Protein 4FT6 (pdb70)

B-factor: mean 71.35, std 15.78, range [37.9, 134.16]

Structure (mmCIF, N/CA/C/O backbone):
data_4FT6
#
_entry.id   4FT6
#
_cell.length_a   96.479
_cell.length_b   96.479
_cell.length_c   148.190
_cell.angle_alpha   90.00
_cell.angle_beta   90.00
_cell.angle_gamma   120.00
#
_symmetry.space_group_name_H-M   'P 32 2 1'
#
loop_
_entity.id
_entity.type
_entity.pdbx_description
1 polymer 'Probable porin'
2 non-polymer (HYDROXYETHYLOXY)TRI(ETHYLOXY)OCTANE
3 non-polymer DECYL-BETA-D-MALTOPYRANOSIDE
4 water water
#
loop_
_atom_site.group_PDB
_atom_site.id
_atom_site.type_symbol
_atom_site.label_atom_id
_atom_site.label_alt_id
_atom_site.label_comp_id
_atom_site.label_asym_id
_atom_site.label_entity_id
_atom_site.label_seq_id
_atom_site.pdbx_PDB_ins_code
_atom_site.Cartn_x
_atom_site.Cartn_y
_atom_site.Cartn_z
_atom_site.occupancy
_atom_site.B_iso_or_equiv
_atom_site.auth_seq_id
_atom_site.auth_comp_id
_atom_site.auth_asym_id
_atom_site.auth_atom_id
_atom_site.pdbx_PDB_model_num
ATOM 1 N N . GLU A 1 7 ? -40.488 -3.961 -5.009 1.00 111.16 1 GLU A N 1
ATOM 2 C CA . GLU A 1 7 ? -39.578 -2.841 -4.815 1.00 113.35 1 GLU A CA 1
ATOM 3 C C . GLU A 1 7 ? -39.416 -2.086 -6.126 1.00 117.91 1 GLU A C 1
ATOM 4 O O . GLU A 1 7 ? -38.323 -2.041 -6.701 1.00 124.04 1 GLU A O 1
ATOM 6 N N . GLY A 1 8 ? -40.509 -1.482 -6.585 1.00 108.37 2 GLY A N 1
ATOM 7 C CA . GLY A 1 8 ? -40.539 -0.851 -7.889 1.00 110.84 2 GLY A CA 1
ATOM 8 C C . GLY A 1 8 ? -41.170 -1.838 -8.843 1.00 116.99 2 GLY A C 1
ATOM 9 O O . GLY A 1 8 ? -41.691 -2.864 -8.390 1.00 120.83 2 GLY A O 1
ATOM 10 N N . PHE A 1 9 ? -41.137 -1.535 -10.143 1.00 112.56 3 PHE A N 1
ATOM 11 C CA . PHE A 1 9 ? -41.705 -2.401 -11.185 1.00 99.17 3 PHE A CA 1
ATOM 12 C C . PHE A 1 9 ? -43.167 -2.767 -10.918 1.00 95.04 3 PHE A C 1
ATOM 13 O O . PHE A 1 9 ? -44.052 -2.544 -11.754 1.00 83.60 3 PHE A O 1
ATOM 21 N N . ILE A 1 10 ? -43.392 -3.357 -9.748 1.00 102.24 4 ILE A N 1
ATOM 22 C CA . ILE A 1 10 ? -44.712 -3.736 -9.282 1.00 107.87 4 ILE A CA 1
ATOM 23 C C . ILE A 1 10 ? -45.344 -2.599 -8.459 1.00 109.07 4 ILE A C 1
ATOM 24 O O . ILE A 1 10 ? -46.518 -2.668 -8.101 1.00 115.31 4 ILE A O 1
ATOM 28 N N . GLU A 1 11 ? -44.572 -1.544 -8.186 1.00 104.99 5 GLU A N 1
ATOM 29 C CA . GLU A 1 11 ? -45.039 -0.441 -7.335 1.00 103.16 5 GLU A CA 1
ATOM 30 C C . GLU A 1 11 ? -45.562 0.766 -8.123 1.00 105.29 5 GLU A C 1
ATOM 31 O O . GLU A 1 11 ? -46.445 1.485 -7.656 1.00 109.86 5 GLU A O 1
ATOM 33 N N . ASP A 1 12 ? -45.011 0.985 -9.313 1.00 103.97 6 ASP A N 1
ATOM 34 C CA . ASP A 1 12 ? -45.452 2.071 -10.185 1.00 94.64 6 ASP A CA 1
ATOM 35 C C . ASP A 1 12 ? -46.308 1.508 -11.317 1.00 87.02 6 ASP A C 1
ATOM 36 O O . ASP A 1 12 ? -46.616 2.195 -12.292 1.00 84.97 6 ASP A O 1
ATOM 41 N N . ALA A 1 13 ? -46.686 0.242 -11.184 1.00 83.74 7 ALA A N 1
ATOM 42 C CA . ALA A 1 13 ? -47.506 -0.405 -12.193 1.00 80.18 7 ALA A CA 1
ATOM 43 C C . ALA A 1 13 ? -48.950 0.083 -12.083 1.00 81.14 7 ALA A C 1
ATOM 44 O O . ALA A 1 13 ? -49.435 0.355 -10.984 1.00 82.83 7 ALA A O 1
ATOM 46 N N . SER A 1 14 ? -49.625 0.198 -13.223 1.00 74.76 8 SER A N 1
ATOM 47 C CA . SER A 1 14 ? -51.049 0.484 -13.227 1.00 73.28 8 SER A CA 1
ATOM 48 C C . SER A 1 14 ? -51.787 -0.324 -14.292 1.00 74.48 8 SER A C 1
ATOM 49 O O . SER A 1 14 ? -51.224 -0.670 -15.335 1.00 74.13 8 SER A O 1
ATOM 52 N N . VAL A 1 15 ? -53.049 -0.631 -14.009 1.00 76.40 9 VAL A N 1
ATOM 53 C CA . VAL A 1 15 ? -53.947 -1.219 -14.993 1.00 75.60 9 VAL A CA 1
ATOM 54 C C . VAL A 1 15 ? -55.260 -0.442 -14.968 1.00 75.96 9 VAL A C 1
ATOM 55 O O . VAL A 1 15 ? -55.866 -0.253 -13.906 1.00 75.85 9 VAL A O 1
ATOM 59 N N . SER A 1 16 ? -55.690 0.023 -16.135 1.00 74.60 10 SER A N 1
ATOM 60 C CA . SER A 1 16 ? -56.980 0.685 -16.247 1.00 68.56 10 SER A CA 1
ATOM 61 C C . SER A 1 16 ? -57.806 0.060 -17.370 1.00 75.44 10 SER A C 1
ATOM 62 O O . SER A 1 16 ? -57.256 -0.469 -18.352 1.00 74.48 10 SER A O 1
ATOM 65 N N . LEU A 1 17 ? -59.125 0.100 -17.194 1.00 76.75 11 LEU A N 1
ATOM 66 C CA . LEU A 1 17 ? -60.065 -0.362 -18.199 1.00 72.37 11 LEU A CA 1
ATOM 67 C C . LEU A 1 17 ? -60.946 0.808 -18.602 1.00 76.99 11 LEU A C 1
ATOM 68 O O . LEU A 1 17 ? -61.806 1.252 -17.829 1.00 82.68 11 LEU A O 1
ATOM 73 N N . GLY A 1 18 ? -60.728 1.317 -19.809 1.00 73.93 12 GLY A N 1
ATOM 74 C CA . GLY A 1 18 ? -61.517 2.434 -20.294 1.00 61.70 12 GLY A CA 1
ATOM 75 C C . GLY A 1 18 ? -62.772 1.953 -20.993 1.00 62.03 12 GLY A C 1
ATOM 76 O O . GLY A 1 18 ? -62.720 1.075 -21.869 1.00 64.96 12 GLY A O 1
ATOM 77 N N . LEU A 1 19 ? -63.902 2.528 -20.603 1.00 56.54 13 LEU A N 1
ATOM 78 C CA . LEU A 1 19 ? -65.189 2.156 -21.168 1.00 59.82 13 LEU A CA 1
ATOM 79 C C . LEU A 1 19 ? -65.747 3.341 -21.942 1.00 63.77 13 LEU A C 1
ATOM 80 O O . LEU A 1 19 ? -65.822 4.460 -21.421 1.00 63.65 13 LEU A O 1
ATOM 85 N N . ARG A 1 20 ? -66.119 3.098 -23.194 1.00 65.13 14 ARG A N 1
ATOM 86 C CA . ARG A 1 20 ? -66.723 4.133 -24.017 1.00 63.95 14 ARG A CA 1
ATOM 87 C C . ARG A 1 20 ? -67.955 3.588 -24.734 1.00 66.07 14 ARG A C 1
ATOM 88 O O . ARG A 1 20 ? -67.838 2.719 -25.604 1.00 62.09 14 ARG A O 1
ATOM 96 N N . ASN A 1 21 ? -69.129 4.095 -24.353 1.00 65.26 15 ASN A N 1
ATOM 97 C CA . ASN A 1 21 ? -70.364 3.798 -25.068 1.00 65.23 15 ASN A CA 1
ATOM 98 C C . ASN A 1 21 ? -70.647 4.941 -26.026 1.00 64.85 15 ASN A C 1
ATOM 99 O O . ASN A 1 21 ? -70.732 6.097 -25.604 1.00 65.08 15 ASN A O 1
ATOM 104 N N . LEU A 1 22 ? -70.786 4.635 -27.313 1.00 64.64 16 LEU A N 1
ATOM 105 C CA . LEU A 1 22 ? -70.843 5.693 -28.318 1.00 64.99 16 LEU A CA 1
ATOM 106 C C . LEU A 1 22 ? -72.011 5.524 -29.274 1.00 65.38 16 LEU A C 1
ATOM 107 O O . LEU A 1 22 ? -72.171 4.463 -29.890 1.00 66.29 16 LEU A O 1
ATOM 112 N N . TYR A 1 23 ? -72.823 6.574 -29.386 1.00 61.11 17 TYR A N 1
ATOM 113 C CA . TYR A 1 23 ? -73.856 6.638 -30.407 1.00 61.67 17 TYR A CA 1
ATOM 114 C C . TYR A 1 23 ? -73.425 7.712 -31.403 1.00 63.67 17 TYR A C 1
ATOM 115 O O . TYR A 1 23 ? -73.169 8.854 -31.018 1.00 63.84 17 TYR A O 1
ATOM 124 N N . PHE A 1 24 ? -73.355 7.351 -32.679 1.00 63.22 18 PHE A N 1
ATOM 125 C CA . PHE A 1 24 ? -72.869 8.258 -33.713 1.00 63.97 18 PHE A CA 1
ATOM 126 C C . PHE A 1 24 ? -73.902 8.339 -34.820 1.00 70.64 18 PHE A C 1
ATOM 127 O O . PHE A 1 24 ? -74.384 7.313 -35.293 1.00 74.18 18 PHE A O 1
ATOM 135 N N . ASN A 1 25 ? -74.224 9.554 -35.248 1.00 68.77 19 ASN A N 1
ATOM 136 C CA . ASN A 1 25 ? -75.247 9.744 -36.265 1.00 68.22 19 ASN A CA 1
ATOM 137 C C . ASN A 1 25 ? -74.882 10.919 -37.164 1.00 69.95 19 ASN A C 1
ATOM 138 O O . ASN A 1 25 ? -75.114 12.081 -36.821 1.00 70.71 19 ASN A O 1
ATOM 143 N N . ARG A 1 26 ? -74.270 10.609 -38.302 1.00 71.01 20 ARG A N 1
ATOM 144 C CA . ARG A 1 26 ? -73.950 11.620 -39.298 1.00 65.38 20 ARG A CA 1
ATOM 145 C C . ARG A 1 26 ? -75.034 11.599 -40.350 1.00 72.38 20 ARG A C 1
ATOM 146 O O . ARG A 1 26 ? -75.212 10.599 -41.053 1.00 74.73 20 ARG A O 1
ATOM 154 N N . ASP A 1 27 ? -75.761 12.704 -40.452 1.00 72.27 21 ASP A N 1
ATOM 155 C CA . ASP A 1 27 ? -76.864 12.800 -41.389 1.00 73.39 21 ASP A CA 1
ATOM 156 C C . ASP A 1 27 ? -76.496 13.642 -42.613 1.00 79.88 21 ASP A C 1
ATOM 157 O O . ASP A 1 27 ? -76.221 14.838 -42.500 1.00 88.82 21 ASP A O 1
ATOM 162 N N . PHE A 1 28 ? -76.491 13.015 -43.785 1.00 80.25 22 PHE A N 1
ATOM 163 C CA . PHE A 1 28 ? -76.244 13.742 -45.026 1.00 82.73 22 PHE A CA 1
ATOM 164 C C . PHE A 1 28 ? -77.532 14.390 -45.525 1.00 88.41 22 PHE A C 1
ATOM 165 O O . PHE A 1 28 ? -78.557 13.718 -45.695 1.00 88.60 22 PHE A O 1
ATOM 173 N N . ARG A 1 29 ? -77.467 15.696 -45.762 1.00 89.72 23 ARG A N 1
ATOM 174 C CA . ARG A 1 29 ? -78.659 16.479 -46.056 1.00 91.77 23 ARG A CA 1
ATOM 175 C C . ARG A 1 29 ? -79.059 16.436 -47.530 1.00 98.81 23 ARG A C 1
ATOM 176 O O . ARG A 1 29 ? -80.238 16.280 -47.849 1.00 104.45 23 ARG A O 1
ATOM 180 N N . GLN A 1 30 ? -78.076 16.571 -48.419 1.00 102.34 24 GLN A N 1
ATOM 181 C CA . GLN A 1 30 ? -78.318 16.572 -49.862 1.00 108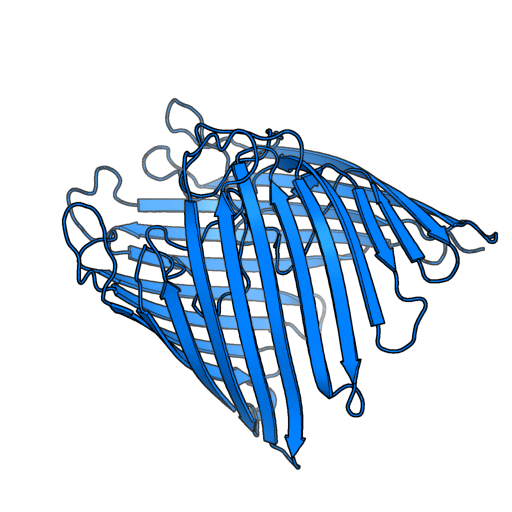.46 24 GLN A CA 1
ATOM 182 C C . GLN A 1 30 ? -78.875 15.225 -50.327 1.00 114.25 24 GLN A C 1
ATOM 183 O O . GLN A 1 30 ? -78.346 14.175 -49.958 1.00 115.19 24 GLN A O 1
ATOM 189 N N . PRO A 1 31 ? -79.979 15.249 -51.096 1.00 118.23 25 PRO A N 1
ATOM 190 C CA . PRO A 1 31 ? -80.401 14.070 -51.859 1.00 121.64 25 PRO A CA 1
ATOM 191 C C . PRO A 1 31 ? -80.110 14.259 -53.350 1.00 127.41 25 PRO A C 1
ATOM 192 O O . PRO A 1 31 ? -80.070 15.396 -53.819 1.00 133.04 25 PRO A O 1
ATOM 196 N N . GLY A 1 32 ? -79.873 13.173 -54.079 1.00 127.90 26 GLY A N 1
ATOM 197 C CA . GLY A 1 32 ? -79.722 11.856 -53.492 1.00 120.97 26 GLY A CA 1
ATOM 198 C C . GLY A 1 32 ? -78.290 11.686 -53.037 1.00 110.80 26 GLY A C 1
ATOM 199 O O . GLY A 1 32 ? -77.349 11.949 -53.785 1.00 102.09 26 GLY A O 1
ATOM 200 N N . ALA A 1 33 ? -78.125 11.260 -51.794 1.00 110.43 27 ALA A N 1
ATOM 201 C CA . ALA A 1 33 ? -76.802 11.107 -51.227 1.00 106.79 27 ALA A CA 1
ATOM 202 C C . ALA A 1 33 ? -76.332 9.670 -51.370 1.00 116.66 27 ALA A C 1
ATOM 203 O O . ALA A 1 33 ? -75.364 9.269 -50.722 1.00 125.71 27 ALA A O 1
ATOM 205 N N . ALA A 1 34 ? -77.008 8.894 -52.217 1.00 117.88 28 ALA A N 1
ATOM 206 C CA . ALA A 1 34 ? -76.803 7.441 -52.268 1.00 116.29 28 ALA A CA 1
ATOM 207 C C . ALA A 1 34 ? -76.975 6.820 -50.873 1.00 105.80 28 ALA A C 1
ATOM 208 O O . ALA A 1 34 ? -77.938 6.088 -50.630 1.00 107.46 28 ALA A O 1
ATOM 210 N N . GLN A 1 35 ? -76.047 7.129 -49.964 1.00 93.17 29 GLN A N 1
ATOM 211 C CA . GLN A 1 35 ? -76.208 6.806 -48.545 1.00 90.75 29 GLN A CA 1
ATOM 212 C C . GLN A 1 35 ? -76.753 8.004 -47.760 1.00 93.03 29 GLN A C 1
ATOM 213 O O . GLN A 1 35 ? -76.142 9.075 -47.729 1.00 99.84 29 GLN A O 1
ATOM 219 N N . SER A 1 36 ? -77.891 7.810 -47.106 1.00 88.26 30 SER A N 1
ATOM 220 C CA . SER A 1 36 ? -78.571 8.898 -46.420 1.00 88.04 30 SER A CA 1
ATOM 221 C C . SER A 1 36 ? -77.972 9.236 -45.059 1.00 84.45 30 SER A C 1
ATOM 222 O O . SER A 1 36 ? -78.126 10.356 -44.567 1.00 81.85 30 SER A O 1
ATOM 225 N N . LYS A 1 37 ? -77.281 8.275 -44.457 1.00 80.42 31 LYS A N 1
ATOM 226 C CA . LYS A 1 37 ? -76.996 8.359 -43.035 1.00 74.86 31 LYS A CA 1
ATOM 227 C C . LYS A 1 37 ? -75.916 7.375 -42.603 1.00 74.47 31 LYS A C 1
ATOM 228 O O . LYS A 1 37 ? -75.838 6.266 -43.126 1.00 78.47 31 LYS A O 1
ATOM 234 N N . GLN A 1 38 ? -75.071 7.797 -41.668 1.00 69.91 32 GLN A N 1
ATOM 235 C CA . GLN A 1 38 ? -74.256 6.865 -40.902 1.00 69.40 32 GLN A CA 1
ATOM 236 C C . GLN A 1 38 ? -74.778 6.911 -39.478 1.00 75.51 32 GLN A C 1
ATOM 237 O O . GLN A 1 38 ? -74.577 7.905 -38.772 1.00 77.92 32 GLN A O 1
ATOM 243 N N . GLU A 1 39 ? -75.460 5.851 -39.050 1.00 75.85 33 GLU A N 1
ATOM 244 C CA . GLU A 1 39 ? -75.975 5.810 -37.684 1.00 76.04 33 GLU A CA 1
ATOM 245 C C . GLU A 1 39 ? -75.658 4.496 -37.013 1.00 70.19 33 GLU A C 1
ATOM 246 O O . GLU A 1 39 ? -76.295 3.484 -37.310 1.00 74.81 33 GLU A O 1
ATOM 252 N N . GLU A 1 40 ? -74.691 4.510 -36.101 1.00 67.26 34 GLU A N 1
ATOM 253 C CA . GLU A 1 40 ? -74.309 3.291 -35.385 1.00 66.77 34 GLU A CA 1
ATOM 254 C C . GLU A 1 40 ? -74.172 3.510 -33.882 1.00 65.20 34 GLU A C 1
ATOM 255 O O . GLU A 1 40 ? -74.066 4.644 -33.407 1.00 67.00 34 GLU A O 1
ATOM 261 N N . TRP A 1 41 ? -74.187 2.410 -33.142 1.00 64.96 35 TRP A N 1
ATOM 262 C CA . TRP A 1 41 ? -74.045 2.453 -31.697 1.00 62.59 35 TRP A CA 1
ATOM 263 C C . TRP A 1 41 ? -73.159 1.293 -31.226 1.00 69.31 35 TRP A C 1
ATOM 264 O O . TRP A 1 41 ? -73.411 0.137 -31.572 1.00 67.20 35 TRP A O 1
ATOM 275 N N . ALA A 1 42 ? -72.135 1.599 -30.432 1.00 69.67 36 ALA A N 1
ATOM 276 C CA . ALA A 1 42 ? -71.107 0.619 -30.097 1.00 61.01 36 ALA A CA 1
ATOM 277 C C . ALA A 1 42 ? -70.545 0.842 -28.706 1.00 68.24 36 ALA A C 1
ATOM 278 O O . ALA A 1 42 ? -70.591 1.953 -28.170 1.00 72.34 36 ALA A O 1
ATOM 280 N N . GLN A 1 43 ? -69.995 -0.225 -28.136 1.00 68.75 37 GLN A N 1
ATOM 281 C CA . GLN A 1 43 ? -69.355 -0.160 -26.834 1.00 61.01 37 GLN A CA 1
ATOM 282 C C . GLN A 1 43 ? -67.898 -0.573 -26.972 1.00 62.97 37 GLN A C 1
ATOM 283 O O . GLN A 1 43 ? -67.598 -1.652 -27.500 1.00 64.81 37 GLN A O 1
ATOM 289 N N . GLY A 1 44 ? -66.994 0.273 -26.488 1.00 60.36 38 GLY A N 1
ATOM 290 C CA . GLY A 1 44 ? -65.572 0.001 -26.589 1.00 59.65 38 GLY A CA 1
ATOM 291 C C . GLY A 1 44 ? -64.929 -0.254 -25.238 1.00 64.77 38 GLY A C 1
ATOM 292 O O . GLY A 1 44 ? -65.364 0.307 -24.221 1.00 67.22 38 GLY A O 1
ATOM 293 N N . PHE A 1 45 ? -63.900 -1.105 -25.233 1.00 64.73 39 PHE A N 1
ATOM 294 C CA . PHE A 1 45 ? -63.127 -1.404 -24.034 1.00 63.47 39 PHE A CA 1
ATOM 295 C C . PHE A 1 45 ? -61.668 -1.124 -24.318 1.00 66.25 39 PHE A C 1
ATOM 296 O O . PHE A 1 45 ? -61.142 -1.583 -25.330 1.00 70.39 39 PHE A O 1
ATOM 304 N N . LEU A 1 46 ? -61.009 -0.390 -23.428 1.00 69.90 40 LEU A N 1
ATOM 305 C CA . LEU A 1 46 ? -59.595 -0.071 -23.617 1.00 67.71 40 LEU A CA 1
ATOM 306 C C . LEU A 1 46 ? -58.744 -0.504 -22.430 1.00 68.21 40 LEU A C 1
ATOM 307 O O . LEU A 1 46 ? -58.759 0.133 -21.368 1.00 66.02 40 LEU A O 1
ATOM 312 N N . LEU A 1 47 ? -57.999 -1.589 -22.620 1.00 68.27 41 LEU A N 1
ATOM 313 C CA . LEU A 1 47 ? -57.164 -2.140 -21.558 1.00 66.91 41 LEU A CA 1
ATOM 314 C C . LEU A 1 47 ? -55.756 -1.585 -21.671 1.00 64.12 41 LEU A C 1
ATOM 315 O O . LEU A 1 47 ? -55.089 -1.735 -22.706 1.00 58.49 41 LEU A O 1
ATOM 320 N N . GLN A 1 48 ? -55.309 -0.929 -20.610 1.00 62.50 42 GLN A N 1
ATOM 321 C CA . GLN A 1 48 ? -53.961 -0.386 -20.579 1.00 60.10 42 GLN A CA 1
ATOM 322 C C . GLN A 1 48 ? -53.267 -0.804 -19.302 1.00 63.31 42 GLN A C 1
ATOM 323 O O . GLN A 1 48 ? -53.672 -0.401 -18.207 1.00 69.34 42 GLN A O 1
ATOM 329 N N . ALA A 1 49 ? -52.226 -1.619 -19.454 1.00 63.41 43 ALA A N 1
ATOM 330 C CA . ALA A 1 49 ? -51.471 -2.133 -18.318 1.00 63.03 43 ALA A CA 1
ATOM 331 C C . ALA A 1 49 ? -50.001 -1.752 -18.463 1.00 70.68 43 ALA A C 1
ATOM 332 O O . ALA A 1 49 ? -49.357 -2.061 -19.468 1.00 68.30 43 ALA A O 1
ATOM 334 N N . LYS A 1 50 ? -49.477 -1.061 -17.462 1.00 77.33 44 LYS A N 1
ATOM 335 C CA . LYS A 1 50 ? -48.088 -0.655 -17.482 1.00 79.06 44 LYS A CA 1
ATOM 336 C C . LYS A 1 50 ? -47.440 -1.221 -16.241 1.00 84.79 44 LYS A C 1
ATOM 337 O O . LYS A 1 50 ? -48.006 -1.145 -15.154 1.00 89.08 44 LYS A O 1
ATOM 343 N N . SER A 1 51 ? -46.261 -1.805 -16.404 1.00 76.05 45 SER A N 1
ATOM 344 C CA . SER A 1 51 ? -45.431 -2.107 -15.261 1.00 65.46 45 SER A CA 1
ATOM 345 C C . SER A 1 51 ? -44.665 -0.830 -14.976 1.00 64.18 45 SER A C 1
ATOM 346 O O . SER A 1 51 ? -44.661 0.095 -15.796 1.00 52.92 45 SER A O 1
ATOM 349 N N . GLY A 1 52 ? -44.018 -0.783 -13.817 1.00 65.59 46 GLY A N 1
ATOM 350 C CA . GLY A 1 52 ? -42.957 0.178 -13.578 1.00 72.49 46 GLY A CA 1
ATOM 351 C C . GLY A 1 52 ? -41.638 -0.326 -14.165 1.00 74.55 46 GLY A C 1
ATOM 352 O O . GLY A 1 52 ? -41.630 -1.214 -15.033 1.00 71.38 46 GLY A O 1
ATOM 353 N N . TYR A 1 53 ? -40.521 0.226 -13.694 1.00 70.32 47 TYR A N 1
ATOM 354 C CA . TYR A 1 53 ? -39.203 -0.100 -14.246 1.00 67.99 47 TYR A CA 1
ATOM 355 C C . TYR A 1 53 ? -38.370 -0.914 -13.264 1.00 80.29 47 TYR A C 1
ATOM 356 O O . TYR A 1 53 ? -38.439 -0.681 -12.059 1.00 86.52 47 TYR A O 1
ATOM 365 N N . THR A 1 54 ? -37.571 -1.856 -13.764 1.00 77.85 48 THR A N 1
ATOM 366 C CA . THR A 1 54 ? -36.693 -2.613 -12.877 1.00 82.71 48 THR A CA 1
ATOM 367 C C . THR A 1 54 ? -35.625 -1.676 -12.328 1.00 65.16 48 THR A C 1
ATOM 368 O O . THR A 1 54 ? -35.212 -0.744 -13.011 1.00 79.94 48 THR A O 1
ATOM 372 N N . GLN A 1 55 ? -35.192 -1.916 -11.096 1.00 67.56 49 GLN A N 1
ATOM 373 C CA . GLN A 1 55 ? -34.092 -1.160 -10.524 1.00 77.28 49 GLN A CA 1
ATOM 374 C C . GLN A 1 55 ? -32.835 -1.308 -11.376 1.00 79.93 49 GLN A C 1
ATOM 375 O O . GLN A 1 55 ? -32.754 -2.186 -12.236 1.00 80.10 49 GLN A O 1
ATOM 381 N N . GLY A 1 56 ? -31.856 -0.444 -11.137 1.00 88.06 50 GLY A N 1
ATOM 382 C CA . GLY A 1 56 ? -30.677 -0.398 -11.977 1.00 89.35 50 GLY A CA 1
ATOM 383 C C . GLY A 1 56 ? -30.640 0.860 -12.828 1.00 90.27 50 GLY A C 1
ATOM 384 O O . GLY A 1 56 ? -31.659 1.540 -13.021 1.00 85.19 50 GLY A O 1
ATOM 385 N N . THR A 1 57 ? -29.449 1.157 -13.341 1.00 95.75 51 THR A N 1
ATOM 386 C CA . THR A 1 57 ? -29.202 2.336 -14.167 1.00 93.75 51 THR A CA 1
ATOM 387 C C . THR A 1 57 ? -29.988 2.276 -15.474 1.00 87.06 51 THR A C 1
ATOM 388 O O . THR A 1 57 ? -30.424 3.299 -15.998 1.00 87.09 51 THR A O 1
ATOM 392 N N . LEU A 1 58 ? -30.170 1.064 -15.987 1.00 85.64 52 LEU A N 1
ATOM 393 C CA . LEU A 1 58 ? -31.001 0.846 -17.161 1.00 80.28 52 LEU A CA 1
ATOM 394 C C . LEU A 1 58 ? -32.236 0.051 -16.755 1.00 87.27 52 LEU A C 1
ATOM 395 O O . LEU A 1 58 ? -32.164 -1.166 -16.552 1.00 101.62 52 LEU A O 1
ATOM 400 N N . GLY A 1 59 ? -33.367 0.739 -16.634 1.00 79.70 53 GLY A N 1
ATOM 401 C CA . GLY A 1 59 ? -34.596 0.100 -16.199 1.00 76.53 53 GLY A CA 1
ATOM 402 C C . GLY A 1 59 ? -35.384 -0.510 -17.345 1.00 78.21 53 GLY A C 1
ATOM 403 O O . GLY A 1 59 ? -35.530 0.112 -18.405 1.00 75.65 53 GLY A O 1
ATOM 404 N N . LEU A 1 60 ? -35.890 -1.728 -17.139 1.00 79.50 54 LEU A N 1
ATOM 405 C CA . LEU A 1 60 ? -36.777 -2.356 -18.116 1.00 69.49 54 LEU A CA 1
ATOM 406 C C . LEU A 1 60 ? -38.229 -2.335 -17.611 1.00 69.46 54 LEU A C 1
ATOM 407 O O . LEU A 1 60 ? -38.491 -2.387 -16.402 1.00 68.03 54 LEU A O 1
ATOM 412 N N . GLY A 1 61 ? -39.166 -2.236 -18.547 1.00 62.13 55 GLY A N 1
ATOM 413 C CA . GLY A 1 61 ? -40.577 -2.305 -18.231 1.00 68.68 55 GLY A CA 1
ATOM 414 C C . GLY A 1 61 ? -41.385 -2.756 -19.437 1.00 69.81 55 GLY A C 1
ATOM 415 O O . GLY A 1 61 ? -40.874 -2.827 -20.563 1.00 59.66 55 GLY A O 1
ATOM 416 N N . VAL A 1 62 ? -42.653 -3.068 -19.217 1.00 69.46 56 VAL A N 1
ATOM 417 C CA . VAL A 1 62 ? -43.471 -3.477 -20.340 1.00 69.29 56 VAL A CA 1
ATOM 418 C C . VAL A 1 62 ? -44.891 -2.983 -20.170 1.00 69.18 56 VAL A C 1
ATOM 419 O O . VAL A 1 62 ? -45.415 -2.933 -19.052 1.00 67.47 56 VAL A O 1
ATOM 423 N N . GLU A 1 63 ? -45.488 -2.593 -21.290 1.00 69.12 57 GLU A N 1
ATOM 424 C CA . GLU A 1 63 ? -46.843 -2.071 -21.316 1.00 67.59 57 GLU A CA 1
ATOM 425 C C . GLU A 1 63 ? -47.710 -2.924 -22.248 1.00 67.08 57 GLU A C 1
ATOM 426 O O . GLU A 1 63 ? -47.198 -3.633 -23.113 1.00 67.15 57 GLU A O 1
ATOM 432 N N . LEU A 1 64 ? -49.021 -2.849 -22.073 1.00 61.65 58 LEU A N 1
ATOM 433 C CA . LEU A 1 64 ? -49.944 -3.629 -22.882 1.00 66.79 58 LEU A CA 1
ATOM 434 C C . LEU A 1 64 ? -51.125 -2.744 -23.249 1.00 64.59 58 LEU A C 1
ATOM 435 O O . LEU A 1 64 ? -51.664 -2.030 -22.392 1.00 63.74 58 LEU A O 1
ATOM 440 N N . ILE A 1 65 ? -51.514 -2.759 -24.520 1.00 59.43 59 ILE A N 1
ATOM 441 C CA . ILE A 1 65 ? -52.727 -2.065 -24.930 1.00 59.71 59 ILE A CA 1
ATOM 442 C C . ILE A 1 65 ? -53.718 -3.064 -25.524 1.00 59.20 59 ILE A C 1
ATOM 443 O O . ILE A 1 65 ? -53.406 -3.773 -26.488 1.00 61.58 59 ILE A O 1
ATOM 448 N N . GLY A 1 66 ? -54.900 -3.146 -24.925 1.00 57.65 60 GLY A N 1
ATOM 449 C CA . GLY A 1 66 ? -55.907 -4.089 -25.372 1.00 55.29 60 GLY A CA 1
ATOM 450 C C . GLY A 1 66 ? -57.145 -3.332 -25.819 1.00 65.50 60 GLY A C 1
ATOM 451 O O . GLY A 1 66 ? -57.593 -2.379 -25.147 1.00 58.51 60 GLY A O 1
ATOM 452 N N . GLN A 1 67 ? -57.707 -3.751 -26.951 1.00 67.65 61 GLN A N 1
ATOM 453 C CA . GLN A 1 67 ? -58.901 -3.105 -27.487 1.00 61.85 61 GLN A CA 1
ATOM 454 C C . GLN A 1 67 ? -60.013 -4.121 -27.761 1.00 59.30 61 GLN A C 1
ATOM 455 O O . GLN A 1 67 ? -59.749 -5.249 -28.177 1.00 58.31 61 GLN A O 1
ATOM 461 N N . LEU A 1 68 ? -61.253 -3.707 -27.534 1.00 59.45 62 LEU A N 1
ATOM 462 C CA . LEU A 1 68 ? -62.431 -4.507 -27.871 1.00 53.43 62 LEU A CA 1
ATOM 463 C C . LEU A 1 68 ? -63.580 -3.558 -28.192 1.00 60.82 62 LEU A C 1
ATOM 464 O O . LEU A 1 68 ? -63.983 -2.747 -27.341 1.00 54.64 62 LEU A O 1
ATOM 469 N N . GLY A 1 69 ? -64.079 -3.628 -29.424 1.00 64.16 63 GLY A N 1
ATOM 470 C CA . GLY A 1 69 ? -65.254 -2.866 -29.811 1.00 58.74 63 GLY A CA 1
ATOM 471 C C . GLY A 1 69 ? -66.401 -3.836 -30.052 1.00 65.08 63 GLY A C 1
ATOM 472 O O . GLY A 1 69 ? -66.197 -4.899 -30.638 1.00 66.62 63 GLY A O 1
ATOM 473 N N . LEU A 1 70 ? -67.601 -3.486 -29.600 1.00 65.40 64 LEU A N 1
ATOM 474 C CA . LEU A 1 70 ? -68.762 -4.348 -29.779 1.00 61.29 64 LEU A CA 1
ATOM 475 C C . LEU A 1 70 ? -69.874 -3.589 -30.489 1.00 65.99 64 LEU A C 1
ATOM 476 O O . LEU A 1 70 ? -70.206 -2.452 -30.105 1.00 67.00 64 LEU A O 1
ATOM 481 N N . LYS A 1 71 ? -70.442 -4.211 -31.524 1.00 62.92 65 LYS A N 1
ATOM 482 C CA . LYS A 1 71 ? -71.626 -3.667 -32.200 1.00 65.78 65 LYS A CA 1
ATOM 483 C C . LYS A 1 71 ? -72.874 -3.767 -31.309 1.00 69.79 65 LYS A C 1
ATOM 484 O O . LYS A 1 71 ? -73.248 -4.853 -30.859 1.00 77.89 65 LYS A O 1
ATOM 489 N N . LEU A 1 72 ? -73.513 -2.634 -31.053 1.00 65.37 66 LEU A N 1
ATOM 490 C CA . LEU A 1 72 ? -74.749 -2.608 -30.278 1.00 67.80 66 LEU A CA 1
ATOM 491 C C . LEU A 1 72 ? -75.955 -2.417 -31.209 1.00 71.61 66 LEU A C 1
ATOM 492 O O . LEU A 1 72 ? -77.015 -3.026 -31.020 1.00 72.97 66 LEU A O 1
ATOM 497 N N . ASP A 1 73 ? -75.784 -1.585 -32.229 1.00 70.40 67 ASP A N 1
ATOM 498 C CA . ASP A 1 73 ? -76.844 -1.369 -33.210 1.00 77.38 67 ASP A CA 1
ATOM 499 C C . ASP A 1 73 ? -76.278 -0.863 -34.535 1.00 78.29 67 ASP A C 1
ATOM 500 O O . ASP A 1 73 ? -75.499 0.097 -34.569 1.00 76.16 67 ASP A O 1
ATOM 505 N N . SER A 1 74 ? -76.664 -1.529 -35.620 1.00 81.04 68 SER A N 1
ATOM 506 C CA . SER A 1 74 ? -76.241 -1.146 -36.963 1.00 82.06 68 SER A CA 1
ATOM 507 C C . SER A 1 74 ? -77.072 -1.862 -38.019 1.00 87.82 68 SER A C 1
ATOM 508 O O . SER A 1 74 ? -77.589 -2.958 -37.786 1.00 93.28 68 SER A O 1
ATOM 511 N N . SER A 1 75 ? -77.186 -1.226 -39.179 1.00 86.94 69 SER A N 1
ATOM 512 C CA . SER A 1 75 ? -77.858 -1.795 -40.337 1.00 89.26 69 SER A CA 1
ATOM 513 C C . SER A 1 75 ? -76.981 -1.425 -41.528 1.00 84.84 69 SER A C 1
ATOM 514 O O . SER A 1 75 ? -76.432 -0.321 -41.556 1.00 84.61 69 SER A O 1
ATOM 517 N N . PRO A 1 76 ? -76.816 -2.349 -42.496 1.00 82.26 70 PRO A N 1
ATOM 518 C CA . PRO A 1 76 ? -75.841 -2.124 -43.578 1.00 73.27 70 PRO A CA 1
ATOM 519 C C . PRO A 1 76 ? -76.068 -0.812 -44.343 1.00 73.69 70 PRO A C 1
ATOM 520 O O . PRO A 1 76 ? -75.096 -0.196 -44.791 1.00 74.51 70 PRO A O 1
ATOM 524 N N . ASP A 1 77 ? -77.322 -0.375 -44.461 1.00 72.11 71 ASP A N 1
ATOM 525 C CA . ASP A 1 77 ? -77.640 0.870 -45.168 1.00 78.57 71 ASP A CA 1
ATOM 526 C C . ASP A 1 77 ? -77.063 2.120 -44.493 1.00 82.41 71 ASP A C 1
ATOM 527 O O . ASP A 1 77 ? -77.090 3.213 -45.061 1.00 87.24 71 ASP A O 1
ATOM 532 N N . ARG A 1 78 ? -76.511 1.962 -43.297 1.00 82.31 72 ARG A N 1
ATOM 533 C CA . ARG A 1 78 ? -76.065 3.118 -42.539 1.00 77.29 72 ARG A CA 1
ATOM 534 C C . ARG A 1 78 ? -74.819 2.867 -41.702 1.00 73.96 72 ARG A C 1
ATOM 535 O O . ARG A 1 78 ? -74.740 3.376 -40.589 1.00 70.48 72 ARG A O 1
ATOM 543 N N . ALA A 1 79 ? -73.840 2.138 -42.247 1.00 82.90 73 ALA A N 1
ATOM 544 C CA . ALA A 1 79 ? -72.780 1.528 -41.424 1.00 88.52 73 ALA A CA 1
ATOM 545 C C . ALA A 1 79 ? -71.337 2.099 -41.457 1.00 88.40 73 ALA A C 1
ATOM 546 O O . ALA A 1 79 ? -70.485 1.662 -40.679 1.00 98.18 73 ALA A O 1
ATOM 548 N N . GLY A 1 80 ? -71.032 3.049 -42.327 1.00 80.21 74 GLY A N 1
ATOM 549 C CA . GLY A 1 80 ? -69.648 3.501 -42.397 1.00 80.31 74 GLY A CA 1
ATOM 550 C C . GLY A 1 80 ? -69.208 4.519 -41.351 1.00 72.42 74 GLY A C 1
ATOM 551 O O . GLY A 1 80 ? -68.347 5.349 -41.623 1.00 72.73 74 GLY A O 1
ATOM 552 N N . SER A 1 81 ? -69.774 4.453 -40.151 1.00 64.73 75 SER A N 1
ATOM 553 C CA . SER A 1 81 ? -69.603 5.541 -39.183 1.00 59.28 75 SER A CA 1
ATOM 554 C C . SER A 1 81 ? -68.195 5.689 -38.625 1.00 57.78 75 SER A C 1
ATOM 555 O O . SER A 1 81 ? -67.845 6.751 -38.101 1.00 67.08 75 SER A O 1
ATOM 558 N N . GLY A 1 82 ? -67.400 4.627 -38.714 1.00 55.62 76 GLY A N 1
ATOM 559 C CA . GLY A 1 82 ? -66.078 4.616 -38.120 1.00 55.14 76 GLY A CA 1
ATOM 560 C C . GLY A 1 82 ? -66.017 4.060 -36.709 1.00 55.49 76 GLY A C 1
ATOM 561 O O . GLY A 1 82 ? -64.953 4.060 -36.101 1.00 68.24 76 GLY A O 1
ATOM 562 N N . LEU A 1 83 ? -67.145 3.589 -36.181 1.00 62.33 77 LEU A N 1
ATOM 563 C CA . LEU A 1 83 ? -67.153 2.928 -34.871 1.00 61.18 77 LEU A CA 1
ATOM 564 C C . LEU A 1 83 ? -66.786 1.466 -35.031 1.00 62.09 77 LEU A C 1
ATOM 565 O O . LEU A 1 83 ? -66.316 0.818 -34.087 1.00 68.24 77 LEU A O 1
ATOM 570 N N . LEU A 1 84 ? -67.032 0.945 -36.229 1.00 64.35 78 LEU A N 1
ATOM 571 C CA . LEU A 1 84 ? -66.901 -0.484 -36.497 1.00 63.99 78 LEU A CA 1
ATOM 572 C C . LEU A 1 84 ? -66.314 -0.718 -37.883 1.00 62.90 78 LEU A C 1
ATOM 573 O O . LEU A 1 84 ? -66.529 0.085 -38.800 1.00 72.03 78 LEU A O 1
ATOM 578 N N . PRO A 1 85 ? -65.559 -1.816 -38.037 1.00 62.27 79 PRO A N 1
ATOM 579 C CA . PRO A 1 85 ? -65.152 -2.253 -39.374 1.00 65.51 79 PRO A CA 1
ATOM 580 C C . PRO A 1 85 ? -66.383 -2.633 -40.186 1.00 74.36 79 PRO A C 1
ATOM 581 O O . PRO A 1 85 ? -67.446 -2.929 -39.627 1.00 74.40 79 PRO A O 1
ATOM 585 N N . ARG A 1 86 ? -66.239 -2.626 -41.503 1.00 80.57 80 ARG A N 1
ATOM 586 C CA . ARG A 1 86 ? -67.382 -2.795 -42.377 1.00 73.45 80 ARG A CA 1
ATOM 587 C C . ARG A 1 86 ? -66.997 -3.717 -43.515 1.00 73.16 80 ARG A C 1
ATOM 588 O O . ARG A 1 86 ? -66.033 -3.458 -44.230 1.00 79.08 80 ARG A O 1
ATOM 596 N N . HIS A 1 87 ? -67.750 -4.799 -43.672 1.00 83.19 81 HIS A N 1
ATOM 597 C CA . HIS A 1 87 ? -67.467 -5.798 -44.704 1.00 89.21 81 HIS A CA 1
ATOM 598 C C . HIS A 1 87 ? -67.793 -5.268 -46.098 1.00 88.01 81 HIS A C 1
ATOM 599 O O . HIS A 1 87 ? -68.335 -4.167 -46.248 1.00 81.32 81 HIS A O 1
ATOM 606 N N . ALA A 1 88 ? -67.475 -6.068 -47.114 1.00 93.48 82 ALA A N 1
ATOM 607 C CA . ALA A 1 88 ? -67.763 -5.697 -48.494 1.00 95.84 82 ALA A CA 1
ATOM 608 C C . ALA A 1 88 ? -69.263 -5.716 -48.781 1.00 94.53 82 ALA A C 1
ATOM 609 O O . ALA A 1 88 ? -69.750 -4.932 -49.601 1.00 98.13 82 ALA A O 1
ATOM 611 N N . ASP A 1 89 ? -69.992 -6.603 -48.105 1.00 92.78 83 ASP A N 1
ATOM 612 C CA . ASP A 1 89 ? -71.451 -6.658 -48.246 1.00 100.25 83 ASP A CA 1
ATOM 613 C C . ASP A 1 89 ? -72.135 -5.389 -47.718 1.00 101.96 83 ASP A C 1
ATOM 614 O O . ASP A 1 89 ? -73.306 -5.139 -48.016 1.00 99.86 83 ASP A O 1
ATOM 619 N N . GLY A 1 90 ? -71.397 -4.597 -46.939 1.00 95.65 84 GLY A N 1
ATOM 620 C CA . GLY A 1 90 ? -71.934 -3.390 -46.340 1.00 92.01 84 GLY A CA 1
ATOM 621 C C . GLY A 1 90 ? -72.314 -3.558 -44.879 1.00 91.96 84 GLY A C 1
ATOM 622 O O . GLY A 1 90 ? -72.716 -2.592 -44.225 1.00 96.35 84 GLY A O 1
ATOM 623 N N . ARG A 1 91 ? -72.193 -4.783 -44.369 1.00 86.12 85 ARG A N 1
ATOM 624 C CA . ARG A 1 91 ? -72.528 -5.068 -42.975 1.00 83.66 85 ARG A CA 1
ATOM 625 C C . ARG A 1 91 ? -71.371 -4.729 -42.053 1.00 79.63 85 ARG A C 1
ATOM 626 O O . ARG A 1 91 ? -70.224 -5.075 -42.337 1.00 79.12 85 ARG A O 1
ATOM 628 N N . ALA A 1 92 ? -71.689 -4.046 -40.954 1.00 71.80 86 ALA A N 1
ATOM 629 C CA . ALA A 1 92 ? -70.752 -3.852 -39.850 1.00 70.33 86 ALA A CA 1
ATOM 630 C C . ALA A 1 92 ? -70.294 -5.194 -39.272 1.00 78.07 86 ALA A C 1
ATOM 631 O O . ALA A 1 92 ? -71.051 -6.173 -39.256 1.00 78.11 86 ALA A O 1
ATOM 633 N N . ALA A 1 93 ? -69.059 -5.240 -38.784 1.00 73.88 87 ALA A N 1
ATOM 634 C CA . ALA A 1 93 ? -68.629 -6.388 -38.002 1.00 63.63 87 ALA A CA 1
ATOM 635 C C . ALA A 1 93 ? -69.404 -6.359 -36.691 1.00 63.66 87 ALA A C 1
ATOM 636 O O . ALA A 1 93 ? -69.863 -5.298 -36.243 1.00 69.64 87 ALA A O 1
ATOM 638 N N . ASP A 1 94 ? -69.573 -7.523 -36.083 1.00 68.45 88 ASP A N 1
ATOM 639 C CA . ASP A 1 94 ? -70.252 -7.591 -34.801 1.00 69.29 88 ASP A CA 1
ATOM 640 C C . ASP A 1 94 ? -69.286 -7.194 -33.697 1.00 62.33 88 ASP A C 1
ATOM 641 O O . ASP A 1 94 ? -69.700 -6.773 -32.614 1.00 64.94 88 ASP A O 1
ATOM 646 N N . ASP A 1 95 ? -67.996 -7.312 -33.993 1.00 58.10 89 ASP A N 1
ATOM 647 C CA . ASP A 1 95 ? -66.961 -6.982 -33.027 1.00 63.90 89 ASP A CA 1
ATOM 648 C C . ASP A 1 95 ? -65.574 -6.958 -33.661 1.00 67.35 89 ASP A C 1
ATOM 649 O O . ASP A 1 95 ? -65.381 -7.395 -34.806 1.00 71.16 89 ASP A O 1
ATOM 654 N N . TYR A 1 96 ? -64.619 -6.409 -32.916 1.00 59.77 90 TYR A N 1
ATOM 655 C CA . TYR A 1 96 ? -63.215 -6.445 -33.300 1.00 53.01 90 TYR A CA 1
ATOM 656 C C . TYR A 1 96 ? -62.349 -6.199 -32.071 1.00 56.16 90 TYR A C 1
ATOM 657 O O . TYR A 1 96 ? -62.751 -5.502 -31.131 1.00 61.34 90 TYR A O 1
ATOM 666 N N . ALA A 1 97 ? -61.166 -6.789 -32.065 1.00 54.73 91 ALA A N 1
ATOM 667 C CA . ALA A 1 97 ? -60.305 -6.683 -30.905 1.00 59.61 91 ALA A CA 1
ATOM 668 C C . ALA A 1 97 ? -58.875 -6.529 -31.360 1.00 64.60 91 ALA A C 1
ATOM 669 O O . ALA A 1 97 ? -58.539 -6.777 -32.528 1.00 56.95 91 ALA A O 1
ATOM 671 N N . ARG A 1 98 ? -58.032 -6.085 -30.441 1.00 61.80 92 ARG A N 1
ATOM 672 C CA . ARG A 1 98 ? -56.628 -5.931 -30.756 1.00 51.66 92 ARG A CA 1
ATOM 673 C C . ARG A 1 98 ? -55.821 -5.947 -29.466 1.00 55.79 92 ARG A C 1
ATOM 674 O O . ARG A 1 98 ? -56.275 -5.469 -28.419 1.00 63.19 92 ARG A O 1
ATOM 682 N N . LEU A 1 99 ? -54.627 -6.513 -29.532 1.00 54.62 93 LEU A N 1
ATOM 683 C CA . LEU A 1 99 ? -53.783 -6.598 -28.364 1.00 58.17 93 LEU A CA 1
ATOM 684 C C . LEU A 1 99 ? -52.345 -6.376 -28.799 1.00 64.92 93 LEU A C 1
ATOM 685 O O . LEU A 1 99 ? -51.820 -7.113 -29.633 1.00 67.91 93 LEU A O 1
ATOM 690 N N . GLY A 1 100 ? -51.719 -5.340 -28.262 1.00 61.97 94 GLY A N 1
ATOM 691 C CA . GLY A 1 100 ? -50.322 -5.097 -28.553 1.00 67.01 94 GLY A CA 1
ATOM 692 C C . GLY A 1 100 ? -49.498 -4.917 -27.292 1.00 66.60 94 GLY A C 1
ATOM 693 O O . GLY A 1 100 ? -49.930 -4.260 -26.331 1.00 63.01 94 GLY A O 1
ATOM 694 N N . VAL A 1 101 ? -48.306 -5.500 -27.291 1.00 59.33 95 VAL A N 1
ATOM 695 C CA . VAL A 1 101 ? -47.397 -5.335 -26.167 1.00 57.97 95 VAL A CA 1
ATOM 696 C C . VAL A 1 101 ? -46.429 -4.191 -26.490 1.00 56.04 95 VAL A C 1
ATOM 697 O O . VAL A 1 101 ? -46.244 -3.847 -27.656 1.00 55.79 95 VAL A O 1
ATOM 701 N N . ALA A 1 102 ? -45.827 -3.590 -25.467 1.00 64.49 96 ALA A N 1
ATOM 702 C CA . ALA A 1 102 ? -44.871 -2.496 -25.679 1.00 66.61 96 ALA A CA 1
ATOM 703 C C . ALA A 1 102 ? -43.760 -2.450 -24.634 1.00 68.38 96 ALA A C 1
ATOM 704 O O . ALA A 1 102 ? -43.919 -1.850 -23.567 1.00 71.75 96 ALA A O 1
ATOM 706 N N . PRO A 1 103 ? -42.622 -3.078 -24.948 1.00 67.20 97 PRO A N 1
ATOM 707 C CA . PRO A 1 103 ? -41.503 -3.029 -24.003 1.00 71.19 97 PRO A CA 1
ATOM 708 C C . PRO A 1 103 ? -40.973 -1.610 -23.915 1.00 70.20 97 PRO A C 1
ATOM 709 O O . PRO A 1 103 ? -41.182 -0.830 -24.848 1.00 69.44 97 PRO A O 1
ATOM 713 N N . LYS A 1 104 ? -40.308 -1.280 -22.813 1.00 72.63 98 LYS A N 1
ATOM 714 C CA . LYS A 1 104 ? -39.773 0.063 -22.623 1.00 69.31 98 LYS A CA 1
ATOM 715 C C . LYS A 1 104 ? -38.470 0.044 -21.815 1.00 74.63 98 LYS A C 1
ATOM 716 O O . LYS A 1 104 ? -38.329 -0.737 -20.869 1.00 73.48 98 LYS A O 1
ATOM 722 N N . LEU A 1 105 ? -37.516 0.886 -22.214 1.00 76.85 99 LEU A N 1
ATOM 723 C CA . LEU A 1 105 ? -36.258 1.053 -21.490 1.00 70.95 99 LEU A CA 1
ATOM 724 C C . LEU A 1 105 ? -36.193 2.482 -20.976 1.00 78.16 99 LEU A C 1
ATOM 725 O O . LEU A 1 105 ? -36.784 3.401 -21.570 1.00 79.11 99 LEU A O 1
ATOM 730 N N . LYS A 1 106 ? -35.496 2.677 -19.863 1.00 81.18 100 LYS A N 1
ATOM 731 C CA . LYS A 1 106 ? -35.275 4.021 -19.337 1.00 74.27 100 LYS A CA 1
ATOM 732 C C . LYS A 1 106 ? -33.859 4.157 -18.820 1.00 73.02 100 LYS A C 1
ATOM 733 O O . LYS A 1 106 ? -33.406 3.376 -17.979 1.00 84.18 100 LYS A O 1
ATOM 737 N N . LEU A 1 107 ? -33.145 5.141 -19.340 1.00 70.93 101 LEU A N 1
ATOM 738 C CA . LEU A 1 107 ? -31.806 5.422 -18.853 1.00 74.64 101 LEU A CA 1
ATOM 739 C C . LEU A 1 107 ? -31.794 6.878 -18.409 1.00 82.49 101 LEU A C 1
ATOM 740 O O . LEU A 1 107 ? -32.051 7.778 -19.218 1.00 86.05 101 LEU A O 1
ATOM 745 N N . SER A 1 108 ? -31.537 7.102 -17.122 1.00 83.50 102 SER A N 1
ATOM 746 C CA . SER A 1 108 ? -31.610 8.446 -16.544 1.00 81.93 102 SER A CA 1
ATOM 747 C C . SER A 1 108 ? -32.968 9.119 -16.805 1.00 79.43 102 SER A C 1
ATOM 748 O O . SER A 1 108 ? -33.984 8.702 -16.243 1.00 77.12 102 SER A O 1
ATOM 751 N N . ASN A 1 109 ? -32.967 10.150 -17.656 1.00 80.03 103 ASN A N 1
ATOM 752 C CA . ASN A 1 109 ? -34.177 10.895 -18.031 1.00 81.92 103 ASN A CA 1
ATOM 753 C C . ASN A 1 109 ? -34.595 10.645 -19.476 1.00 82.84 103 ASN A C 1
ATOM 754 O O . ASN A 1 109 ? -35.394 11.393 -20.050 1.00 87.63 103 ASN A O 1
ATOM 759 N N . THR A 1 110 ? -34.036 9.603 -20.071 1.00 77.49 104 THR A N 1
ATOM 760 C CA . THR A 1 110 ? -34.312 9.289 -21.460 1.00 69.90 104 THR A CA 1
ATOM 761 C C . THR A 1 110 ? -35.065 7.961 -21.519 1.00 73.88 104 THR A C 1
ATOM 762 O O . THR A 1 110 ? -34.714 7.000 -20.832 1.00 79.77 104 THR A O 1
ATOM 766 N N . GLU A 1 111 ? -36.102 7.903 -22.338 1.00 71.52 105 GLU A N 1
ATOM 767 C CA . GLU A 1 111 ? -37.011 6.776 -22.290 1.00 69.68 105 GLU A CA 1
ATOM 768 C C . GLU A 1 111 ? -37.315 6.261 -23.690 1.00 71.89 105 GLU A C 1
ATOM 769 O O . GLU A 1 111 ? -37.554 7.044 -24.614 1.00 67.22 105 GLU A O 1
ATOM 775 N N . LEU A 1 112 ? -37.294 4.940 -23.848 1.00 68.15 106 LEU A N 1
ATOM 776 C CA . LEU A 1 112 ? -37.528 4.333 -25.147 1.00 62.36 106 LEU A CA 1
ATOM 777 C C . LEU A 1 112 ? -38.698 3.370 -25.054 1.00 64.98 106 LEU A C 1
ATOM 778 O O . LEU A 1 112 ? -38.724 2.524 -24.159 1.00 69.34 106 LEU A O 1
ATOM 783 N N . LYS A 1 113 ? -39.675 3.509 -25.950 1.00 60.95 107 LYS A N 1
ATOM 784 C CA . LYS A 1 113 ? -40.779 2.549 -26.025 1.00 63.28 107 LYS A CA 1
ATOM 785 C C . LYS A 1 113 ? -40.864 1.972 -27.422 1.00 62.34 107 LYS A C 1
ATOM 786 O O . LYS A 1 113 ? -40.780 2.704 -28.410 1.00 65.67 107 LYS A O 1
ATOM 792 N N . LEU A 1 114 ? -41.063 0.661 -27.493 1.00 63.12 108 LEU A N 1
ATOM 793 C CA . LEU A 1 114 ? -41.195 -0.027 -28.766 1.00 68.44 108 LEU A CA 1
ATOM 794 C C . LEU A 1 114 ? -42.474 -0.868 -28.778 1.00 68.44 108 LEU A C 1
ATOM 795 O O . LEU A 1 114 ? -42.945 -1.281 -27.724 1.00 75.42 108 LEU A O 1
ATOM 800 N N . GLY A 1 115 ? -43.043 -1.112 -29.957 1.00 59.70 109 GLY A N 1
ATOM 801 C CA . GLY A 1 115 ? -44.184 -1.999 -30.057 1.00 59.62 109 GLY A CA 1
ATOM 802 C C . GLY A 1 115 ? -45.452 -1.253 -30.411 1.00 63.61 109 GLY A C 1
ATOM 803 O O . GLY A 1 115 ? -45.456 -0.436 -31.341 1.00 58.67 109 GLY A O 1
ATOM 804 N N . GLU A 1 116 ? -46.526 -1.545 -29.676 1.00 62.70 110 GLU A N 1
ATOM 805 C CA . GLU A 1 116 ? -47.804 -0.870 -29.881 1.00 64.59 110 GLU A CA 1
ATOM 806 C C . GLU A 1 116 ? -47.776 0.531 -29.229 1.00 66.81 110 GLU A C 1
ATOM 807 O O . GLU A 1 116 ? -47.601 0.667 -28.015 1.00 73.53 110 GLU A O 1
ATOM 813 N N . LEU A 1 117 ? -47.932 1.576 -30.034 1.00 58.87 111 LEU A N 1
ATOM 814 C CA . LEU A 1 117 ? -47.779 2.937 -29.525 1.00 58.51 111 LEU A CA 1
ATOM 815 C C . LEU A 1 117 ? -48.998 3.822 -29.748 1.00 59.33 111 LEU A C 1
ATOM 816 O O . LEU A 1 117 ? -49.749 3.631 -30.717 1.00 58.41 111 LEU A O 1
ATOM 821 N N . LEU A 1 118 ? -49.170 4.790 -28.844 1.00 60.77 112 LEU A N 1
ATOM 822 C CA . LEU A 1 118 ? -50.187 5.843 -28.959 1.00 56.64 112 LEU A CA 1
ATOM 823 C C . LEU A 1 118 ? -49.522 7.224 -29.062 1.00 52.95 112 LEU A C 1
ATOM 824 O O . LEU A 1 118 ? -49.604 8.027 -28.123 1.00 57.04 112 LEU A O 1
ATOM 829 N N . PRO A 1 119 ? -48.862 7.510 -30.202 1.00 52.75 113 PRO A N 1
ATOM 830 C CA . PRO A 1 119 ? -48.122 8.785 -30.297 1.00 59.41 113 PRO A CA 1
ATOM 831 C C . PRO A 1 119 ? -49.026 10.006 -30.351 1.00 63.29 113 PRO A C 1
ATOM 832 O O . PRO A 1 119 ? -50.011 10.019 -31.103 1.00 68.23 113 PRO A O 1
ATOM 836 N N . GLU A 1 120 ? -48.681 11.036 -29.587 1.00 60.17 114 GLU A N 1
ATOM 837 C CA . GLU A 1 120 ? -49.379 12.312 -29.704 1.00 57.45 114 GLU A CA 1
ATOM 838 C C . GLU A 1 120 ? -48.385 13.404 -30.084 1.00 57.77 114 GLU A C 1
ATOM 839 O O . GLU A 1 120 ? -47.935 14.181 -29.249 1.00 65.74 114 GLU A O 1
ATOM 845 N N . LEU A 1 121 ? -48.044 13.442 -31.364 1.00 58.63 115 LEU A N 1
ATOM 846 C CA . LEU A 1 121 ? -46.966 14.289 -31.861 1.00 61.58 115 LEU A CA 1
ATOM 847 C C . LEU A 1 121 ? -47.519 15.283 -32.878 1.00 58.54 115 LEU A C 1
ATOM 848 O O . LEU A 1 121 ? -48.424 14.937 -33.644 1.00 62.05 115 LEU A O 1
ATOM 853 N N . PRO A 1 122 ? -46.960 16.512 -32.914 1.00 60.00 116 PRO A N 1
ATOM 854 C CA . PRO A 1 122 ? -47.486 17.573 -33.787 1.00 58.90 116 PRO A CA 1
ATOM 855 C C . PRO A 1 122 ? -47.397 17.131 -35.236 1.00 58.64 116 PRO A C 1
ATOM 856 O O . PRO A 1 122 ? -48.150 17.575 -36.108 1.00 59.35 116 PRO A O 1
ATOM 860 N N . ILE A 1 123 ? -46.452 16.231 -35.463 1.00 61.23 117 ILE A N 1
ATOM 861 C CA . ILE A 1 123 ? -46.131 15.707 -36.771 1.00 57.91 117 ILE A CA 1
ATOM 862 C C . ILE A 1 123 ? -46.830 14.347 -36.989 1.00 55.12 117 ILE A C 1
ATOM 863 O O . ILE A 1 123 ? -46.836 13.786 -38.091 1.00 45.56 117 ILE A O 1
ATOM 868 N N . LEU A 1 124 ? -47.428 13.821 -35.928 1.00 47.59 118 LEU A N 1
ATOM 869 C CA . LEU A 1 124 ? -48.052 12.500 -35.987 1.00 62.88 118 LEU A CA 1
ATOM 870 C C . LEU A 1 124 ? -48.945 12.360 -34.768 1.00 63.41 118 LEU A C 1
ATOM 871 O O . LEU A 1 124 ? -48.507 11.886 -33.708 1.00 62.57 118 LEU A O 1
ATOM 876 N N . LEU A 1 125 ? -50.189 12.797 -34.924 1.00 58.98 119 LEU A N 1
ATOM 877 C CA . LEU A 1 125 ? -51.142 12.865 -33.826 1.00 57.06 119 LEU A CA 1
ATOM 878 C C . LEU A 1 125 ? -52.120 11.702 -33.954 1.00 54.74 119 LEU A C 1
ATOM 879 O O . LEU A 1 125 ? -52.946 11.706 -34.888 1.00 51.17 119 LEU A O 1
ATOM 884 N N . ARG A 1 126 ? -52.064 10.722 -33.043 1.00 49.63 120 ARG A N 1
ATOM 885 C CA . ARG A 1 126 ? -52.962 9.560 -33.169 1.00 54.93 120 ARG A CA 1
ATOM 886 C C . ARG A 1 126 ? -54.444 9.956 -33.049 1.00 54.42 120 ARG A C 1
ATOM 887 O O . ARG A 1 126 ? -54.821 10.724 -32.166 1.00 49.63 120 ARG A O 1
ATOM 895 N N . ASN A 1 127 ? -55.281 9.439 -33.941 1.00 52.82 121 ASN A N 1
ATOM 896 C CA . ASN A 1 127 ? -56.704 9.747 -33.880 1.00 55.29 121 ASN A CA 1
ATOM 897 C C . ASN A 1 127 ? -57.443 9.060 -32.726 1.00 56.09 121 ASN A C 1
ATOM 898 O O . ASN A 1 127 ? -57.261 7.867 -32.498 1.00 58.90 121 ASN A O 1
ATOM 903 N N . ASP A 1 128 ? -58.292 9.802 -32.016 1.00 51.72 122 ASP A N 1
ATOM 904 C CA . ASP A 1 128 ? -59.194 9.204 -31.027 1.00 50.87 122 ASP A CA 1
ATOM 905 C C . ASP A 1 128 ? -60.639 9.714 -31.188 1.00 51.16 122 ASP A C 1
ATOM 906 O O . ASP A 1 128 ? -61.357 9.933 -30.204 1.00 44.15 122 ASP A O 1
ATOM 911 N N . GLY A 1 129 ? -61.073 9.882 -32.435 1.00 50.37 123 GLY A N 1
ATOM 912 C CA . GLY A 1 129 ? -62.383 10.460 -32.699 1.00 43.29 123 GLY A CA 1
ATOM 913 C C . GLY A 1 129 ? -63.546 9.495 -32.872 1.00 59.96 123 GLY A C 1
ATOM 914 O O . GLY A 1 129 ? -64.591 9.902 -33.369 1.00 67.47 123 GLY A O 1
ATOM 915 N N . ARG A 1 130 ? -63.382 8.228 -32.480 1.00 63.33 124 ARG A N 1
ATOM 916 C CA . ARG A 1 130 ? -64.490 7.273 -32.512 1.00 48.76 124 ARG A CA 1
ATOM 917 C C . ARG A 1 130 ? -64.501 6.361 -31.281 1.00 56.37 124 ARG A C 1
ATOM 918 O O . ARG A 1 130 ? -64.408 6.825 -30.144 1.00 58.71 124 ARG A O 1
ATOM 926 N N . LEU A 1 131 ? -64.613 5.057 -31.519 1.00 58.96 125 LEU A N 1
ATOM 927 C CA . LEU A 1 131 ? -64.758 4.099 -30.434 1.00 64.66 125 LEU A CA 1
ATOM 928 C C . LEU A 1 131 ? -63.425 3.748 -29.760 1.00 68.69 125 LEU A C 1
ATOM 929 O O . LEU A 1 131 ? -63.318 3.714 -28.532 1.00 74.40 125 LEU A O 1
ATOM 934 N N . LEU A 1 132 ? -62.412 3.485 -30.575 1.00 62.58 126 LEU A N 1
ATOM 935 C CA . LEU A 1 132 ? -61.143 2.962 -30.100 1.00 53.28 126 LEU A CA 1
ATOM 936 C C . LEU A 1 132 ? -60.009 3.723 -30.795 1.00 54.81 126 LEU A C 1
ATOM 937 O O . LEU A 1 132 ? -60.153 4.117 -31.961 1.00 56.52 126 LEU A O 1
ATOM 942 N N . PRO A 1 133 ? -58.882 3.938 -30.090 1.00 54.11 127 PRO A N 1
ATOM 943 C CA . PRO A 1 133 ? -57.771 4.757 -30.606 1.00 54.41 127 PRO A CA 1
ATOM 944 C C . PRO A 1 133 ? -57.041 4.127 -31.787 1.00 56.88 127 PRO A C 1
ATOM 945 O O . PRO A 1 133 ? -56.825 2.905 -31.826 1.00 58.09 127 PRO A O 1
ATOM 949 N N . GLN A 1 134 ? -56.646 4.973 -32.732 1.00 53.29 128 GLN A N 1
ATOM 950 C CA . GLN A 1 134 ? -55.628 4.630 -33.723 1.00 52.56 128 GLN A CA 1
ATOM 951 C C . GLN A 1 134 ? -54.333 4.285 -32.969 1.00 53.64 128 GLN A C 1
ATOM 952 O O . GLN A 1 134 ? -54.026 4.884 -31.935 1.00 53.01 128 GLN A O 1
ATOM 958 N N . THR A 1 135 ? -53.568 3.320 -33.462 1.00 50.21 129 THR A N 1
ATOM 959 C CA . THR A 1 135 ? -52.276 3.033 -32.843 1.00 48.15 129 THR A CA 1
ATOM 960 C C . THR A 1 135 ? -51.204 2.936 -33.899 1.00 51.28 129 THR A C 1
ATOM 961 O O . THR A 1 135 ? -51.503 2.705 -35.074 1.00 52.18 129 THR A O 1
ATOM 965 N N . PHE A 1 136 ? -49.951 3.096 -33.486 1.00 47.63 130 PHE A N 1
ATOM 966 C CA . PHE A 1 136 ? -48.871 2.904 -34.432 1.00 46.29 130 PHE A CA 1
ATOM 967 C C . PHE A 1 136 ? -47.912 1.793 -33.997 1.00 51.40 130 PHE A C 1
ATOM 968 O O . PHE A 1 136 ? -47.866 1.412 -32.825 1.00 53.52 130 PHE A O 1
ATOM 976 N N . GLN A 1 137 ? -47.147 1.267 -34.944 1.00 44.33 131 GLN A N 1
ATOM 977 C CA . GLN A 1 137 ? -46.191 0.244 -34.603 1.00 48.61 131 GLN A CA 1
ATOM 978 C C . GLN A 1 137 ? -44.814 0.710 -34.975 1.00 53.13 131 GLN A C 1
ATOM 979 O O . GLN A 1 137 ? -44.526 0.960 -36.159 1.00 55.89 131 GLN A O 1
ATOM 985 N N . GLY A 1 138 ? -43.955 0.790 -33.963 1.00 49.88 132 GLY A N 1
ATOM 986 C CA . GLY A 1 138 ? -42.566 1.146 -34.170 1.00 49.90 132 GLY A CA 1
ATOM 987 C C . GLY A 1 138 ? -41.908 1.417 -32.834 1.00 56.39 132 GLY A C 1
ATOM 988 O O . GLY A 1 138 ? -42.078 0.633 -31.887 1.00 55.90 132 GLY A O 1
ATOM 989 N N . GLY A 1 139 ? -41.167 2.521 -32.750 1.00 48.78 133 GLY A N 1
ATOM 990 C CA . GLY A 1 139 ? -40.369 2.803 -31.578 1.00 52.48 133 GLY A CA 1
ATOM 991 C C . GLY A 1 139 ? -40.243 4.296 -31.363 1.00 61.25 133 GLY A C 1
ATOM 992 O O . GLY A 1 139 ? -40.049 5.062 -32.323 1.00 57.31 133 GLY A O 1
ATOM 993 N N . MET A 1 140 ? -40.351 4.721 -30.107 1.00 58.75 134 MET A N 1
ATOM 994 C CA . MET A 1 140 ? -40.246 6.137 -29.799 1.00 60.90 134 MET A CA 1
ATOM 995 C C . MET A 1 140 ? -39.184 6.402 -28.758 1.00 65.24 134 MET A C 1
ATOM 996 O O . MET A 1 140 ? -39.102 5.720 -27.727 1.00 71.53 134 MET A O 1
ATOM 1001 N N . LEU A 1 141 ? -38.370 7.406 -29.045 1.00 60.31 135 LEU A N 1
ATOM 1002 C CA . LEU A 1 141 ? -37.397 7.889 -28.088 1.00 66.58 135 LEU A CA 1
ATOM 1003 C C . LEU A 1 141 ? -37.849 9.275 -27.621 1.00 66.80 135 LEU A C 1
ATOM 1004 O O . LEU A 1 141 ? -38.287 10.107 -28.423 1.00 59.30 135 LEU A O 1
ATOM 1009 N N . THR A 1 142 ? -37.757 9.504 -26.318 1.00 64.38 136 THR A N 1
ATOM 1010 C CA . THR A 1 142 ? -38.105 10.781 -25.727 1.00 60.19 136 THR A CA 1
ATOM 1011 C C . THR A 1 142 ? -37.033 11.129 -24.702 1.00 67.32 136 THR A C 1
ATOM 1012 O O . THR A 1 142 ? -36.736 10.328 -23.801 1.00 67.29 136 THR A O 1
ATOM 1016 N N . SER A 1 143 ? -36.433 12.306 -24.833 1.00 60.24 137 SER A N 1
ATOM 1017 C CA . SER A 1 143 ? -35.311 12.627 -23.963 1.00 64.60 137 SER A CA 1
ATOM 1018 C C . SER A 1 143 ? -35.355 14.047 -23.442 1.00 69.39 137 SER A C 1
ATOM 1019 O O . SER A 1 143 ? -35.573 15.001 -24.201 1.00 75.02 137 SER A O 1
ATOM 1022 N N . ARG A 1 144 ? -35.160 14.170 -22.134 1.00 71.94 138 ARG A N 1
ATOM 1023 C CA . ARG A 1 144 ? -35.177 15.459 -21.465 1.00 76.64 138 ARG A CA 1
ATOM 1024 C C . ARG A 1 144 ? -34.079 15.503 -20.412 1.00 80.03 138 ARG A C 1
ATOM 1025 O O . ARG A 1 144 ? -34.332 15.593 -19.210 1.00 84.37 138 ARG A O 1
ATOM 1033 N N . GLU A 1 145 ? -32.843 15.417 -20.881 1.00 80.56 139 GLU A N 1
ATOM 1034 C CA . GLU A 1 145 ? -31.702 15.485 -19.987 1.00 81.33 139 GLU A CA 1
ATOM 1035 C C . GLU A 1 145 ? -31.420 16.929 -19.569 1.00 83.39 139 GLU A C 1
ATOM 1036 O O . GLU A 1 145 ? -30.876 17.178 -18.493 1.00 89.57 139 GLU A O 1
ATOM 1042 N N . ILE A 1 146 ? -31.816 17.877 -20.413 1.00 80.60 140 ILE A N 1
ATOM 1043 C CA . ILE A 1 146 ? -31.640 19.298 -20.115 1.00 80.46 140 ILE A CA 1
ATOM 1044 C C . ILE A 1 146 ? -32.938 19.919 -19.606 1.00 81.17 140 ILE A C 1
ATOM 1045 O O . ILE A 1 146 ? -34.027 19.639 -20.128 1.00 79.76 140 ILE A O 1
ATOM 1050 N N . ALA A 1 147 ? -32.822 20.767 -18.591 1.00 82.64 141 ALA A N 1
ATOM 1051 C CA . ALA A 1 147 ? -33.987 21.477 -18.073 1.00 82.53 141 ALA A CA 1
ATOM 1052 C C . ALA A 1 147 ? -34.566 22.412 -19.148 1.00 79.98 141 ALA A C 1
ATOM 1053 O O . ALA A 1 147 ? -33.842 23.225 -19.731 1.00 80.53 141 ALA A O 1
ATOM 1055 N N . GLY A 1 148 ? -35.864 22.286 -19.418 1.00 72.16 142 GLY A N 1
ATOM 1056 C CA . GLY A 1 148 ? -36.520 23.115 -20.420 1.00 73.69 142 GLY A CA 1
ATOM 1057 C C . GLY A 1 148 ? -36.613 22.444 -21.780 1.00 78.81 142 GLY A C 1
ATOM 1058 O O . GLY A 1 148 ? -37.474 22.791 -22.598 1.00 75.18 142 GLY A O 1
ATOM 1059 N N . LEU A 1 149 ? -35.732 21.474 -22.027 1.00 74.11 143 LEU A N 1
ATOM 1060 C CA . LEU A 1 149 ? -35.613 20.906 -23.359 1.00 62.47 143 LEU A CA 1
ATOM 1061 C C . LEU A 1 149 ? -36.147 19.487 -23.417 1.00 70.91 143 LEU A C 1
ATOM 1062 O O . LEU A 1 149 ? -35.964 18.699 -22.484 1.00 84.44 143 LEU A O 1
ATOM 1067 N N . THR A 1 150 ? -36.830 19.170 -24.510 1.00 64.38 144 THR A N 1
ATOM 1068 C CA . THR A 1 150 ? -37.324 17.825 -24.727 1.00 66.13 144 THR A CA 1
ATOM 1069 C C . THR A 1 150 ? -37.007 17.430 -26.157 1.00 69.78 144 THR A C 1
ATOM 1070 O O . THR A 1 150 ? -37.420 18.108 -27.112 1.00 61.17 144 THR A O 1
ATOM 1074 N N . LEU A 1 151 ? -36.254 16.342 -26.302 1.00 74.58 145 LEU A N 1
ATOM 1075 C CA . LEU A 1 151 ? -35.854 15.876 -27.621 1.00 70.91 145 LEU A CA 1
ATOM 1076 C C . LEU A 1 151 ? -36.638 14.621 -27.974 1.00 66.72 145 LEU A C 1
ATOM 1077 O O . LEU A 1 151 ? -36.898 13.777 -27.112 1.00 66.54 145 LEU A O 1
ATOM 1082 N N . HIS A 1 152 ? -37.030 14.524 -29.243 1.00 68.78 146 HIS A N 1
ATOM 1083 C CA . HIS A 1 152 ? -37.838 13.415 -29.734 1.00 65.01 146 HIS A CA 1
ATOM 1084 C C . HIS A 1 152 ? -37.215 12.779 -30.955 1.00 64.15 146 HIS A C 1
ATOM 1085 O O . HIS A 1 152 ? -36.735 13.471 -31.853 1.00 59.53 146 HIS A O 1
ATOM 1092 N N . GLY A 1 153 ? -37.270 11.453 -31.001 1.00 58.36 147 GLY A N 1
ATOM 1093 C CA . GLY A 1 153 ? -36.886 10.714 -32.185 1.00 56.94 147 GLY A CA 1
ATOM 1094 C C . GLY A 1 153 ? -37.672 9.415 -32.237 1.00 64.77 147 GLY A C 1
ATOM 1095 O O . GLY A 1 153 ? -38.044 8.850 -31.193 1.00 64.55 147 GLY A O 1
ATOM 1096 N N . GLY A 1 154 ? -37.942 8.937 -33.447 1.00 60.37 148 GLY A N 1
ATOM 1097 C CA . GLY A 1 154 ? -38.585 7.651 -33.588 1.00 59.76 148 GLY A CA 1
ATOM 1098 C C . GLY A 1 154 ? -38.822 7.258 -35.033 1.00 59.14 148 GLY A C 1
ATOM 1099 O O . GLY A 1 154 ? -38.632 8.064 -35.963 1.00 51.81 148 GLY A O 1
ATOM 1100 N N . GLN A 1 155 ? -39.243 6.006 -35.209 1.00 55.33 149 GLN A N 1
ATOM 1101 C CA . GLN A 1 155 ? -39.589 5.475 -36.516 1.00 57.92 149 GLN A CA 1
ATOM 1102 C C . GLN A 1 155 ? -40.835 4.602 -36.398 1.00 60.27 149 GLN A C 1
ATOM 1103 O O . GLN A 1 155 ? -40.914 3.717 -35.543 1.00 61.71 149 GLN A O 1
ATOM 1109 N N . MET A 1 156 ? -41.812 4.852 -37.258 1.00 54.10 150 MET A N 1
ATOM 1110 C CA . MET A 1 156 ? -43.004 4.027 -37.290 1.00 57.33 150 MET A CA 1
ATOM 1111 C C . MET A 1 156 ? -42.983 3.217 -38.579 1.00 64.34 150 MET A C 1
ATOM 1112 O O . MET A 1 156 ? -42.451 3.686 -39.590 1.00 73.80 150 MET A O 1
ATOM 1117 N N . ARG A 1 157 ? -43.544 2.008 -38.549 1.00 58.54 151 ARG A N 1
ATOM 1118 C CA . ARG A 1 157 ? -43.572 1.145 -39.734 1.00 50.73 151 ARG A CA 1
ATOM 1119 C C . ARG A 1 157 ? -44.963 0.844 -40.241 1.00 56.26 151 ARG A C 1
ATOM 1120 O O . ARG A 1 157 ? -45.156 0.640 -41.440 1.00 64.40 151 ARG A O 1
ATOM 1128 N N . SER A 1 158 ? -45.924 0.816 -39.324 1.00 56.87 152 SER A N 1
ATOM 1129 C CA . SER A 1 158 ? -47.303 0.551 -39.675 1.00 58.37 152 SER A CA 1
ATOM 1130 C C . SER A 1 158 ? -48.252 1.220 -38.686 1.00 59.10 152 SER A C 1
ATOM 1131 O O . SER A 1 158 ? -47.838 1.684 -37.616 1.00 62.07 152 SER A O 1
ATOM 1134 N N . LEU A 1 159 ? -49.529 1.259 -39.050 1.00 52.37 153 LEU A N 1
ATOM 1135 C CA . LEU A 1 159 ? -50.554 1.783 -38.162 1.00 55.24 153 LEU A CA 1
ATOM 1136 C C . LEU A 1 159 ? -51.734 0.822 -38.102 1.00 57.17 153 LEU A C 1
ATOM 1137 O O . LEU A 1 159 ? -51.881 -0.047 -38.963 1.00 57.07 153 LEU A O 1
ATOM 1142 N N . SER A 1 160 ? -52.587 0.998 -37.103 1.00 56.24 154 SER A N 1
ATOM 1143 C CA . SER A 1 160 ? -53.871 0.315 -37.070 1.00 61.92 154 SER A CA 1
ATOM 1144 C C . SER A 1 160 ? -54.948 1.377 -36.899 1.00 61.07 154 SER A C 1
ATOM 1145 O O . SER A 1 160 ? -54.951 2.106 -35.896 1.00 66.07 154 SER A O 1
ATOM 1148 N N . GLN A 1 161 ? -55.846 1.488 -37.876 1.00 55.11 155 GLN A N 1
ATOM 1149 C CA . GLN A 1 161 ? -56.900 2.505 -37.810 1.00 58.04 155 GLN A CA 1
ATOM 1150 C C . GLN A 1 161 ? -57.875 2.256 -36.655 1.00 65.44 155 GLN A C 1
ATOM 1151 O O . GLN A 1 161 ? -57.976 1.137 -36.129 1.00 60.81 155 GLN A O 1
ATOM 1157 N N . ARG A 1 162 ? -58.588 3.309 -36.270 1.00 64.95 156 ARG A N 1
ATOM 1158 C CA . ARG A 1 162 ? -59.483 3.257 -35.119 1.00 64.20 156 ARG A CA 1
ATOM 1159 C C . ARG A 1 162 ? -60.561 2.166 -35.210 1.00 62.57 156 ARG A C 1
ATOM 1160 O O . ARG A 1 162 ? -60.954 1.590 -34.187 1.00 63.38 156 ARG A O 1
ATOM 1168 N N . ASN A 1 163 ? -61.029 1.883 -36.426 1.00 54.14 157 ASN A N 1
ATOM 1169 C CA . ASN A 1 163 ? -62.082 0.885 -36.621 1.00 62.02 157 ASN A CA 1
ATOM 1170 C C . ASN A 1 163 ? -61.531 -0.398 -37.244 1.00 61.84 157 ASN A C 1
ATOM 1171 O O . ASN A 1 163 ? -62.181 -1.012 -38.101 1.00 57.57 157 ASN A O 1
ATOM 1176 N N . SER A 1 164 ? -60.336 -0.810 -36.830 1.00 60.21 158 SER A N 1
ATOM 1177 C CA . SER A 1 164 ? -59.746 -2.018 -37.401 1.00 60.98 158 SER A CA 1
ATOM 1178 C C . SER A 1 164 ? -58.940 -2.825 -36.399 1.00 67.69 158 SER A C 1
ATOM 1179 O O . SER A 1 164 ? -58.187 -2.269 -35.595 1.00 65.85 158 SER A O 1
ATOM 1182 N N . SER A 1 165 ? -59.082 -4.141 -36.473 1.00 71.65 159 SER A N 1
ATOM 1183 C CA . SER A 1 165 ? -58.215 -5.025 -35.717 1.00 70.21 159 SER A CA 1
ATOM 1184 C C . SER A 1 165 ? -56.819 -4.997 -36.328 1.00 66.22 159 SER A C 1
ATOM 1185 O O . SER A 1 165 ? -55.812 -5.179 -35.636 1.00 64.70 159 SER A O 1
ATOM 1188 N N . ASP A 1 166 ? -56.771 -4.761 -37.635 1.00 66.77 160 ASP A N 1
ATOM 1189 C CA . ASP A 1 166 ? -55.562 -5.014 -38.414 1.00 72.48 160 ASP A CA 1
ATOM 1190 C C . ASP A 1 166 ? -54.607 -3.831 -38.446 1.00 72.13 160 ASP A C 1
ATOM 1191 O O . ASP A 1 166 ? -54.981 -2.701 -38.105 1.00 73.20 160 ASP A O 1
ATOM 1196 N N . HIS A 1 167 ? -53.367 -4.098 -38.848 1.00 61.68 161 HIS A N 1
ATOM 1197 C CA . HIS A 1 167 ? -52.431 -3.026 -39.145 1.00 60.18 161 HIS A CA 1
ATOM 1198 C C . HIS A 1 167 ? -52.121 -3.005 -40.645 1.00 58.34 161 HIS A C 1
ATOM 1199 O O . HIS A 1 167 ? -52.335 -3.999 -41.357 1.00 52.26 161 HIS A O 1
ATOM 1206 N N . GLN A 1 168 ? -51.618 -1.864 -41.112 1.00 59.92 162 GLN A N 1
ATOM 1207 C CA . GLN A 1 168 ? -51.276 -1.665 -42.523 1.00 65.63 162 GLN A CA 1
ATOM 1208 C C . GLN A 1 168 ? -50.091 -0.705 -42.655 1.00 60.68 162 GLN A C 1
ATOM 1209 O O . GLN A 1 168 ? -49.865 0.118 -41.762 1.00 59.61 162 GLN A O 1
ATOM 1215 N N . ASP A 1 169 ? -49.344 -0.806 -43.756 1.00 52.06 163 ASP A N 1
ATOM 1216 C CA . ASP A 1 169 ? -48.271 0.151 -44.023 1.00 57.16 163 ASP A CA 1
ATOM 1217 C C . ASP A 1 169 ? -48.821 1.583 -44.062 1.00 59.49 163 ASP A C 1
ATOM 1218 O O . ASP A 1 169 ? -50.007 1.776 -44.303 1.00 50.86 163 ASP A O 1
ATOM 1223 N N . LEU A 1 170 ? -47.960 2.574 -43.814 1.00 63.87 164 LEU A N 1
ATOM 1224 C CA . LEU A 1 170 ? -48.384 3.973 -43.759 1.00 53.97 164 LEU A CA 1
ATOM 1225 C C . LEU A 1 170 ? -48.638 4.561 -45.152 1.00 52.31 164 LEU A C 1
ATOM 1226 O O . LEU A 1 170 ? -48.087 4.079 -46.151 1.00 59.54 164 LEU A O 1
ATOM 1231 N N . SER A 1 171 ? -49.488 5.585 -45.213 1.00 47.27 165 SER A N 1
ATOM 1232 C CA . SER A 1 171 ? -49.840 6.270 -46.466 1.00 53.29 165 SER A CA 1
ATOM 1233 C C . SER A 1 171 ? -50.360 7.654 -46.082 1.00 54.24 165 SER A C 1
ATOM 1234 O O . SER A 1 171 ? -50.462 7.959 -44.885 1.00 48.40 165 SER A O 1
ATOM 1237 N N . VAL A 1 172 ? -50.685 8.507 -47.050 1.00 49.35 166 VAL A N 1
ATOM 1238 C CA . VAL A 1 172 ? -51.083 9.850 -46.642 1.00 56.22 166 VAL A CA 1
ATOM 1239 C C . VAL A 1 172 ? -52.565 10.065 -46.791 1.00 56.88 166 VAL A C 1
ATOM 1240 O O . VAL A 1 172 ? -53.165 9.584 -47.756 1.00 56.85 166 VAL A O 1
ATOM 1244 N N . ASP A 1 173 ? -53.142 10.777 -45.819 1.00 54.30 167 ASP A N 1
ATOM 1245 C CA . ASP A 1 173 ? -54.586 10.949 -45.732 1.00 51.93 167 ASP A CA 1
ATOM 1246 C C . ASP A 1 173 ? -55.161 11.531 -47.005 1.00 53.29 167 ASP A C 1
ATOM 1247 O O . ASP A 1 173 ? -54.617 12.489 -47.552 1.00 59.55 167 ASP A O 1
ATOM 1252 N N . GLY A 1 174 ? -56.238 10.924 -47.495 1.00 56.33 168 GLY A N 1
ATOM 1253 C CA . GLY A 1 174 ? -56.917 11.419 -48.678 1.00 49.33 168 GLY A CA 1
ATOM 1254 C C . GLY A 1 174 ? -56.306 10.992 -49.993 1.00 57.83 168 GLY A C 1
ATOM 1255 O O . GLY A 1 174 ? -56.935 11.157 -51.032 1.00 68.00 168 GLY A O 1
ATOM 1256 N N . ARG A 1 175 ? -55.090 10.449 -49.970 1.00 69.48 169 ARG A N 1
ATOM 1257 C CA . ARG A 1 175 ? -54.430 10.031 -51.218 1.00 73.00 169 ARG A CA 1
ATOM 1258 C C . ARG A 1 175 ? -54.409 8.518 -51.413 1.00 67.25 169 ARG A C 1
ATOM 1259 O O . ARG A 1 175 ? -54.927 7.998 -52.401 1.00 72.98 169 ARG A O 1
ATOM 1267 N N . GLY A 1 176 ? -53.784 7.810 -50.482 1.00 74.96 170 GLY A N 1
ATOM 1268 C CA . GLY A 1 176 ? -53.627 6.375 -50.634 1.00 77.32 170 GLY A CA 1
ATOM 1269 C C . GLY A 1 176 ? -52.848 6.039 -51.896 1.00 78.07 170 GLY A C 1
ATOM 1270 O O . GLY A 1 176 ? -52.221 6.919 -52.500 1.00 84.80 170 GLY A O 1
ATOM 1271 N N . GLY A 1 177 ? -52.887 4.777 -52.309 1.00 67.11 171 GLY A N 1
ATOM 1272 C CA . GLY A 1 177 ? -52.088 4.343 -53.437 1.00 67.18 171 GLY A CA 1
ATOM 1273 C C . GLY A 1 177 ? -50.634 4.093 -53.058 1.00 66.21 171 GLY A C 1
ATOM 1274 O O . GLY A 1 177 ? -50.136 2.963 -53.164 1.00 68.90 171 GLY A O 1
ATOM 1275 N N . ALA A 1 178 ? -49.945 5.149 -52.625 1.00 62.60 172 ALA A N 1
ATOM 1276 C CA . ALA A 1 178 ? -48.527 5.064 -52.289 1.00 57.89 172 ALA A CA 1
ATOM 1277 C C . ALA A 1 178 ? -48.372 4.722 -50.810 1.00 52.41 172 ALA A C 1
ATOM 1278 O O . ALA A 1 178 ? -48.940 5.396 -49.963 1.00 47.69 172 ALA A O 1
ATOM 1280 N N . PHE A 1 179 ? -47.598 3.689 -50.483 1.00 55.24 173 PHE A N 1
ATOM 1281 C CA . PHE A 1 179 ? -47.419 3.327 -49.072 1.00 59.87 173 PHE A CA 1
ATOM 1282 C C . PHE A 1 179 ? -45.962 3.410 -48.621 1.00 62.92 173 PHE A C 1
ATOM 1283 O O . PHE A 1 179 ? -45.049 3.415 -49.456 1.00 58.55 173 PHE A O 1
ATOM 1291 N N . SER A 1 180 ? -45.739 3.453 -47.306 1.00 61.56 174 SER A N 1
ATOM 1292 C CA . SER A 1 180 ? -44.370 3.393 -46.794 1.00 59.41 174 SER A CA 1
ATOM 1293 C C . SER A 1 180 ? -44.191 2.512 -45.570 1.00 62.32 174 SER A C 1
ATOM 1294 O O . SER A 1 180 ? -45.054 2.465 -44.693 1.00 69.13 174 SER A O 1
ATOM 1297 N N . ASP A 1 181 ? -43.045 1.831 -45.541 1.00 68.68 175 ASP A N 1
ATOM 1298 C CA . ASP A 1 181 ? -42.532 1.081 -44.393 1.00 67.74 175 ASP A CA 1
ATOM 1299 C C . ASP A 1 181 ? -41.968 2.008 -43.339 1.00 57.42 175 ASP A C 1
ATOM 1300 O O . ASP A 1 181 ? -41.871 1.651 -42.174 1.00 53.73 175 ASP A O 1
ATOM 1305 N N . ARG A 1 182 ? -41.532 3.187 -43.748 1.00 52.81 176 ARG A N 1
ATOM 1306 C CA . ARG A 1 182 ? -40.666 3.941 -42.863 1.00 54.16 176 ARG A CA 1
ATOM 1307 C C . ARG A 1 182 ? -41.096 5.387 -42.661 1.00 57.70 176 ARG A C 1
ATOM 1308 O O . ARG A 1 182 ? -41.076 6.207 -43.591 1.00 63.38 176 ARG A O 1
ATOM 1316 N N . PHE A 1 183 ? -41.496 5.692 -41.431 1.00 56.79 177 PHE A N 1
ATOM 1317 C CA . PHE A 1 183 ? -41.785 7.066 -41.052 1.00 51.14 177 PHE A CA 1
ATOM 1318 C C . PHE A 1 183 ? -40.817 7.495 -39.946 1.00 56.98 177 PHE A C 1
ATOM 1319 O O . PHE A 1 183 ? -40.956 7.047 -38.798 1.00 56.22 177 PHE A O 1
ATOM 1327 N N . ASP A 1 184 ? -39.845 8.351 -40.292 1.00 55.22 178 ASP A N 1
ATOM 1328 C CA . ASP A 1 184 ? -38.808 8.796 -39.356 1.00 51.34 178 ASP A CA 1
ATOM 1329 C C . ASP A 1 184 ? -39.008 10.257 -38.968 1.00 57.95 178 ASP A C 1
ATOM 1330 O O . ASP A 1 184 ? -39.285 11.112 -39.823 1.00 54.11 178 ASP A O 1
ATOM 1335 N N . TYR A 1 185 ? -38.864 10.547 -37.678 1.00 58.79 179 TYR A N 1
ATOM 1336 C CA . TYR A 1 185 ? -39.004 11.922 -37.204 1.00 56.92 179 TYR A CA 1
ATOM 1337 C C . TYR A 1 185 ? -37.949 12.318 -36.171 1.00 62.05 179 TYR A C 1
ATOM 1338 O O . TYR A 1 185 ? -37.293 11.470 -35.556 1.00 59.37 179 TYR A O 1
ATOM 1347 N N . LEU A 1 186 ? -37.814 13.624 -35.990 1.00 67.58 180 LEU A N 1
ATOM 1348 C CA . LEU A 1 186 ? -36.966 14.205 -34.961 1.00 67.41 180 LEU A CA 1
ATOM 1349 C C . LEU A 1 186 ? -37.668 15.450 -34.456 1.00 69.20 180 LEU A C 1
ATOM 1350 O O . LEU A 1 186 ? -38.257 16.204 -35.247 1.00 65.76 180 LEU A O 1
ATOM 1355 N N . GLY A 1 187 ? -37.623 15.669 -33.148 1.00 66.29 181 GLY A N 1
ATOM 1356 C CA . GLY A 1 187 ? -38.278 16.830 -32.589 1.00 59.69 181 GLY A CA 1
ATOM 1357 C C . GLY A 1 187 ? -37.532 17.426 -31.419 1.00 60.81 181 GLY A C 1
ATOM 1358 O O . GLY A 1 187 ? -36.893 16.711 -30.650 1.00 64.21 181 GLY A O 1
ATOM 1359 N N . ALA A 1 188 ? -37.623 18.746 -31.282 1.00 62.04 182 ALA A N 1
ATOM 1360 C CA . ALA A 1 188 ? -37.010 19.456 -30.164 1.00 59.36 182 ALA A CA 1
ATOM 1361 C C . ALA A 1 188 ? -38.001 20.480 -29.655 1.00 65.52 182 ALA A C 1
ATOM 1362 O O . ALA A 1 188 ? -38.670 21.166 -30.441 1.00 65.31 182 ALA A O 1
ATOM 1364 N N . GLU A 1 189 ? -38.103 20.587 -28.338 1.00 68.09 183 GLU A N 1
ATOM 1365 C CA . GLU A 1 189 ? -39.058 21.508 -27.746 1.00 64.25 183 GLU A CA 1
ATOM 1366 C C . GLU A 1 189 ? -38.449 22.192 -26.560 1.00 65.01 183 GLU A C 1
ATOM 1367 O O . GLU A 1 189 ? -38.055 21.533 -25.601 1.00 68.10 183 GLU A O 1
ATOM 1373 N N . TYR A 1 190 ? -38.389 23.517 -26.618 1.00 66.82 184 TYR A N 1
ATOM 1374 C CA . TYR A 1 190 ? -37.770 24.270 -25.548 1.00 67.33 184 TYR A CA 1
ATOM 1375 C C . TYR A 1 190 ? -38.769 25.171 -24.834 1.00 71.29 184 TYR A C 1
ATOM 1376 O O . TYR A 1 190 ? -39.396 26.040 -25.450 1.00 74.05 184 TYR A O 1
ATOM 1385 N N . ARG A 1 191 ? -38.905 24.960 -23.529 1.00 70.97 185 ARG A N 1
ATOM 1386 C CA . ARG A 1 191 ? -39.838 25.722 -22.713 1.00 68.45 185 ARG A CA 1
ATOM 1387 C C . ARG A 1 191 ? -39.055 26.675 -21.829 1.00 68.48 185 ARG A C 1
ATOM 1388 O O . ARG A 1 191 ? -38.051 26.291 -21.239 1.00 80.84 185 ARG A O 1
ATOM 1393 N N . PHE A 1 192 ? -39.515 27.919 -21.742 1.00 71.38 186 PHE A N 1
ATOM 1394 C CA . PHE A 1 192 ? -38.798 28.971 -21.021 1.00 75.88 186 PHE A CA 1
ATOM 1395 C C . PHE A 1 192 ? -39.743 30.062 -20.495 1.00 84.62 186 PHE A C 1
ATOM 1396 O O . PHE A 1 192 ? -40.956 29.846 -20.430 1.00 85.68 186 PHE A O 1
ATOM 1404 N N . ASN A 1 193 ? -39.188 31.222 -20.132 1.00 92.97 187 ASN A N 1
ATOM 1405 C CA . ASN A 1 193 ? -39.952 32.308 -19.502 1.00 91.38 187 ASN A CA 1
ATOM 1406 C C . ASN A 1 193 ? -40.825 31.824 -18.358 1.00 88.94 187 ASN A C 1
ATOM 1407 O O . ASN A 1 193 ? -42.050 31.887 -18.454 1.00 94.07 187 ASN A O 1
ATOM 1412 N N . ALA A 1 194 ? -40.195 31.343 -17.290 1.00 84.50 188 ALA A N 1
ATOM 1413 C CA . ALA A 1 194 ? -40.902 30.701 -16.181 1.00 86.74 188 ALA A CA 1
ATOM 1414 C C . ALA A 1 194 ? -41.997 29.728 -16.658 1.00 87.95 188 ALA A C 1
ATOM 1415 O O . ALA A 1 194 ? -43.142 29.798 -16.197 1.00 92.46 188 ALA A O 1
ATOM 1417 N N . GLU A 1 195 ? -41.629 28.842 -17.585 1.00 81.76 189 GLU A N 1
ATOM 1418 C CA . GLU A 1 195 ? -42.529 27.818 -18.135 1.00 83.87 189 GLU A CA 1
ATOM 1419 C C . GLU A 1 195 ? -43.707 28.340 -19.001 1.00 81.53 189 GLU A C 1
ATOM 1420 O O . GLU A 1 195 ? -44.617 27.577 -19.336 1.00 82.46 189 GLU A O 1
ATOM 1424 N N . ARG A 1 196 ? -43.682 29.619 -19.375 1.00 77.62 190 ARG A N 1
ATOM 1425 C CA . ARG A 1 196 ? -44.782 30.211 -20.148 1.00 73.71 190 ARG A CA 1
ATOM 1426 C C . ARG A 1 196 ? -44.656 30.052 -21.654 1.00 76.11 190 ARG A C 1
ATOM 1427 O O . ARG A 1 196 ? -45.633 29.765 -22.346 1.00 75.96 190 ARG A O 1
ATOM 1435 N N . SER A 1 197 ? -43.450 30.274 -22.156 1.00 77.05 191 SER A N 1
ATOM 1436 C CA . SER A 1 197 ? -43.208 30.281 -23.587 1.00 74.82 191 SER A CA 1
ATOM 1437 C C . SER A 1 197 ? -42.621 28.942 -24.030 1.00 75.77 191 SER A C 1
ATOM 1438 O O . SER A 1 197 ? -42.033 28.211 -23.230 1.00 75.64 191 SER A O 1
ATOM 1441 N N . GLN A 1 198 ? -42.806 28.615 -25.304 1.00 73.31 192 GLN A N 1
ATOM 1442 C CA . GLN A 1 198 ? -42.265 27.388 -25.849 1.00 73.06 192 GLN A CA 1
ATOM 1443 C C . GLN A 1 198 ? -42.076 27.495 -27.350 1.00 68.97 192 GLN A C 1
ATOM 1444 O O . GLN A 1 198 ? -42.892 28.094 -28.053 1.00 65.37 192 GLN A O 1
ATOM 1450 N N . VAL A 1 199 ? -40.985 26.908 -27.825 1.00 66.16 193 VAL A N 1
ATOM 1451 C CA . VAL A 1 199 ? -40.670 26.898 -29.240 1.00 68.51 193 VAL A CA 1
ATOM 1452 C C . VAL A 1 199 ? -40.365 25.455 -29.647 1.00 71.73 193 VAL A C 1
ATOM 1453 O O . VAL A 1 199 ? -39.638 24.740 -28.947 1.00 73.96 193 VAL A O 1
ATOM 1457 N N . GLY A 1 200 ? -40.963 25.014 -30.750 1.00 65.32 194 GLY A N 1
ATOM 1458 C CA . GLY A 1 200 ? -40.834 23.636 -31.174 1.00 61.31 194 GLY A CA 1
ATOM 1459 C C . GLY A 1 200 ? -40.273 23.495 -32.574 1.00 63.39 194 GLY A C 1
ATOM 1460 O O . GLY A 1 200 ? -40.471 24.367 -33.421 1.00 64.36 194 GLY A O 1
ATOM 1461 N N . LEU A 1 201 ? -39.584 22.384 -32.820 1.00 61.63 195 LEU A N 1
ATOM 1462 C CA . LEU A 1 201 ? -38.988 22.126 -34.119 1.00 62.81 195 LEU A CA 1
ATOM 1463 C C . LEU A 1 201 ? -39.088 20.658 -34.442 1.00 69.06 195 LEU A C 1
ATOM 1464 O O . LEU A 1 201 ? -38.675 19.798 -33.657 1.00 72.05 195 LEU A O 1
ATOM 1469 N N . TRP A 1 202 ? -39.652 20.365 -35.602 1.00 65.50 196 TRP A N 1
ATOM 1470 C CA . TRP A 1 202 ? -39.914 18.992 -35.963 1.00 53.46 196 TRP A CA 1
ATOM 1471 C C . TRP A 1 202 ? -39.633 18.751 -37.424 1.00 62.19 196 TRP A C 1
ATOM 1472 O O . TRP A 1 202 ? -39.815 19.642 -38.269 1.00 61.02 196 TRP A O 1
ATOM 1483 N N . GLN A 1 203 ? -39.202 17.530 -37.715 1.00 61.51 197 GLN A N 1
ATOM 1484 C CA . GLN A 1 203 ? -38.931 17.118 -39.077 1.00 58.85 197 GLN A CA 1
ATOM 1485 C C . GLN A 1 203 ? -39.339 15.662 -39.192 1.00 58.81 197 GLN A C 1
ATOM 1486 O O . GLN A 1 203 ? -38.920 14.824 -38.380 1.00 56.82 197 GLN A O 1
ATOM 1492 N N . ALA A 1 204 ? -40.173 15.361 -40.180 1.00 51.64 198 ALA A N 1
ATOM 1493 C CA . ALA A 1 204 ? -40.598 13.992 -40.380 1.00 54.80 198 ALA A CA 1
ATOM 1494 C C . ALA A 1 204 ? -40.404 13.618 -41.829 1.00 57.99 198 ALA A C 1
ATOM 1495 O O . ALA A 1 204 ? -40.460 14.473 -42.725 1.00 52.67 198 ALA A O 1
ATOM 1497 N N . ARG A 1 205 ? -40.189 12.328 -42.049 1.00 59.98 199 ARG A N 1
ATOM 1498 C CA . ARG A 1 205 ? -39.846 11.810 -43.355 1.00 59.63 199 ARG A CA 1
ATOM 1499 C C . ARG A 1 205 ? -40.642 10.546 -43.629 1.00 62.67 199 ARG A C 1
ATOM 1500 O O . ARG A 1 205 ? -40.295 9.467 -43.121 1.00 67.89 199 ARG A O 1
ATOM 1508 N N . LEU A 1 206 ? -41.707 10.658 -44.421 1.00 53.48 200 LEU A N 1
ATOM 1509 C CA . LEU A 1 206 ? -42.398 9.455 -44.883 1.00 51.92 200 LEU A CA 1
ATOM 1510 C C . LEU A 1 206 ? -41.685 8.930 -46.126 1.00 58.82 200 LEU A C 1
ATOM 1511 O O . LEU A 1 206 ? -41.870 9.454 -47.234 1.00 60.97 200 LEU A O 1
ATOM 1516 N N . GLN A 1 207 ? -40.861 7.903 -45.931 1.00 66.46 201 GLN A N 1
ATOM 1517 C CA . GLN A 1 207 ? -39.913 7.446 -46.952 1.00 62.91 201 GLN A CA 1
ATOM 1518 C C . GLN A 1 207 ? -40.485 7.375 -48.358 1.00 63.71 201 GLN A C 1
ATOM 1519 O O . GLN A 1 207 ? -41.520 6.742 -48.582 1.00 65.30 201 GLN A O 1
ATOM 1525 N N . ASP A 1 208 ? -39.805 8.055 -49.281 1.00 59.94 202 ASP A N 1
ATOM 1526 C CA . ASP A 1 208 ? -40.144 8.075 -50.703 1.00 54.15 202 ASP A CA 1
ATOM 1527 C C . ASP A 1 208 ? -41.487 8.750 -51.043 1.00 56.50 202 ASP A C 1
ATOM 1528 O O . ASP A 1 208 ? -41.941 8.741 -52.189 1.00 62.80 202 ASP A O 1
ATOM 1533 N N . ILE A 1 209 ? -42.102 9.377 -50.054 1.00 51.12 203 ILE A N 1
ATOM 1534 C CA . ILE A 1 209 ? -43.342 10.074 -50.312 1.00 61.07 203 ILE A CA 1
ATOM 1535 C C . ILE A 1 209 ? -43.232 11.564 -49.968 1.00 58.63 203 ILE A C 1
ATOM 1536 O O . ILE A 1 209 ? -43.380 12.425 -50.848 1.00 51.42 203 ILE A O 1
ATOM 1541 N N . TYR A 1 210 ? -42.980 11.864 -48.693 1.00 56.17 204 TYR A N 1
ATOM 1542 C CA . TYR A 1 210 ? -42.780 13.251 -48.279 1.00 58.08 204 TYR A CA 1
ATOM 1543 C C . TYR A 1 210 ? -41.777 13.487 -47.148 1.00 68.37 204 TYR A C 1
ATOM 1544 O O . TYR A 1 210 ? -41.339 12.547 -46.455 1.00 69.12 204 TYR A O 1
ATOM 1553 N N . ARG A 1 211 ? -41.426 14.770 -47.009 1.00 65.62 205 ARG A N 1
ATOM 1554 C CA . ARG A 1 211 ? -40.626 15.314 -45.920 1.00 60.54 205 ARG A CA 1
ATOM 1555 C C . ARG A 1 211 ? -41.434 16.487 -45.377 1.00 61.17 205 ARG A C 1
ATOM 1556 O O . ARG A 1 211 ? -41.946 17.308 -46.150 1.00 58.52 205 ARG A O 1
ATOM 1560 N N . GLN A 1 212 ? -41.576 16.570 -44.060 1.00 59.55 206 GLN A N 1
ATOM 1561 C CA . GLN A 1 212 ? -42.395 17.625 -43.483 1.00 53.68 206 GLN A CA 1
ATOM 1562 C C . GLN A 1 212 ? -41.691 18.293 -42.319 1.00 59.21 206 GLN A C 1
ATOM 1563 O O . GLN A 1 212 ? -41.256 17.618 -41.382 1.00 66.14 206 GLN A O 1
ATOM 1569 N N . ASP A 1 213 ? -41.581 19.618 -42.380 1.00 61.35 207 ASP A N 1
ATOM 1570 C CA . ASP A 1 213 ? -41.033 20.385 -41.272 1.00 60.01 207 ASP A CA 1
ATOM 1571 C C . ASP A 1 213 ? -42.182 20.999 -40.506 1.00 64.91 207 ASP A C 1
ATOM 1572 O O . ASP A 1 213 ? -43.237 21.287 -41.087 1.00 68.51 207 ASP A O 1
ATOM 1577 N N . TYR A 1 214 ? -41.982 21.210 -39.208 1.00 61.85 208 TYR A N 1
ATOM 1578 C CA . TYR A 1 214 ? -42.975 21.900 -38.398 1.00 57.25 208 TYR A CA 1
ATOM 1579 C C . TYR A 1 214 ? -42.315 22.838 -37.393 1.00 62.08 208 TYR A C 1
ATOM 1580 O O . TYR A 1 214 ? -41.427 22.434 -36.637 1.00 68.13 208 TYR A O 1
ATOM 1589 N N . TYR A 1 215 ? -42.758 24.091 -37.394 1.00 62.75 209 TYR A N 1
ATOM 1590 C CA . TYR A 1 215 ? -42.234 25.110 -36.491 1.00 65.76 209 TYR A CA 1
ATOM 1591 C C . TYR A 1 215 ? -43.355 25.539 -35.569 1.00 69.92 209 TYR A C 1
ATOM 1592 O O . TYR A 1 215 ? -44.494 25.731 -36.014 1.00 70.27 209 TYR A O 1
ATOM 1601 N N . SER A 1 216 ? -43.035 25.719 -34.293 1.00 63.31 210 SER A N 1
ATOM 1602 C CA . SER A 1 216 ? -44.072 25.956 -33.303 1.00 57.28 210 SER A CA 1
ATOM 1603 C C . SER A 1 216 ? -43.699 27.058 -32.327 1.00 61.92 210 SER A C 1
ATOM 1604 O O . SER A 1 216 ? -42.550 27.175 -31.895 1.00 65.01 210 SER A O 1
ATOM 1607 N N . LEU A 1 217 ? -44.688 27.860 -31.967 1.00 64.30 211 LEU A N 1
ATOM 1608 C CA . LEU A 1 217 ? -44.469 28.992 -31.084 1.00 69.23 211 LEU A CA 1
ATOM 1609 C C . LEU A 1 217 ? -45.700 29.165 -30.226 1.00 69.94 211 LEU A C 1
ATOM 1610 O O . LEU A 1 217 ? -46.811 29.232 -30.749 1.00 74.52 211 LEU A O 1
ATOM 1615 N N . SER A 1 218 ? -45.515 29.251 -28.914 1.00 65.96 212 SER A N 1
ATOM 1616 C CA . SER A 1 218 ? -46.658 29.296 -28.019 1.00 63.58 212 SER A CA 1
ATOM 1617 C C . SER A 1 218 ? -46.337 30.042 -26.740 1.00 65.66 212 SER A C 1
ATOM 1618 O O . SER A 1 218 ? -45.221 29.966 -26.233 1.00 73.04 212 SER A O 1
ATOM 1621 N N . HIS A 1 219 ? -47.314 30.777 -26.217 1.00 73.22 213 HIS A N 1
ATOM 1622 C CA . HIS A 1 219 ? -47.124 31.500 -24.959 1.00 76.56 213 HIS A CA 1
ATOM 1623 C C . HIS A 1 219 ? -48.399 31.483 -24.141 1.00 81.43 213 HIS A C 1
ATOM 1624 O O . HIS A 1 219 ? -49.489 31.579 -24.696 1.00 84.38 213 HIS A O 1
ATOM 1631 N N . LYS A 1 220 ? -48.258 31.366 -22.825 1.00 81.91 214 LYS A N 1
ATOM 1632 C CA . LYS A 1 220 ? -49.409 31.244 -21.935 1.00 77.42 214 LYS A CA 1
ATOM 1633 C C . LYS A 1 220 ? -49.085 31.917 -20.614 1.00 84.44 214 LYS A C 1
ATOM 1634 O O . LYS A 1 220 ? -48.130 31.541 -19.947 1.00 89.92 214 LYS A O 1
ATOM 1636 N N . GLN A 1 221 ? -49.885 32.906 -20.230 1.00 85.50 215 GLN A N 1
ATOM 1637 C CA . GLN A 1 221 ? -49.559 33.725 -19.070 1.00 88.61 215 GLN A CA 1
ATOM 1638 C C . GLN A 1 221 ? -50.807 34.252 -18.352 1.00 93.36 215 GLN A C 1
ATOM 1639 O O . GLN A 1 221 ? -51.749 34.722 -18.996 1.00 91.48 215 GLN A O 1
ATOM 1645 N N . SER A 1 222 ? -50.805 34.182 -17.020 1.00 94.72 216 SER A N 1
ATOM 1646 C CA . SER A 1 222 ? -51.961 34.612 -16.234 1.00 91.56 216 SER A CA 1
ATOM 1647 C C . SER A 1 222 ? -51.830 36.061 -15.783 1.00 95.87 216 SER A C 1
ATOM 1648 O O . SER A 1 222 ? -50.722 36.552 -15.550 1.00 101.21 216 SER A O 1
ATOM 1651 N N . PHE A 1 223 ? -52.969 36.743 -15.688 1.00 95.45 217 PHE A N 1
ATOM 1652 C CA . PHE A 1 223 ? -53.007 38.150 -15.309 1.00 96.87 217 PHE A CA 1
ATOM 1653 C C . PHE A 1 223 ? -54.136 38.435 -14.330 1.00 101.61 217 PHE A C 1
ATOM 1654 O O . PHE A 1 223 ? -55.133 39.057 -14.691 1.00 105.96 217 PHE A O 1
ATOM 1662 N N . GLY A 1 224 ? -53.971 37.978 -13.092 1.00 104.86 218 GLY A N 1
ATOM 1663 C CA . GLY A 1 224 ? -54.936 38.239 -12.040 1.00 107.63 218 GLY A CA 1
ATOM 1664 C C . GLY A 1 224 ? -56.082 37.248 -12.052 1.00 108.70 218 GLY A C 1
ATOM 1665 O O . GLY A 1 224 ? -56.242 36.446 -11.133 1.00 119.44 218 GLY A O 1
ATOM 1666 N N . GLY A 1 225 ? -56.889 37.318 -13.102 1.00 96.54 219 GLY A N 1
ATOM 1667 C CA . GLY A 1 225 ? -58.021 36.434 -13.265 1.00 83.11 219 GLY A CA 1
ATOM 1668 C C . GLY A 1 225 ? -58.026 36.010 -14.708 1.00 83.29 219 GLY A C 1
ATOM 1669 O O . GLY A 1 225 ? -58.570 34.961 -15.068 1.00 87.41 219 GLY A O 1
ATOM 1670 N N . TRP A 1 226 ? -57.392 36.827 -15.543 1.00 79.48 220 TRP A N 1
ATOM 1671 C CA . TRP A 1 226 ? -57.205 36.468 -16.946 1.00 88.37 220 TRP A CA 1
ATOM 1672 C C . TRP A 1 226 ? -56.117 35.428 -17.135 1.00 89.41 220 TRP A C 1
ATOM 1673 O O . TRP A 1 226 ? -55.020 35.544 -16.582 1.00 93.82 220 TRP A O 1
ATOM 1684 N N . ARG A 1 227 ? -56.419 34.417 -17.932 1.00 83.69 221 ARG A N 1
ATOM 1685 C CA . ARG A 1 227 ? -55.385 33.540 -18.432 1.00 77.55 221 ARG A CA 1
ATOM 1686 C C . ARG A 1 227 ? -55.417 33.607 -19.953 1.00 73.46 221 AR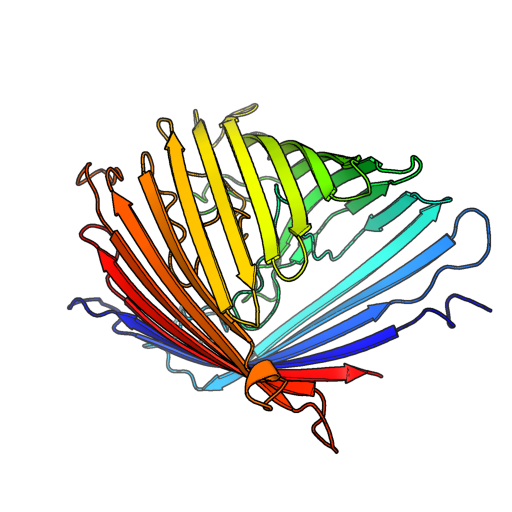G A C 1
ATOM 1687 O O . ARG A 1 227 ? -56.306 33.028 -20.589 1.00 73.70 221 ARG A O 1
ATOM 1690 N N . LEU A 1 228 ? -54.467 34.345 -20.529 1.00 72.54 222 LEU A N 1
ATOM 1691 C CA . LEU A 1 228 ? -54.366 34.475 -21.981 1.00 71.47 222 LEU A CA 1
ATOM 1692 C C . LEU A 1 228 ? -53.467 33.383 -22.554 1.00 74.99 222 LEU A C 1
ATOM 1693 O O . LEU A 1 228 ? -52.568 32.892 -21.872 1.00 74.09 222 LEU A O 1
ATOM 1698 N N . GLY A 1 229 ? -53.722 33.004 -23.804 1.00 80.03 223 GLY A N 1
ATOM 1699 C CA . GLY A 1 229 ? -52.883 32.050 -24.504 1.00 76.70 223 GLY A CA 1
ATOM 1700 C C . GLY A 1 229 ? -52.784 32.355 -25.986 1.00 80.55 223 GLY A C 1
ATOM 1701 O O . GLY A 1 229 ? -53.793 32.649 -26.635 1.00 89.22 223 GLY A O 1
ATOM 1702 N N . ALA A 1 230 ? -51.565 32.288 -26.515 1.00 74.52 224 ALA A N 1
ATOM 1703 C CA . ALA A 1 230 ? -51.301 32.518 -27.934 1.00 64.98 224 ALA A CA 1
ATOM 1704 C C . ALA A 1 230 ? -50.431 31.395 -28.490 1.00 69.76 224 ALA A C 1
ATOM 1705 O O . ALA A 1 230 ? -49.414 31.011 -27.897 1.00 73.16 224 ALA A O 1
ATOM 1707 N N . SER A 1 231 ? -50.833 30.854 -29.630 1.00 70.53 225 SER A N 1
ATOM 1708 C CA . SER A 1 231 ? -50.046 29.819 -30.280 1.00 65.46 225 SER A CA 1
ATOM 1709 C C . SER A 1 231 ? -50.062 30.029 -31.782 1.00 66.00 225 SER A C 1
ATOM 1710 O O . SER A 1 231 ? -51.065 30.482 -32.346 1.00 58.85 225 SER A O 1
ATOM 1713 N N . VAL A 1 232 ? -48.942 29.709 -32.421 1.00 69.00 226 VAL A N 1
ATOM 1714 C CA . VAL A 1 232 ? -48.862 29.716 -33.872 1.00 67.47 226 VAL A CA 1
ATOM 1715 C C . VAL A 1 232 ? -47.967 28.557 -34.323 1.00 67.85 226 VAL A C 1
ATOM 1716 O O . VAL A 1 232 ? -46.927 28.304 -33.719 1.00 67.71 226 VAL A O 1
ATOM 1720 N N . GLY A 1 233 ? -48.394 27.825 -35.349 1.00 67.04 227 GLY A N 1
ATOM 1721 C CA . GLY A 1 233 ? -47.576 26.770 -35.913 1.00 61.74 227 GLY A CA 1
ATOM 1722 C C . GLY A 1 233 ? -47.479 26.869 -37.427 1.00 61.99 227 GLY A C 1
ATOM 1723 O O . GLY A 1 233 ? -48.348 27.464 -38.074 1.00 59.53 227 GLY A O 1
ATOM 1724 N N . LEU A 1 234 ? -46.426 26.283 -37.997 1.00 63.12 228 LEU A N 1
ATOM 1725 C CA . LEU A 1 234 ? -46.265 26.230 -39.447 1.00 62.59 228 LEU A CA 1
ATOM 1726 C C . LEU A 1 234 ? -45.784 24.858 -39.920 1.00 64.03 228 LEU A C 1
ATOM 1727 O O . LEU A 1 234 ? -44.774 24.342 -39.436 1.00 69.81 228 LEU A O 1
ATOM 1732 N N . PHE A 1 235 ? -46.516 24.261 -40.856 1.00 59.59 229 PHE A N 1
ATOM 1733 C CA . PHE A 1 235 ? -46.066 23.031 -41.497 1.00 56.36 229 PHE A CA 1
ATOM 1734 C C . PHE A 1 235 ? -45.524 23.387 -42.868 1.00 60.06 229 PHE A C 1
ATOM 1735 O O . PHE A 1 235 ? -46.144 24.154 -43.609 1.00 66.56 229 PHE A O 1
ATOM 1743 N N . ASP A 1 236 ? -44.378 22.822 -43.216 1.00 55.90 230 ASP A N 1
ATOM 1744 C CA . ASP A 1 236 ? -43.864 22.958 -44.568 1.00 63.53 230 ASP A CA 1
ATOM 1745 C C . ASP A 1 236 ? -43.579 21.563 -45.107 1.00 68.47 230 ASP A C 1
ATOM 1746 O O . ASP A 1 236 ? -42.678 20.862 -44.612 1.00 67.69 230 ASP A O 1
ATOM 1751 N N . THR A 1 237 ? -44.359 21.148 -46.103 1.00 59.04 231 THR A N 1
ATOM 1752 C CA . THR A 1 237 ? -44.257 19.790 -46.613 1.00 55.48 231 THR A CA 1
ATOM 1753 C C . THR A 1 237 ? -43.911 19.739 -48.093 1.00 61.95 231 THR A C 1
ATOM 1754 O O . THR A 1 237 ? -44.564 20.385 -48.919 1.00 64.76 231 THR A O 1
ATOM 1758 N N . ARG A 1 238 ? -42.901 18.937 -48.421 1.00 61.51 232 ARG A N 1
ATOM 1759 C CA . ARG A 1 238 ? -42.434 18.769 -49.790 1.00 63.54 232 ARG A CA 1
ATOM 1760 C C . ARG A 1 238 ? -42.340 17.268 -50.086 1.00 69.81 232 ARG A C 1
ATOM 1761 O O . ARG A 1 238 ? -42.262 16.458 -49.154 1.00 67.97 232 ARG A O 1
ATOM 1769 N N . ASP A 1 239 ? -42.352 16.878 -51.360 1.00 69.77 233 ASP A N 1
ATOM 1770 C CA . ASP A 1 239 ? -42.121 15.469 -51.695 1.00 73.60 233 ASP A CA 1
ATOM 1771 C C . ASP A 1 239 ? -40.661 15.087 -51.379 1.00 73.20 233 ASP A C 1
ATOM 1772 O O . ASP A 1 239 ? -39.815 15.959 -51.161 1.00 76.55 233 ASP A O 1
ATOM 1777 N N . GLU A 1 240 ? -40.377 13.789 -51.344 1.00 66.86 234 GLU A N 1
ATOM 1778 C CA . GLU A 1 240 ? -39.098 13.283 -50.855 1.00 67.77 234 GLU A CA 1
ATOM 1779 C C . GLU A 1 240 ? -38.704 12.004 -51.588 1.00 68.27 234 GLU A C 1
ATOM 1780 O O . GLU A 1 240 ? -39.557 11.150 -51.860 1.00 66.73 234 GLU A O 1
ATOM 1786 N N . GLY A 1 241 ? -37.417 11.862 -51.890 1.00 64.24 235 GLY A N 1
ATOM 1787 C CA . GLY A 1 241 ? -36.909 10.645 -52.497 1.00 53.76 235 GLY A CA 1
ATOM 1788 C C . GLY A 1 241 ? -37.510 10.334 -53.855 1.00 56.64 235 GLY A C 1
ATOM 1789 O O . GLY A 1 241 ? -37.552 11.201 -54.737 1.00 57.77 235 GLY A O 1
ATOM 1790 N N . ALA A 1 242 ? -37.973 9.095 -54.019 1.00 53.14 236 ALA A N 1
ATOM 1791 C CA . ALA A 1 242 ? -38.586 8.646 -55.271 1.00 63.46 236 ALA A CA 1
ATOM 1792 C C . ALA A 1 242 ? -39.886 9.398 -55.555 1.00 63.85 236 ALA A C 1
ATOM 1793 O O . ALA A 1 242 ? -40.348 9.428 -56.700 1.00 66.28 236 ALA A O 1
ATOM 1795 N N . ALA A 1 243 ? -40.473 9.976 -54.508 1.00 56.31 237 ALA A N 1
ATOM 1796 C CA . ALA A 1 243 ? -41.607 10.873 -54.661 1.00 63.71 237 ALA A CA 1
ATOM 1797 C C . ALA A 1 243 ? -42.786 10.153 -55.316 1.00 59.62 237 ALA A C 1
ATOM 1798 O O . ALA A 1 243 ? -43.260 10.541 -56.394 1.00 56.22 237 ALA A O 1
ATOM 1800 N N . LYS A 1 244 ? -43.285 9.128 -54.634 1.00 59.59 238 LYS A N 1
ATOM 1801 C CA . LYS A 1 244 ? -44.303 8.259 -55.210 1.00 57.41 238 LYS A CA 1
ATOM 1802 C C . LYS A 1 244 ? -45.642 8.946 -55.485 1.00 60.91 238 LYS A C 1
ATOM 1803 O O . LYS A 1 244 ? -46.299 8.662 -56.485 1.00 70.05 238 LYS A O 1
ATOM 1809 N N . LEU A 1 245 ? -46.039 9.866 -54.618 1.00 51.82 239 LEU A N 1
ATOM 1810 C CA . LEU A 1 245 ? -47.234 10.641 -54.893 1.00 51.36 239 LEU A CA 1
ATOM 1811 C C . LEU A 1 245 ? -46.966 11.747 -55.911 1.00 57.22 239 LEU A C 1
ATOM 1812 O O . LEU A 1 245 ? -47.862 12.528 -56.210 1.00 66.57 239 LEU A O 1
ATOM 1817 N N . GLY A 1 246 ? -45.750 11.796 -56.459 1.00 52.32 240 GLY A N 1
ATOM 1818 C CA . GLY A 1 246 ? -45.349 12.885 -57.341 1.00 55.25 240 GLY A CA 1
ATOM 1819 C C . GLY A 1 246 ? -44.800 14.079 -56.563 1.00 56.20 240 GLY A C 1
ATOM 1820 O O . GLY A 1 246 ? -44.511 13.975 -55.369 1.00 58.08 240 GLY A O 1
ATOM 1821 N N . GLU A 1 247 ? -44.644 15.216 -57.228 1.00 65.23 241 GLU A N 1
ATOM 1822 C CA . GLU A 1 247 ? -44.231 16.444 -56.540 1.00 68.31 241 GLU A CA 1
ATOM 1823 C C . GLU A 1 247 ? -45.345 16.951 -55.642 1.00 62.33 241 GLU A C 1
ATOM 1824 O O . GLU A 1 247 ? -46.485 17.070 -56.076 1.00 71.63 241 GLU A O 1
ATOM 1830 N N . LEU A 1 248 ? -45.011 17.245 -54.390 1.00 60.95 242 LEU A N 1
ATOM 1831 C CA . LEU A 1 248 ? -45.990 17.711 -53.411 1.00 58.03 242 LEU A CA 1
ATOM 1832 C C . LEU A 1 248 ? -45.525 19.053 -52.871 1.00 68.52 242 LEU A C 1
ATOM 1833 O O . LEU A 1 248 ? -44.319 19.320 -52.773 1.00 67.70 242 LEU A O 1
ATOM 1838 N N . GLU A 1 249 ? -46.482 19.904 -52.526 1.00 71.60 243 GLU A N 1
ATOM 1839 C CA . GLU A 1 249 ? -46.169 21.274 -52.154 1.00 67.70 243 GLU A CA 1
ATOM 1840 C C . GLU A 1 249 ? -47.263 21.838 -51.259 1.00 61.41 243 GLU A C 1
ATOM 1841 O O . GLU A 1 249 ? -48.274 22.349 -51.750 1.00 59.80 243 GLU A O 1
ATOM 1847 N N . ASN A 1 250 ? -47.078 21.734 -49.948 1.00 56.90 244 ASN A N 1
ATOM 1848 C CA . ASN A 1 250 ? -47.958 22.448 -49.027 1.00 59.79 244 ASN A CA 1
ATOM 1849 C C . ASN A 1 250 ? -47.203 23.155 -47.912 1.00 63.29 244 ASN A C 1
ATOM 1850 O O . ASN A 1 250 ? -46.217 22.642 -47.374 1.00 67.77 244 ASN A O 1
ATOM 1855 N N . ARG A 1 251 ? -47.665 24.360 -47.612 1.00 62.57 245 ARG A N 1
ATOM 1856 C CA . ARG A 1 251 ? -47.251 25.111 -46.445 1.00 64.48 245 ARG A CA 1
ATOM 1857 C C . ARG A 1 251 ? -48.599 25.276 -45.753 1.00 65.30 245 ARG A C 1
ATOM 1858 O O . ARG A 1 251 ? -49.609 25.521 -46.421 1.00 69.47 245 ARG A O 1
ATOM 1866 N N . ALA A 1 252 ? -48.652 25.065 -44.443 1.00 57.16 246 ALA A N 1
ATOM 1867 C CA . ALA A 1 252 ? -49.924 25.167 -43.734 1.00 55.16 246 ALA A CA 1
ATOM 1868 C C . ALA A 1 252 ? -49.748 25.944 -42.440 1.00 61.55 246 ALA A C 1
ATOM 1869 O O . ALA A 1 252 ? -49.011 25.513 -41.548 1.00 63.71 246 ALA A O 1
ATOM 1871 N N . LEU A 1 253 ? -50.428 27.085 -42.337 1.00 65.69 247 LEU A N 1
ATOM 1872 C CA . LEU A 1 253 ? -50.314 27.954 -41.166 1.00 66.31 247 LEU A CA 1
ATOM 1873 C C . LEU A 1 253 ? -51.553 27.861 -40.283 1.00 65.19 247 LEU A C 1
ATOM 1874 O O . LEU A 1 253 ? -52.679 27.725 -40.782 1.00 65.88 247 LEU A O 1
ATOM 1879 N N . THR A 1 254 ? -51.337 27.934 -38.973 1.00 63.50 248 THR A N 1
ATOM 1880 C CA . THR A 1 254 ? -52.415 27.903 -37.996 1.00 59.09 248 THR A CA 1
ATOM 1881 C C . THR A 1 254 ? -51.968 28.721 -36.801 1.00 59.41 248 THR A C 1
ATOM 1882 O O . THR A 1 254 ? -50.772 28.848 -36.540 1.00 64.09 248 THR A O 1
ATOM 1886 N N . GLY A 1 255 ? -52.925 29.282 -36.079 1.00 53.33 249 GLY A N 1
ATOM 1887 C CA . GLY A 1 255 ? -52.610 30.055 -34.896 1.00 47.16 249 GLY A CA 1
ATOM 1888 C C . GLY A 1 255 ? -53.898 30.472 -34.221 1.00 53.37 249 GLY A C 1
ATOM 1889 O O . GLY A 1 255 ? -54.950 30.549 -34.858 1.00 59.17 249 GLY A O 1
ATOM 1890 N N . PHE A 1 256 ? -53.840 30.731 -32.925 1.00 59.30 250 PHE A N 1
ATOM 1891 C CA . PHE A 1 256 ? -55.010 31.259 -32.252 1.00 60.67 250 PHE A CA 1
ATOM 1892 C C . PHE A 1 256 ? -54.607 32.133 -31.087 1.00 65.78 250 PHE A C 1
ATOM 1893 O O . PHE A 1 256 ? -53.437 32.181 -30.695 1.00 67.35 250 PHE A O 1
ATOM 1901 N N . PHE A 1 257 ? -55.605 32.788 -30.514 1.00 62.45 251 PHE A N 1
ATOM 1902 C CA . PHE A 1 257 ? -55.431 33.564 -29.314 1.00 62.28 251 PHE A CA 1
ATOM 1903 C C . PHE A 1 257 ? -56.637 33.275 -28.454 1.00 72.34 251 PHE A C 1
ATOM 1904 O O . PHE A 1 257 ? -57.766 33.221 -28.954 1.00 76.94 251 PHE A O 1
ATOM 1912 N N . SER A 1 258 ? -56.411 33.102 -27.160 1.00 75.87 252 SER A N 1
ATOM 1913 C CA . SER A 1 258 ? -57.480 32.687 -26.271 1.00 75.70 252 SER A CA 1
ATOM 1914 C C . SER A 1 258 ? -57.415 33.515 -25.017 1.00 77.32 252 SER A C 1
ATOM 1915 O O . SER A 1 258 ? -56.329 33.803 -24.507 1.00 85.23 252 SER A O 1
ATOM 1918 N N . ALA A 1 259 ? -58.582 33.919 -24.533 1.00 77.16 253 ALA A N 1
ATOM 1919 C CA . ALA A 1 259 ? -58.680 34.693 -23.302 1.00 75.61 253 ALA A CA 1
ATOM 1920 C C . ALA A 1 259 ? -59.749 34.050 -22.431 1.00 74.27 253 ALA A C 1
ATOM 1921 O O . ALA A 1 259 ? -60.833 33.714 -22.914 1.00 76.56 253 ALA A O 1
ATOM 1923 N N . THR A 1 260 ? -59.435 33.857 -21.155 1.00 72.65 254 THR A N 1
ATOM 1924 C CA . THR A 1 260 ? -60.364 33.223 -20.230 1.00 66.14 254 THR A CA 1
ATOM 1925 C C . THR A 1 260 ? -60.425 33.947 -18.894 1.00 75.30 254 THR A C 1
ATOM 1926 O O . THR A 1 260 ? -59.397 34.247 -18.283 1.00 84.78 254 THR A O 1
ATOM 1930 N N . ARG A 1 261 ? -61.639 34.231 -18.441 1.00 77.21 255 ARG A N 1
ATOM 1931 C CA . ARG A 1 261 ? -61.832 34.858 -17.150 1.00 77.92 255 ARG A CA 1
ATOM 1932 C C . ARG A 1 261 ? -63.162 34.382 -16.586 1.00 82.47 255 ARG A C 1
ATOM 1933 O O . ARG A 1 261 ? -64.161 34.316 -17.312 1.00 84.46 255 ARG A O 1
ATOM 1941 N N . GLY A 1 262 ? -63.166 34.038 -15.300 1.00 85.25 256 GLY A N 1
ATOM 1942 C CA . GLY A 1 262 ? -64.379 33.646 -14.605 1.00 85.77 256 GLY A CA 1
ATOM 1943 C C . GLY A 1 262 ? -65.218 32.584 -15.296 1.00 87.22 256 GLY A C 1
ATOM 1944 O O . GLY A 1 262 ? -66.446 32.687 -15.319 1.00 90.56 256 GLY A O 1
ATOM 1945 N N . GLY A 1 263 ? -64.566 31.575 -15.870 1.00 81.27 257 GLY A N 1
ATOM 1946 C CA . GLY A 1 263 ? -65.282 30.480 -16.493 1.00 74.51 257 GLY A CA 1
ATOM 1947 C C . GLY A 1 263 ? -65.610 30.674 -17.962 1.00 75.08 257 GLY A C 1
ATOM 1948 O O . GLY A 1 263 ? -65.834 29.695 -18.680 1.00 75.46 257 GLY A O 1
ATOM 1949 N N . HIS A 1 264 ? -65.663 31.925 -18.416 1.00 75.67 258 HIS A N 1
ATOM 1950 C CA . HIS A 1 264 ? -65.919 32.204 -19.829 1.00 67.26 258 HIS A CA 1
ATOM 1951 C C . HIS A 1 264 ? -64.606 32.178 -20.600 1.00 70.88 258 HIS A C 1
ATOM 1952 O O . HIS A 1 264 ? -63.595 32.707 -20.132 1.00 79.57 258 HIS A O 1
ATOM 1959 N N . SER A 1 265 ? -64.622 31.589 -21.790 1.00 62.03 259 SER A N 1
ATOM 1960 C CA . SER A 1 265 ? -63.478 31.679 -22.691 1.00 60.74 259 SER A CA 1
ATOM 1961 C C . SER A 1 265 ? -63.923 32.144 -24.076 1.00 65.33 259 SER A C 1
ATOM 1962 O O . SER A 1 265 ? -64.928 31.670 -24.620 1.00 69.62 259 SER A O 1
ATOM 1965 N N . LEU A 1 266 ? -63.177 33.077 -24.648 1.00 62.90 260 LEU A N 1
ATOM 1966 C CA . LEU A 1 266 ? -63.382 33.436 -26.038 1.00 58.79 260 LEU A CA 1
ATOM 1967 C C . LEU A 1 266 ? -62.062 33.245 -26.755 1.00 62.06 260 LEU A C 1
ATOM 1968 O O . LEU A 1 266 ? -60.994 33.432 -26.171 1.00 69.29 260 LEU A O 1
ATOM 1973 N N . GLY A 1 267 ? -62.130 32.867 -28.021 1.00 62.06 261 GLY A N 1
ATOM 1974 C CA . GLY A 1 267 ? -60.925 32.580 -28.761 1.00 58.60 261 GLY A CA 1
ATOM 1975 C C . GLY A 1 267 ? -61.131 32.737 -30.244 1.00 61.43 261 GLY A C 1
ATOM 1976 O O . GLY A 1 267 ? -62.168 32.327 -30.790 1.00 64.52 261 GLY A O 1
ATOM 1977 N N . ALA A 1 268 ? -60.139 33.335 -30.897 1.00 56.50 262 ALA A N 1
ATOM 1978 C CA . ALA A 1 268 ? -60.153 33.461 -32.343 1.00 58.44 262 ALA A CA 1
ATOM 1979 C C . ALA A 1 268 ? -58.984 32.668 -32.904 1.00 58.49 262 ALA A C 1
ATOM 1980 O O . ALA A 1 268 ? -57.896 32.643 -32.321 1.00 62.12 262 ALA A O 1
ATOM 1982 N N . GLY A 1 269 ? -59.213 32.020 -34.039 1.00 54.84 263 GLY A N 1
ATOM 1983 C CA . GLY A 1 269 ? -58.187 31.211 -34.660 1.00 63.19 263 GLY A CA 1
ATOM 1984 C C . GLY A 1 269 ? -58.132 31.539 -36.131 1.00 61.13 263 GLY A C 1
ATOM 1985 O O . GLY A 1 269 ? -59.136 31.979 -36.695 1.00 59.06 263 GLY A O 1
ATOM 1986 N N . TYR A 1 270 ? -56.964 31.342 -36.740 1.00 59.77 264 TYR A N 1
ATOM 1987 C CA . TYR A 1 270 ? -56.814 31.511 -38.173 1.00 57.14 264 TYR A CA 1
ATOM 1988 C C . TYR A 1 270 ? -56.004 30.362 -38.721 1.00 62.17 264 TYR A C 1
ATOM 1989 O O . TYR A 1 270 ? -55.144 29.803 -38.031 1.00 67.26 264 TYR A O 1
ATOM 1998 N N . GLN A 1 271 ? -56.278 30.014 -39.973 1.00 63.66 265 GLN A N 1
ATOM 1999 C CA . GLN A 1 271 ? -55.636 28.874 -40.604 1.00 59.55 265 GLN A CA 1
ATOM 2000 C C . GLN A 1 271 ? -55.614 29.078 -42.113 1.00 62.23 265 GLN A C 1
ATOM 2001 O O . GLN A 1 271 ? -56.611 29.513 -42.692 1.00 67.05 265 GLN A O 1
ATOM 2007 N N . ARG A 1 272 ? -54.486 28.773 -42.751 1.00 58.20 266 ARG A N 1
ATOM 2008 C CA . ARG A 1 272 ? -54.384 28.915 -44.200 1.00 58.37 266 ARG A CA 1
ATOM 2009 C C . ARG A 1 272 ? -53.490 27.866 -44.864 1.00 62.61 266 ARG A C 1
ATOM 2010 O O . ARG A 1 272 ? -52.410 27.535 -44.369 1.00 67.77 266 ARG A O 1
ATOM 2018 N N . MET A 1 273 ? -53.971 27.348 -45.988 1.00 64.06 267 MET A N 1
ATOM 2019 C CA . MET A 1 273 ? -53.287 26.342 -46.791 1.00 61.62 267 MET A CA 1
ATOM 2020 C C . MET A 1 273 ? -52.587 27.056 -47.972 1.00 65.55 267 MET A C 1
ATOM 2021 O O . MET A 1 273 ? -53.237 27.768 -48.749 1.00 65.27 267 MET A O 1
ATOM 2026 N N . TYR A 1 274 ? -51.275 26.886 -48.111 1.00 57.63 268 TYR A N 1
ATOM 2027 C CA . TYR A 1 274 ? -50.549 27.486 -49.231 1.00 52.30 268 TYR A CA 1
ATOM 2028 C C . TYR A 1 274 ? -49.956 26.409 -50.126 1.00 56.96 268 TYR A C 1
ATOM 2029 O O . TYR A 1 274 ? -49.543 25.342 -49.635 1.00 56.97 268 TYR A O 1
ATOM 2038 N N . GLY A 1 275 ? -49.863 26.698 -51.424 1.00 59.23 269 GLY A N 1
ATOM 2039 C CA . GLY A 1 275 ? -49.221 25.788 -52.359 1.00 59.76 269 GLY A CA 1
ATOM 2040 C C . GLY A 1 275 ? -50.206 24.986 -53.192 1.00 65.30 269 GLY A C 1
ATOM 2041 O O . GLY A 1 275 ? -51.429 25.098 -53.017 1.00 71.29 269 GLY A O 1
ATOM 2042 N N . ASP A 1 276 ? -49.671 24.168 -54.095 1.00 62.98 270 ASP A N 1
ATOM 2043 C CA . ASP A 1 276 ? -50.488 23.358 -54.991 1.00 67.66 270 ASP A CA 1
ATOM 2044 C C . ASP A 1 276 ? -51.291 22.285 -54.277 1.00 65.84 270 ASP A C 1
ATOM 2045 O O . ASP A 1 276 ? -52.262 21.780 -54.820 1.00 74.04 270 ASP A O 1
ATOM 2050 N N . ASP A 1 277 ? -50.880 21.941 -53.064 1.00 62.20 271 ASP A N 1
ATOM 2051 C CA . ASP A 1 277 ? -51.524 20.876 -52.303 1.00 58.70 271 ASP A CA 1
ATOM 2052 C C . ASP A 1 277 ? -52.003 21.416 -50.969 1.00 58.67 271 ASP A C 1
ATOM 2053 O O . ASP A 1 277 ? -51.427 22.370 -50.432 1.00 57.32 271 ASP A O 1
ATOM 2058 N N . GLY A 1 278 ? -53.064 20.811 -50.444 1.00 55.58 272 GLY A N 1
ATOM 2059 C CA . GLY A 1 278 ? -53.528 21.132 -49.109 1.00 54.49 272 GLY A CA 1
ATOM 2060 C C . GLY A 1 278 ? -52.681 20.391 -48.082 1.00 57.50 272 GLY A C 1
ATOM 2061 O O . GLY A 1 278 ? -51.669 19.766 -48.434 1.00 59.18 272 GLY A O 1
ATOM 2062 N N . MET A 1 279 ? -53.089 20.456 -46.816 1.00 57.44 273 MET A N 1
ATOM 2063 C CA . MET A 1 279 ? -52.351 19.803 -45.735 1.00 53.59 273 MET A CA 1
ATOM 2064 C C . MET A 1 279 ? -52.114 18.310 -46.008 1.00 59.49 273 MET A C 1
ATOM 2065 O O . MET A 1 279 ? -53.020 17.581 -46.412 1.00 61.89 273 MET A O 1
ATOM 2070 N N . LEU A 1 280 ? -50.878 17.878 -45.798 1.00 56.43 274 LEU A N 1
ATOM 2071 C CA . LEU A 1 280 ? -50.457 16.513 -46.031 1.00 47.78 274 LEU A CA 1
ATOM 2072 C C . LEU A 1 280 ? -50.130 15.889 -44.674 1.00 50.60 274 LEU A C 1
ATOM 2073 O O . LEU A 1 280 ? -49.364 16.443 -43.883 1.00 52.98 274 LEU A O 1
ATOM 2078 N N . TYR A 1 281 ? -50.731 14.736 -44.392 1.00 50.67 275 TYR A N 1
ATOM 2079 C CA . TYR A 1 281 ? -50.533 14.070 -43.106 1.00 49.82 275 TYR A CA 1
ATOM 2080 C C . TYR A 1 281 ? -50.774 12.574 -43.225 1.00 53.74 275 TYR A C 1
ATOM 2081 O O . TYR A 1 281 ? -51.160 12.065 -44.294 1.00 55.54 275 TYR A O 1
ATOM 2090 N N . ILE A 1 282 ? -50.559 11.852 -42.137 1.00 47.45 276 ILE A N 1
ATOM 2091 C CA . ILE A 1 282 ? -50.662 10.407 -42.250 1.00 57.56 276 ILE A CA 1
ATOM 2092 C C . ILE A 1 282 ? -52.118 9.933 -42.184 1.00 60.28 276 ILE A C 1
ATOM 2093 O O . ILE A 1 282 ? -52.946 10.498 -41.453 1.00 60.07 276 ILE A O 1
ATOM 2098 N N . ALA A 1 283 ? -52.445 8.948 -43.014 1.00 57.24 277 ALA A N 1
ATOM 2099 C CA . ALA A 1 283 ? -53.830 8.485 -43.163 1.00 62.12 277 ALA A CA 1
ATOM 2100 C C . ALA A 1 283 ? -54.502 8.230 -41.811 1.00 64.02 277 ALA A C 1
ATOM 2101 O O . ALA A 1 283 ? -53.981 7.470 -40.992 1.00 57.63 277 ALA A O 1
ATOM 2103 N N . GLY A 1 284 ? -55.649 8.869 -41.579 1.00 58.89 278 GLY A N 1
ATOM 2104 C CA . GLY A 1 284 ? -56.469 8.570 -40.413 1.00 46.96 278 GLY A CA 1
ATOM 2105 C C . GLY A 1 284 ? -56.044 9.336 -39.178 1.00 51.03 278 GLY A C 1
ATOM 2106 O O . GLY A 1 284 ? -56.680 9.271 -38.122 1.00 57.61 278 GLY A O 1
ATOM 2107 N N . THR A 1 285 ? -54.960 10.080 -39.309 1.00 58.51 279 THR A N 1
ATOM 2108 C CA . THR A 1 285 ? -54.361 10.746 -38.166 1.00 59.81 279 THR A CA 1
ATOM 2109 C C . THR A 1 285 ? -55.055 12.084 -37.921 1.00 63.46 279 THR A C 1
ATOM 2110 O O . THR A 1 285 ? -55.768 12.593 -38.798 1.00 62.29 279 THR A O 1
ATOM 2114 N N . SER A 1 286 ? -54.859 12.657 -36.738 1.00 65.44 280 SER A N 1
ATOM 2115 C CA . SER A 1 286 ? -55.384 13.990 -36.449 1.00 67.79 280 SER A CA 1
ATOM 2116 C C . SER A 1 286 ? -54.274 15.016 -36.696 1.00 63.17 280 SER A C 1
ATOM 2117 O O . SER A 1 286 ? -53.153 14.637 -37.026 1.00 56.36 280 SER A O 1
ATOM 2120 N N . THR A 1 287 ? -54.583 16.306 -36.548 1.00 62.93 281 THR A N 1
ATOM 2121 C CA . THR A 1 287 ? -53.581 17.365 -36.685 1.00 56.32 281 THR A CA 1
ATOM 2122 C C . THR A 1 287 ? -53.754 18.405 -35.600 1.00 60.51 281 THR A C 1
ATOM 2123 O O . THR A 1 287 ? -54.820 18.507 -35.008 1.00 66.17 281 THR A O 1
ATOM 2127 N N . PRO A 1 288 ? -52.700 19.185 -35.330 1.00 60.40 282 PRO A N 1
ATOM 2128 C CA . PRO A 1 288 ? -52.903 20.245 -34.332 1.00 51.58 282 PRO A CA 1
ATOM 2129 C C . PRO A 1 288 ? -53.434 21.537 -34.951 1.00 53.70 282 PRO A C 1
ATOM 2130 O O . PRO A 1 288 ? -53.423 22.558 -34.251 1.00 53.46 282 PRO A O 1
ATOM 2134 N N . LEU A 1 289 ? -53.865 21.518 -36.217 1.00 53.61 283 LEU A N 1
ATOM 2135 C CA . LEU A 1 289 ? -54.426 22.737 -36.838 1.00 56.78 283 LEU A CA 1
ATOM 2136 C C . LEU A 1 289 ? -55.659 23.186 -36.064 1.00 56.72 283 LEU A C 1
ATOM 2137 O O . LEU A 1 289 ? -56.460 22.349 -35.620 1.00 60.71 283 LEU A O 1
ATOM 2142 N N . VAL A 1 290 ? -55.806 24.498 -35.895 1.00 54.18 284 VAL A N 1
ATOM 2143 C CA . VAL A 1 290 ? -56.881 25.053 -35.066 1.00 53.39 284 VAL A CA 1
ATOM 2144 C C . VAL A 1 290 ? -58.289 24.735 -35.570 1.00 54.62 284 VAL A C 1
ATOM 2145 O O . VAL A 1 290 ? -59.204 24.534 -34.767 1.00 57.66 284 VAL A O 1
ATOM 2149 N N . ASN A 1 291 ? -58.455 24.685 -36.890 1.00 52.73 285 ASN A N 1
ATOM 2150 C CA . ASN A 1 291 ? -59.737 24.318 -37.484 1.00 60.27 285 ASN A CA 1
ATOM 2151 C C . ASN A 1 291 ? -59.881 22.835 -37.765 1.00 69.53 285 ASN A C 1
ATOM 2152 O O . ASN A 1 291 ? -60.680 22.450 -38.622 1.00 70.33 285 ASN A O 1
ATOM 2157 N N . ASP A 1 292 ? -59.097 21.999 -37.083 1.00 70.42 286 ASP A N 1
ATOM 2158 C CA . ASP A 1 292 ? -59.310 20.562 -37.198 1.00 63.80 286 ASP A CA 1
ATOM 2159 C C . ASP A 1 292 ? -60.417 20.236 -36.212 1.00 59.07 286 ASP A C 1
ATOM 2160 O O . ASP A 1 292 ? -60.165 19.943 -35.044 1.00 56.14 286 ASP A O 1
ATOM 2165 N N . ILE A 1 293 ? -61.655 20.331 -36.676 1.00 57.25 287 ILE A N 1
ATOM 2166 C CA . ILE A 1 293 ? -62.780 20.258 -35.763 1.00 60.49 287 ILE A CA 1
ATOM 2167 C C . ILE A 1 293 ? -63.655 19.040 -36.058 1.00 59.68 287 ILE A C 1
ATOM 2168 O O . ILE A 1 293 ? -63.183 18.078 -36.656 1.00 78.96 287 ILE A O 1
ATOM 2173 N N . GLN A 1 294 ? -64.919 19.078 -35.645 1.00 55.02 288 GLN A N 1
ATOM 2174 C CA . GLN A 1 294 ? -65.706 17.852 -35.517 1.00 59.33 288 GLN A CA 1
ATOM 2175 C C . GLN A 1 294 ? -65.825 16.998 -36.787 1.00 58.58 288 GLN A C 1
ATOM 2176 O O . GLN A 1 294 ? -65.576 15.802 -36.734 1.00 66.59 288 GLN A O 1
ATOM 2182 N N . VAL A 1 295 ? -66.186 17.600 -37.917 1.00 60.64 289 VAL A N 1
ATOM 2183 C CA . VAL A 1 295 ? -66.421 16.821 -39.137 1.00 65.02 289 VAL A CA 1
ATOM 2184 C C . VAL A 1 295 ? -65.452 17.147 -40.275 1.00 67.97 289 VAL A C 1
ATOM 2185 O O . VAL A 1 295 ? -65.195 16.314 -41.145 1.00 79.25 289 VAL A O 1
ATOM 2189 N N . ARG A 1 296 ? -64.919 18.360 -40.256 1.00 69.05 290 ARG A N 1
ATOM 2190 C CA . ARG A 1 296 ? -64.037 18.840 -41.311 1.00 63.73 290 ARG A CA 1
ATOM 2191 C C . ARG A 1 296 ? -62.836 19.582 -40.691 1.00 62.72 290 ARG A C 1
ATOM 2192 O O . ARG A 1 296 ? -62.931 20.112 -39.567 1.00 52.90 290 ARG A O 1
ATOM 2200 N N . ASN A 1 297 ? -61.708 19.615 -41.403 1.00 55.96 291 ASN A N 1
ATOM 2201 C CA . ASN A 1 297 ? -60.497 20.232 -40.860 1.00 54.05 291 ASN A CA 1
ATOM 2202 C C . ASN A 1 297 ? -59.957 21.412 -41.704 1.00 55.35 291 ASN A C 1
ATOM 2203 O O . ASN A 1 297 ? -58.906 21.997 -41.399 1.00 53.89 291 ASN A O 1
ATOM 2208 N N . PHE A 1 298 ? -60.701 21.750 -42.753 1.00 54.82 292 PHE A N 1
ATOM 2209 C CA . PHE A 1 298 ? -60.429 22.934 -43.564 1.00 57.00 292 PHE A CA 1
ATOM 2210 C C . PHE A 1 298 ? -59.018 22.932 -44.131 1.00 58.30 292 PHE A C 1
ATOM 2211 O O . PHE A 1 298 ? -58.288 23.902 -43.990 1.00 67.62 292 PHE A O 1
ATOM 2219 N N . THR A 1 299 ? -58.652 21.842 -44.793 1.00 61.58 293 THR A N 1
ATOM 2220 C CA . THR A 1 299 ? -57.284 21.659 -45.273 1.00 63.16 293 THR A CA 1
ATOM 2221 C C . THR A 1 299 ? -57.174 21.457 -46.779 1.00 60.37 293 THR A C 1
ATOM 2222 O O . THR A 1 299 ? -56.142 20.971 -47.266 1.00 58.61 293 THR A O 1
ATOM 2226 N N . SER A 1 300 ? -58.233 21.817 -47.504 1.00 52.93 294 SER A N 1
ATOM 2227 C CA . SER A 1 300 ? -58.211 21.770 -48.962 1.00 58.75 294 SER A CA 1
ATOM 2228 C C . SER A 1 300 ? -57.176 22.750 -49.513 1.00 62.81 294 SER A C 1
ATOM 2229 O O . SER A 1 300 ? -56.855 23.752 -48.863 1.00 62.75 294 SER A O 1
ATOM 2232 N N . ALA A 1 301 ? -56.664 22.465 -50.709 1.00 59.03 295 ALA A N 1
ATOM 2233 C CA . ALA A 1 301 ? -55.685 23.341 -51.343 1.00 64.53 295 ALA A CA 1
ATOM 2234 C C . ALA A 1 301 ? -56.160 24.801 -51.379 1.00 67.93 295 ALA A C 1
ATOM 2235 O O . ALA A 1 301 ? -57.253 25.106 -51.866 1.00 72.30 295 ALA A O 1
ATOM 2237 N N . GLY A 1 302 ? -55.336 25.694 -50.838 1.00 69.15 296 GLY A N 1
ATOM 2238 C CA . GLY A 1 302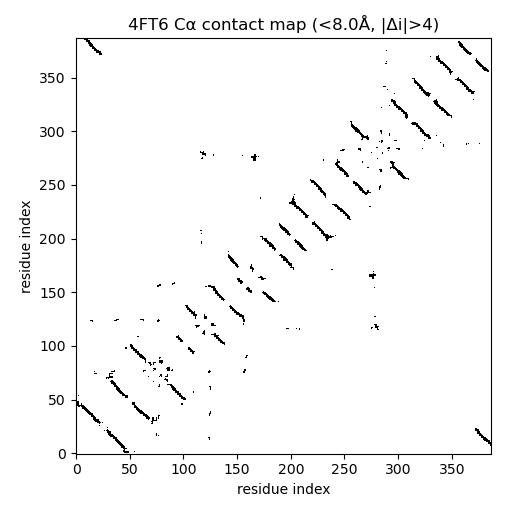 ? -55.616 27.122 -50.860 1.00 57.63 296 GLY A CA 1
ATOM 2239 C C . GLY A 1 302 ? -56.648 27.582 -49.847 1.00 62.67 296 GLY A C 1
ATOM 2240 O O . GLY A 1 302 ? -56.992 28.772 -49.809 1.00 70.60 296 GLY A O 1
ATOM 2241 N N . GLU A 1 303 ? -57.156 26.667 -49.022 1.00 60.85 297 GLU A N 1
ATOM 2242 C CA . GLU A 1 303 ? -58.243 27.052 -48.126 1.00 61.37 297 GLU A CA 1
ATOM 2243 C C . GLU A 1 303 ? -57.775 28.024 -47.055 1.00 65.89 297 GLU A C 1
ATOM 2244 O O . GLU A 1 303 ? -56.873 27.722 -46.271 1.00 66.38 297 GLU A O 1
ATOM 2250 N N . ARG A 1 304 ? -58.386 29.206 -47.054 1.00 69.00 298 ARG A N 1
ATOM 2251 C CA . ARG A 1 304 ? -58.211 30.184 -45.987 1.00 62.36 298 ARG A CA 1
ATOM 2252 C C . ARG A 1 304 ? -59.399 30.060 -45.046 1.00 63.90 298 ARG A C 1
ATOM 2253 O O . ARG A 1 304 ? -60.539 29.937 -45.503 1.00 70.72 298 ARG A O 1
ATOM 2261 N N . SER A 1 305 ? -59.148 30.080 -43.741 1.00 54.13 299 SER A N 1
ATOM 2262 C CA . SER A 1 305 ? -60.233 29.906 -42.788 1.00 57.53 299 SER A CA 1
ATOM 2263 C C . SER A 1 305 ? -59.939 30.559 -41.443 1.00 58.85 299 SER A C 1
ATOM 2264 O O . SER A 1 305 ? -58.776 30.759 -41.081 1.00 62.16 299 SER A O 1
ATOM 2267 N N . TRP A 1 306 ? -61.004 30.896 -40.714 1.00 61.00 300 TRP A N 1
ATOM 2268 C CA . TRP A 1 306 ? -60.884 31.363 -39.334 1.00 64.03 300 TRP A CA 1
ATOM 2269 C C . TRP A 1 306 ? -61.867 30.653 -38.398 1.00 66.23 300 TRP A C 1
ATOM 2270 O O . TRP A 1 306 ? -62.702 29.852 -38.837 1.00 68.14 300 TRP A O 1
ATOM 2281 N N . GLN A 1 307 ? -61.772 30.960 -37.107 1.00 59.50 301 GLN A N 1
ATOM 2282 C CA . GLN A 1 307 ? -62.637 30.333 -36.120 1.00 57.47 301 GLN A CA 1
ATOM 2283 C C . GLN A 1 307 ? -62.887 31.277 -34.957 1.00 64.27 301 GLN A C 1
ATOM 2284 O O . GLN A 1 307 ? -61.983 32.004 -34.530 1.00 69.69 301 GLN A O 1
ATOM 2290 N N . LEU A 1 308 ? -64.116 31.268 -34.451 1.00 60.50 302 LEU A N 1
ATOM 2291 C CA . LEU A 1 308 ? -64.433 31.937 -33.198 1.00 62.58 302 LEU A CA 1
ATOM 2292 C C . LEU A 1 308 ? -64.949 30.849 -32.272 1.00 61.39 302 LEU A C 1
ATOM 2293 O O . LEU A 1 308 ? -65.751 29.996 -32.685 1.00 56.78 302 LEU A O 1
ATOM 2298 N N . ARG A 1 309 ? -64.489 30.855 -31.026 1.00 54.66 303 ARG A N 1
ATOM 2299 C CA . ARG A 1 309 ? -64.863 29.780 -30.128 1.00 49.72 303 ARG A CA 1
ATOM 2300 C C . ARG A 1 309 ? -65.217 30.330 -28.778 1.00 55.81 303 ARG A C 1
ATOM 2301 O O . ARG A 1 309 ? -64.593 31.283 -28.304 1.00 62.02 303 ARG A O 1
ATOM 2309 N N . TYR A 1 310 ? -66.231 29.735 -28.160 1.00 60.60 304 TYR A N 1
ATOM 2310 C CA . TYR A 1 310 ? -66.659 30.163 -26.843 1.00 61.61 304 TYR A CA 1
ATOM 2311 C C . TYR A 1 310 ? -66.688 28.952 -25.950 1.00 64.90 304 TYR A C 1
ATOM 2312 O O . TYR A 1 310 ? -67.129 27.883 -26.377 1.00 77.30 304 TYR A O 1
ATOM 2321 N N . ASP A 1 311 ? -66.227 29.113 -24.716 1.00 59.56 305 ASP A N 1
ATOM 2322 C CA . ASP A 1 311 ? -66.248 28.024 -23.744 1.00 62.68 305 ASP A CA 1
ATOM 2323 C C . ASP A 1 311 ? -66.858 28.550 -22.462 1.00 62.20 305 ASP A C 1
ATOM 2324 O O . ASP A 1 311 ? -66.723 29.735 -22.145 1.00 59.30 305 ASP A O 1
ATOM 2329 N N . TYR A 1 312 ? -67.535 27.679 -21.725 1.00 57.91 306 TYR A N 1
ATOM 2330 C CA . TYR A 1 312 ? -67.919 28.021 -20.363 1.00 65.56 306 TYR A CA 1
ATOM 2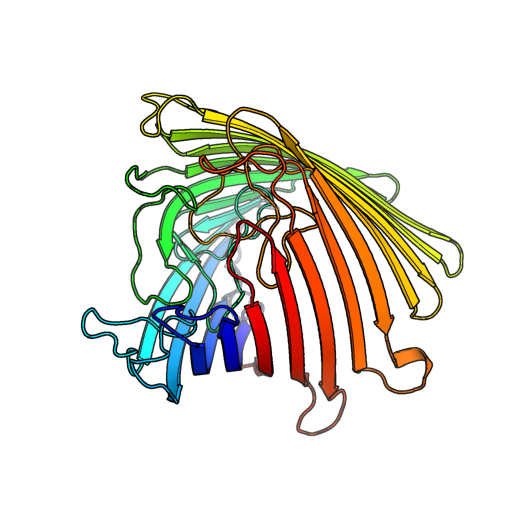331 C C . TYR A 1 312 ? -67.778 26.818 -19.460 1.00 69.72 306 TYR A C 1
ATOM 2332 O O . TYR A 1 312 ? -68.174 25.706 -19.830 1.00 62.77 306 TYR A O 1
ATOM 2341 N N . ASP A 1 313 ? -67.214 27.064 -18.278 1.00 79.51 307 ASP A N 1
ATOM 2342 C CA . ASP A 1 313 ? -67.003 26.039 -17.265 1.00 81.59 307 ASP A CA 1
ATOM 2343 C C . ASP A 1 313 ? -68.016 26.310 -16.164 1.00 80.43 307 ASP A C 1
ATOM 2344 O O . ASP A 1 313 ? -67.882 27.283 -15.423 1.00 79.28 307 ASP A O 1
ATOM 2349 N N . PHE A 1 314 ? -69.033 25.461 -16.057 1.00 77.61 308 PHE A N 1
ATOM 2350 C CA . PHE A 1 314 ? -70.155 25.744 -15.167 1.00 76.32 308 PHE A CA 1
ATOM 2351 C C . PHE A 1 314 ? -69.840 25.607 -13.681 1.00 85.74 308 PHE A C 1
ATOM 2352 O O . PHE A 1 314 ? -70.755 25.615 -12.861 1.00 85.02 308 PHE A O 1
ATOM 2360 N N . VAL A 1 315 ? -68.561 25.486 -13.329 1.00 95.83 309 VAL A N 1
ATOM 2361 C CA . VAL A 1 315 ? -68.167 25.575 -11.922 1.00 103.66 309 VAL A CA 1
ATOM 2362 C C . VAL A 1 315 ? -68.729 26.846 -11.270 1.00 108.43 309 VAL A C 1
ATOM 2363 O O . VAL A 1 315 ? -69.398 26.772 -10.236 1.00 111.52 309 VAL A O 1
ATOM 2367 N N . ALA A 1 316 ? -68.483 27.995 -11.899 1.00 109.39 310 ALA A N 1
ATOM 2368 C CA . ALA A 1 316 ? -68.876 29.295 -11.349 1.00 110.76 310 ALA A CA 1
ATOM 2369 C C . ALA A 1 316 ? -70.346 29.391 -10.939 1.00 116.02 310 ALA A C 1
ATOM 2370 O O . ALA A 1 316 ? -70.675 30.052 -9.956 1.00 125.87 310 ALA A O 1
ATOM 2372 N N . LEU A 1 317 ? -71.225 28.738 -11.692 1.00 113.08 311 LEU A N 1
ATOM 2373 C CA . LEU A 1 317 ? -72.646 28.715 -11.349 1.00 112.96 311 LEU A CA 1
ATOM 2374 C C . LEU A 1 317 ? -72.954 27.780 -10.183 1.00 120.83 311 LEU A C 1
ATOM 2375 O O . LEU A 1 317 ? -74.092 27.718 -9.713 1.00 129.18 311 LEU A O 1
ATOM 2380 N N . GLY A 1 318 ? -71.936 27.064 -9.714 1.00 120.89 312 GLY A N 1
ATOM 2381 C CA . GLY A 1 318 ? -72.121 26.043 -8.698 1.00 121.94 312 GLY A CA 1
ATOM 2382 C C . GLY A 1 318 ? -72.565 24.701 -9.263 1.00 118.33 312 GLY A C 1
ATOM 2383 O O . GLY A 1 318 ? -73.419 24.032 -8.683 1.00 123.05 312 GLY A O 1
ATOM 2384 N N . ILE A 1 319 ? -72.001 24.320 -10.410 1.00 107.48 313 ILE A N 1
ATOM 2385 C CA . ILE A 1 319 ? -72.272 23.025 -11.034 1.00 97.39 313 ILE A CA 1
ATOM 2386 C C . ILE A 1 319 ? -70.992 22.451 -11.656 1.00 94.16 313 ILE A C 1
ATOM 2387 O O . ILE A 1 319 ? -70.909 22.301 -12.882 1.00 92.68 313 ILE A O 1
ATOM 2392 N N . PRO A 1 320 ? -69.991 22.116 -10.815 1.00 90.76 314 PRO A N 1
ATOM 2393 C CA . PRO A 1 320 ? -68.712 21.608 -11.339 1.00 88.32 314 PRO A CA 1
ATOM 2394 C C . PRO A 1 320 ? -68.886 20.298 -12.103 1.00 88.58 314 PRO A C 1
ATOM 2395 O O . PRO A 1 320 ? -69.766 19.503 -11.762 1.00 87.92 314 PRO A O 1
ATOM 2399 N N . GLY A 1 321 ? -68.059 20.082 -13.121 1.00 87.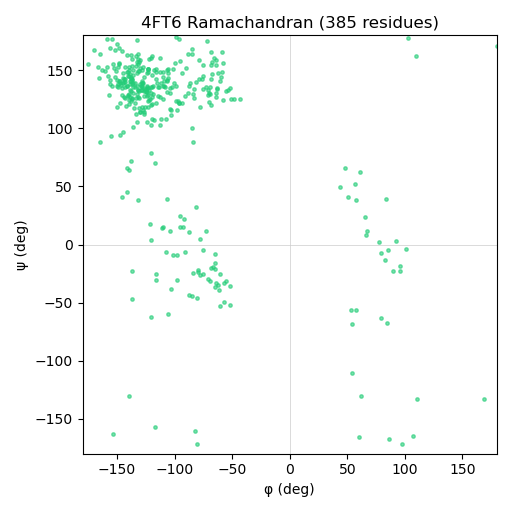42 315 GLY A N 1
ATOM 2400 C CA . GLY A 1 321 ? -68.201 18.919 -13.974 1.00 82.23 315 GLY A CA 1
ATOM 2401 C C . GLY A 1 321 ? -68.997 19.219 -15.232 1.00 81.20 315 GLY A C 1
ATOM 2402 O O . GLY A 1 321 ? -68.929 18.478 -16.210 1.00 79.74 315 GLY A O 1
ATOM 2403 N N . LEU A 1 322 ? -69.751 20.311 -15.222 1.00 80.48 316 LEU A N 1
ATOM 2404 C CA . LEU A 1 322 ? -70.518 20.681 -16.402 1.00 71.45 316 LEU A CA 1
ATOM 2405 C C . LEU A 1 322 ? -69.746 21.700 -17.241 1.00 64.21 316 LEU A C 1
ATOM 2406 O O . LEU A 1 322 ? -69.368 22.753 -16.744 1.00 65.78 316 LEU A O 1
ATOM 2411 N N . THR A 1 323 ? -69.479 21.381 -18.504 1.00 61.42 317 THR A N 1
ATOM 2412 C CA . THR A 1 323 ? -68.863 22.360 -19.405 1.00 58.89 317 THR A CA 1
ATOM 2413 C C . THR A 1 323 ? -69.599 22.441 -20.736 1.00 71.68 317 THR A C 1
ATOM 2414 O O . THR A 1 323 ? -70.268 21.486 -21.152 1.00 80.82 317 THR A O 1
ATOM 2418 N N . ALA A 1 324 ? -69.464 23.591 -21.393 1.00 68.54 318 ALA A N 1
ATOM 2419 C CA . ALA A 1 324 ? -70.104 23.828 -22.675 1.00 62.71 318 ALA A CA 1
ATOM 2420 C C . ALA A 1 324 ? -69.143 24.562 -23.592 1.00 61.58 318 ALA A C 1
ATOM 2421 O O . ALA A 1 324 ? -68.337 25.376 -23.139 1.00 68.33 318 ALA A O 1
ATOM 2423 N N . MET A 1 325 ? -69.240 24.281 -24.884 1.00 56.77 319 MET A N 1
ATOM 2424 C CA . MET A 1 325 ? -68.350 24.876 -25.868 1.00 58.33 319 MET A CA 1
ATOM 2425 C C . MET A 1 325 ? -69.109 25.046 -27.177 1.00 65.30 319 MET A C 1
ATOM 2426 O O . MET A 1 325 ? -69.864 24.160 -27.581 1.00 68.20 319 MET A O 1
ATOM 2431 N N . ALA A 1 326 ? -68.906 26.178 -27.844 1.00 66.09 320 ALA A N 1
ATOM 2432 C CA . ALA A 1 326 ? -69.457 26.374 -29.181 1.00 61.30 320 ALA A CA 1
ATOM 2433 C C . ALA A 1 326 ? -68.399 27.039 -30.043 1.00 62.13 320 ALA A C 1
ATOM 2434 O O . ALA A 1 326 ? -67.675 27.922 -29.571 1.00 60.17 320 ALA A O 1
ATOM 2436 N N . ARG A 1 327 ? -68.302 26.623 -31.301 1.00 62.49 321 ARG A N 1
ATOM 2437 C CA . ARG A 1 327 ? -67.385 27.281 -32.219 1.00 63.40 321 ARG A CA 1
ATOM 2438 C C . ARG A 1 327 ? -67.935 27.380 -33.640 1.00 64.79 321 ARG A C 1
ATOM 2439 O O . ARG A 1 327 ? -68.762 26.567 -34.076 1.00 63.33 321 ARG A O 1
ATOM 2447 N N . TYR A 1 328 ? -67.474 28.402 -34.350 1.00 61.75 322 TYR A N 1
ATOM 2448 C CA . TYR A 1 328 ? -67.864 28.611 -35.728 1.00 61.62 322 TYR A CA 1
ATOM 2449 C C . TYR A 1 328 ? -66.601 28.728 -36.577 1.00 64.09 322 TYR A C 1
ATOM 2450 O O . TYR A 1 328 ? -65.701 29.518 -36.276 1.00 65.08 322 TYR A O 1
ATOM 2459 N N . ALA A 1 329 ? -66.540 27.928 -37.636 1.00 64.08 323 ALA A N 1
ATOM 2460 C CA . ALA A 1 329 ? -65.385 27.891 -38.524 1.00 57.98 323 ALA A CA 1
ATOM 2461 C C . ALA A 1 329 ? -65.853 28.223 -39.942 1.00 61.17 323 ALA A C 1
ATOM 2462 O O . ALA A 1 329 ? -66.856 27.675 -40.415 1.00 64.44 323 ALA A O 1
ATOM 2464 N N . SER A 1 330 ? -65.142 29.117 -40.622 1.00 60.26 324 SER A N 1
ATOM 2465 C CA . SER A 1 330 ? -65.569 29.567 -41.948 1.00 59.40 324 SER A CA 1
ATOM 2466 C C . SER A 1 330 ? -64.402 29.516 -42.925 1.00 53.51 324 SER A C 1
ATOM 2467 O O . SER A 1 330 ? -63.317 29.992 -42.604 1.00 58.29 324 SER A O 1
ATOM 2470 N N . GLY A 1 331 ? -64.615 28.953 -44.113 1.00 53.41 325 GLY A N 1
ATOM 2471 C CA . GLY A 1 331 ? -63.526 28.781 -45.064 1.00 56.95 325 GLY A CA 1
ATOM 2472 C C . GLY A 1 331 ? -63.837 29.228 -46.482 1.00 61.96 325 GLY A C 1
ATOM 2473 O O . GLY A 1 331 ? -64.972 29.128 -46.944 1.00 70.82 325 GLY A O 1
ATOM 2474 N N . ALA A 1 332 ? -62.824 29.718 -47.187 1.00 67.07 326 ALA A N 1
ATOM 2475 C CA . ALA A 1 332 ? -63.017 30.196 -48.548 1.00 64.37 326 ALA A CA 1
ATOM 2476 C C . ALA A 1 332 ? -61.760 29.964 -49.376 1.00 69.64 326 ALA A C 1
ATOM 2477 O O . ALA A 1 332 ? -60.713 29.603 -48.831 1.00 75.57 326 ALA A O 1
ATOM 2479 N N . HIS A 1 333 ? -61.880 30.151 -50.690 1.00 70.80 327 HIS A N 1
ATOM 2480 C CA . HIS A 1 333 ? -60.772 29.974 -51.636 1.00 69.20 327 HIS A CA 1
ATOM 2481 C C . HIS A 1 333 ? -60.245 28.547 -51.761 1.00 76.10 327 HIS A C 1
ATOM 2482 O O . HIS A 1 333 ? -59.102 28.356 -52.164 1.00 89.42 327 HIS A O 1
ATOM 2489 N N . ALA A 1 334 ? -61.054 27.544 -51.438 1.00 74.01 328 ALA A N 1
ATOM 2490 C CA . ALA A 1 334 ? -60.602 26.160 -51.595 1.00 70.05 328 ALA A CA 1
ATOM 2491 C C . ALA A 1 334 ? -60.692 25.738 -53.062 1.00 78.28 328 ALA A C 1
ATOM 2492 O O . ALA A 1 334 ? -61.637 26.123 -53.755 1.00 79.14 328 ALA A O 1
ATOM 2494 N N . ARG A 1 335 ? -59.720 24.945 -53.526 1.00 83.67 329 ARG A N 1
ATOM 2495 C CA . ARG A 1 335 ? -59.706 24.422 -54.904 1.00 83.19 329 ARG A CA 1
ATOM 2496 C C . ARG A 1 335 ? -60.116 22.945 -54.968 1.00 88.15 329 ARG A C 1
ATOM 2497 O O . ARG A 1 335 ? -59.599 22.117 -54.214 1.00 92.63 329 ARG A O 1
ATOM 2505 N N . THR A 1 336 ? -61.053 22.616 -55.856 1.00 95.42 330 THR A N 1
ATOM 2506 C CA . THR A 1 336 ? -61.598 21.254 -55.928 1.00 100.34 330 THR A CA 1
ATOM 2507 C C . THR A 1 336 ? -61.845 20.785 -57.359 1.00 110.01 330 THR A C 1
ATOM 2508 O O . THR A 1 336 ? -62.906 20.217 -57.648 1.00 114.25 330 THR A O 1
ATOM 2512 N N . LYS A 1 337 ? -60.879 21.027 -58.247 1.00 113.80 331 LYS A N 1
ATOM 2513 C CA . LYS A 1 337 ? -60.995 20.672 -59.670 1.00 118.09 331 LYS A CA 1
ATOM 2514 C C . LYS A 1 337 ? -62.209 21.319 -60.353 1.00 122.98 331 LYS A C 1
ATOM 2515 O O . LYS A 1 337 ? -62.068 22.023 -61.360 1.00 127.52 331 LYS A O 1
ATOM 2517 N N . ALA A 1 338 ? -63.394 21.070 -59.801 1.00 118.60 332 ALA A N 1
ATOM 2518 C CA . ALA A 1 338 ? -64.617 21.715 -60.256 1.00 115.46 332 ALA A CA 1
ATOM 2519 C C . ALA A 1 338 ? -64.533 23.230 -60.099 1.00 120.92 332 ALA A C 1
ATOM 2520 O O . ALA A 1 338 ? -64.761 23.975 -61.056 1.00 125.62 332 ALA A O 1
ATOM 2522 N N . MET A 1 339 ? -64.207 23.684 -58.890 1.00 119.57 333 MET A N 1
ATOM 2523 C CA . MET A 1 339 ? -64.172 25.116 -58.604 1.00 114.15 333 MET A CA 1
ATOM 2524 C C . MET A 1 339 ? -62.992 25.536 -57.734 1.00 114.26 333 MET A C 1
ATOM 2525 O O . MET A 1 339 ? -62.462 24.743 -56.954 1.00 114.82 333 MET A O 1
ATOM 2530 N N . ASP A 1 340 ? -62.576 26.789 -57.901 1.00 114.37 334 ASP A N 1
ATOM 2531 C CA . ASP A 1 340 ? -61.788 27.487 -56.897 1.00 111.79 334 ASP A CA 1
ATOM 2532 C C . ASP A 1 340 ? -62.811 28.336 -56.163 1.00 110.93 334 ASP A C 1
ATOM 2533 O O . ASP A 1 340 ? -63.989 28.312 -56.527 1.00 121.92 334 ASP A O 1
ATOM 2538 N N . ASP A 1 341 ? -62.386 29.080 -55.148 1.00 96.76 335 ASP A N 1
ATOM 2539 C CA . ASP A 1 341 ? -63.329 29.839 -54.321 1.00 92.41 335 ASP A CA 1
ATOM 2540 C C . ASP A 1 341 ? -64.391 28.924 -53.696 1.00 91.44 335 ASP A C 1
ATOM 2541 O O . ASP A 1 341 ? -65.561 29.294 -53.593 1.00 92.69 335 ASP A O 1
ATOM 2543 N N . GLY A 1 342 ? -63.972 27.730 -53.283 1.00 86.18 336 GLY A N 1
ATOM 2544 C CA . GLY A 1 342 ? -64.828 26.839 -52.522 1.00 82.07 336 GLY A CA 1
ATOM 2545 C C . GLY A 1 342 ? -65.045 27.380 -51.117 1.00 80.06 336 GLY A C 1
ATOM 2546 O O . GLY A 1 342 ? -64.089 27.790 -50.452 1.00 82.41 336 GLY A O 1
ATOM 2547 N N . ARG A 1 343 ? -66.301 27.385 -50.669 1.00 72.57 337 ARG A N 1
ATOM 2548 C CA . ARG A 1 343 ? -66.659 27.904 -49.355 1.00 58.68 337 ARG A CA 1
ATOM 2549 C C . ARG A 1 343 ? -67.268 26.817 -48.463 1.00 61.79 337 ARG A C 1
ATOM 2550 O O . ARG A 1 343 ? -67.897 25.869 -48.947 1.00 65.15 337 ARG A O 1
ATOM 2553 N N . ALA A 1 344 ? -67.076 26.958 -47.155 1.00 54.67 338 ALA A N 1
ATOM 2554 C CA . ALA A 1 344 ? -67.681 26.053 -46.189 1.00 54.88 338 ALA A CA 1
ATOM 2555 C C . ALA A 1 344 ? -67.742 26.724 -44.830 1.00 62.60 338 ALA A C 1
ATOM 2556 O O . ALA A 1 344 ? -66.937 27.613 -44.527 1.00 63.95 338 ALA A O 1
ATOM 2558 N N . TRP A 1 345 ? -68.709 26.316 -44.018 1.00 59.03 339 TRP A N 1
ATOM 2559 C CA . TRP A 1 345 ? -68.723 26.745 -42.629 1.00 61.05 339 TRP A CA 1
ATOM 2560 C C . TRP A 1 345 ? -69.233 25.617 -41.750 1.00 59.74 339 TRP A C 1
ATOM 2561 O O . TRP A 1 345 ? -70.136 24.872 -42.145 1.00 64.46 339 TRP A O 1
ATOM 2572 N N . GLU A 1 346 ? -68.643 25.482 -40.567 1.00 61.22 340 GLU A N 1
ATOM 2573 C CA . GLU A 1 346 ? -69.047 24.450 -39.627 1.00 59.59 340 GLU A CA 1
ATOM 2574 C C . GLU A 1 346 ? -69.307 25.097 -38.280 1.00 61.59 340 GLU A C 1
ATOM 2575 O O . GLU A 1 346 ? -68.582 26.010 -37.863 1.00 64.64 340 GLU A O 1
ATOM 2581 N N . ARG A 1 347 ? -70.355 24.624 -37.612 1.00 65.37 341 ARG A N 1
ATOM 2582 C CA . ARG A 1 347 ? -70.761 25.136 -36.307 1.00 64.10 341 ARG A CA 1
ATOM 2583 C C . ARG A 1 347 ? -70.844 23.930 -35.386 1.00 62.90 341 ARG A C 1
ATOM 2584 O O . ARG A 1 347 ? -71.680 23.049 -35.602 1.00 68.48 341 ARG A O 1
ATOM 2592 N N . ASP A 1 348 ? -69.967 23.878 -34.384 1.00 61.79 342 ASP A N 1
ATOM 2593 C CA . ASP A 1 348 ? -69.917 22.754 -33.451 1.00 57.94 342 ASP A CA 1
ATOM 2594 C C . ASP A 1 348 ? -70.479 23.181 -32.115 1.00 57.83 342 ASP A C 1
ATOM 2595 O O . ASP A 1 348 ? -70.365 24.341 -31.750 1.00 68.60 342 ASP A O 1
ATOM 2600 N N . VAL A 1 349 ? -71.067 22.244 -31.379 1.00 58.03 343 VAL A N 1
ATOM 2601 C CA . VAL A 1 349 ? -71.520 22.501 -30.014 1.00 60.05 343 VAL A CA 1
ATOM 2602 C C . VAL A 1 349 ? -71.200 21.314 -29.125 1.00 63.53 343 VAL A C 1
ATOM 2603 O O . VAL A 1 349 ? -71.550 20.176 -29.443 1.00 66.66 343 VAL A O 1
ATOM 2607 N N . ASP A 1 350 ? -70.521 21.581 -28.017 1.00 69.80 344 ASP A N 1
ATOM 2608 C CA . ASP A 1 350 ? -70.054 20.527 -27.129 1.00 70.01 344 ASP A CA 1
ATOM 2609 C C . ASP A 1 350 ? -70.625 20.772 -25.747 1.00 70.45 344 ASP A C 1
ATOM 2610 O O . ASP A 1 350 ? -70.450 21.851 -25.181 1.00 76.35 344 ASP A O 1
ATOM 2615 N N . VAL A 1 351 ? -71.329 19.791 -25.201 1.00 65.05 345 VAL A N 1
ATOM 2616 C CA . VAL A 1 351 ? -71.740 19.874 -23.807 1.00 64.13 345 VAL A CA 1
ATOM 2617 C C . VAL A 1 351 ? -71.254 18.623 -23.102 1.00 70.47 345 VAL A C 1
ATOM 2618 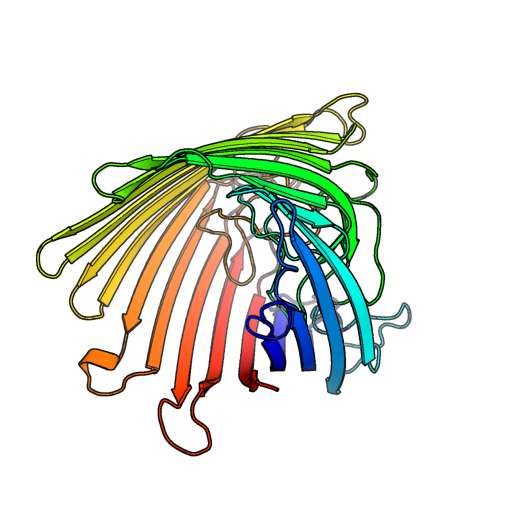O O . VAL A 1 351 ? -71.380 17.516 -23.633 1.00 74.46 345 VAL A O 1
ATOM 2622 N N . ALA A 1 352 ? -70.665 18.790 -21.925 1.00 67.65 346 ALA A N 1
ATOM 2623 C CA . ALA A 1 352 ? -70.133 17.643 -21.207 1.00 66.27 346 ALA A CA 1
ATOM 2624 C C . ALA A 1 352 ? -70.453 17.729 -19.726 1.00 72.64 346 ALA A C 1
ATOM 2625 O O . ALA A 1 352 ? -70.464 18.817 -19.133 1.00 77.09 346 ALA A O 1
ATOM 2627 N N . TYR A 1 353 ? -70.732 16.572 -19.140 1.00 71.91 347 TYR A N 1
ATOM 2628 C CA . TYR A 1 353 ? -70.920 16.479 -17.704 1.00 75.10 347 TYR A CA 1
ATOM 2629 C C . TYR A 1 353 ? -70.188 15.261 -17.139 1.00 76.10 347 TYR A C 1
ATOM 2630 O O . TYR A 1 353 ? -70.241 14.165 -17.704 1.00 70.75 347 TYR A O 1
ATOM 2639 N N . VAL A 1 354 ? -69.498 15.468 -16.025 1.00 79.12 348 VAL A N 1
ATOM 2640 C CA . VAL A 1 354 ? -68.798 14.396 -15.347 1.00 79.89 348 VAL A CA 1
ATOM 2641 C C . VAL A 1 354 ? -69.214 14.369 -13.883 1.00 83.05 348 VAL A C 1
ATOM 2642 O O . VAL A 1 354 ? -68.967 15.328 -13.149 1.00 87.50 348 VAL A O 1
ATOM 2646 N N . ILE A 1 355 ? -69.870 13.282 -13.475 1.00 81.07 349 ILE A N 1
ATOM 2647 C CA . ILE A 1 355 ? -70.305 13.104 -12.092 1.00 78.77 349 ILE A CA 1
ATOM 2648 C C . ILE A 1 355 ? -69.090 13.176 -11.171 1.00 86.44 349 ILE A C 1
ATOM 2649 O O . ILE A 1 355 ? -68.120 12.433 -11.341 1.00 85.93 349 ILE A O 1
ATOM 2654 N N . GLN A 1 356 ? -69.140 14.079 -10.199 1.00 98.53 350 GLN A N 1
ATOM 2655 C CA . GLN A 1 356 ? -67.945 14.426 -9.434 1.00 106.52 350 GLN A CA 1
ATOM 2656 C C . GLN A 1 356 ? -67.897 13.752 -8.055 1.00 109.07 350 GLN A C 1
ATOM 2657 O O . GLN A 1 356 ? -66.871 13.790 -7.368 1.00 105.64 350 GLN A O 1
ATOM 2663 N N . SER A 1 357 ? -69.003 13.121 -7.666 1.00 110.99 351 SER A N 1
ATOM 2664 C CA . SER A 1 357 ? -69.092 12.482 -6.361 1.00 113.38 351 SER A CA 1
ATOM 2665 C C . SER A 1 357 ? -70.066 11.308 -6.333 1.00 117.95 351 SER A C 1
ATOM 2666 O O . SER A 1 357 ? -71.047 11.270 -7.082 1.00 116.04 351 SER A O 1
ATOM 2669 N N . GLY A 1 358 ? -69.794 10.360 -5.444 1.00 121.15 352 GLY A N 1
ATOM 2670 C CA . GLY A 1 358 ? -70.689 9.240 -5.230 1.00 119.85 352 GLY A CA 1
ATOM 2671 C C . GLY A 1 358 ? -70.149 7.949 -5.805 1.00 117.25 352 GLY A C 1
ATOM 2672 O O . GLY A 1 358 ? -68.957 7.850 -6.111 1.00 115.37 352 GLY A O 1
ATOM 2673 N N . PRO A 1 359 ? -71.028 6.943 -5.942 1.00 114.10 353 PRO A N 1
ATOM 2674 C CA . PRO A 1 359 ? -70.656 5.662 -6.549 1.00 109.18 353 PRO A CA 1
ATOM 2675 C C . PRO A 1 359 ? -70.224 5.875 -7.993 1.00 100.01 353 PRO A C 1
ATOM 2676 O O . PRO A 1 359 ? -69.263 5.257 -8.448 1.00 94.54 353 PRO A O 1
ATOM 2680 N N . LEU A 1 360 ? -70.925 6.760 -8.697 1.00 92.02 354 LEU A N 1
ATOM 2681 C CA . LEU A 1 360 ? -70.681 6.948 -10.117 1.00 81.32 354 LEU A CA 1
ATOM 2682 C C . LEU A 1 360 ? -69.727 8.094 -10.395 1.00 86.07 354 LEU A C 1
ATOM 2683 O O . LEU A 1 360 ? -69.746 8.669 -11.493 1.00 91.72 354 LEU A O 1
ATOM 2688 N N . LYS A 1 361 ? -68.890 8.415 -9.407 1.00 85.80 355 LYS A N 1
ATOM 2689 C CA . LYS A 1 361 ? -67.846 9.425 -9.588 1.00 90.96 355 LYS A CA 1
ATOM 2690 C C . LYS A 1 361 ? -67.036 9.102 -10.843 1.00 89.92 355 LYS A C 1
ATOM 2691 O O . LYS A 1 361 ? -66.701 7.941 -11.079 1.00 94.53 355 LYS A O 1
ATOM 2695 N N . ASN A 1 362 ? -66.782 10.129 -11.655 1.00 82.38 356 ASN A N 1
ATOM 2696 C CA . ASN A 1 362 ? -66.009 10.036 -12.903 1.00 77.81 356 ASN A CA 1
ATOM 2697 C C . ASN A 1 362 ? -66.767 9.478 -14.118 1.00 72.69 356 ASN A C 1
ATOM 2698 O O . ASN A 1 362 ? -66.247 9.494 -15.238 1.00 77.81 356 ASN A O 1
ATOM 2703 N N . LEU A 1 363 ? -67.991 9.001 -13.910 1.00 68.98 357 LEU A N 1
ATOM 2704 C CA . LEU A 1 363 ? -68.841 8.636 -15.043 1.00 68.58 357 LEU A CA 1
ATOM 2705 C C . LEU A 1 363 ? -69.125 9.897 -15.876 1.00 67.73 357 LEU A C 1
ATOM 2706 O O . LEU A 1 363 ? -69.458 10.952 -15.333 1.00 61.50 357 LEU A O 1
ATOM 2711 N N . GLY A 1 364 ? -68.994 9.797 -17.191 1.00 63.90 358 GLY A N 1
ATOM 2712 C CA . GLY A 1 364 ? -69.106 10.978 -18.016 1.00 56.89 358 GLY A CA 1
ATOM 2713 C C . GLY A 1 364 ? -70.073 10.834 -19.174 1.00 66.93 358 GLY A C 1
ATOM 2714 O O . GLY A 1 364 ? -70.088 9.806 -19.865 1.00 65.63 358 GLY A O 1
ATOM 2715 N N . LEU A 1 365 ? -70.878 11.872 -19.390 1.00 63.39 359 LEU A N 1
ATOM 2716 C CA . LEU A 1 365 ? -71.761 11.918 -20.539 1.00 65.93 359 LEU A CA 1
ATOM 2717 C C . LEU A 1 365 ? -71.496 13.191 -21.315 1.00 64.75 359 LEU A C 1
ATOM 2718 O O . LEU A 1 365 ? -71.454 14.285 -20.745 1.00 67.06 359 LEU A O 1
ATOM 2723 N N . ARG A 1 366 ? -71.341 13.053 -22.623 1.00 62.67 360 ARG A N 1
ATOM 2724 C CA . ARG A 1 366 ? -70.982 14.184 -23.460 1.00 59.61 360 ARG A CA 1
ATOM 2725 C C . ARG A 1 366 ? -71.720 14.135 -24.790 1.00 65.41 360 ARG A C 1
ATOM 2726 O O . ARG A 1 366 ? -71.834 13.079 -25.419 1.00 70.94 360 ARG A O 1
ATOM 2734 N N . TRP A 1 367 ? -72.226 15.282 -25.219 1.00 69.64 361 TRP A N 1
ATOM 2735 C CA . TRP A 1 367 ? -72.963 15.349 -26.470 1.00 64.34 361 TRP A CA 1
ATOM 2736 C C . TRP A 1 367 ? -72.245 16.297 -27.432 1.00 65.52 361 TRP A C 1
ATOM 2737 O O . TRP A 1 367 ? -71.892 17.423 -27.065 1.00 69.04 361 TRP A O 1
ATOM 2748 N N . ARG A 1 368 ? -71.999 15.839 -28.653 1.00 62.05 362 ARG A N 1
ATOM 2749 C CA . ARG A 1 368 ? -71.358 16.692 -29.644 1.00 59.97 362 ARG A CA 1
ATOM 2750 C C . ARG A 1 368 ? -72.241 16.835 -30.869 1.00 66.18 362 ARG A C 1
ATOM 2751 O O . ARG A 1 368 ? -72.661 15.836 -31.476 1.00 67.95 362 ARG A O 1
ATOM 2759 N N . ASN A 1 369 ? -72.517 18.089 -31.220 1.00 61.75 363 ASN A N 1
ATOM 2760 C CA . ASN A 1 369 ? -73.409 18.406 -32.323 1.00 64.74 363 ASN A CA 1
ATOM 2761 C C . ASN A 1 369 ? -72.710 19.303 -33.340 1.00 66.64 363 ASN A C 1
ATOM 2762 O O . ASN A 1 369 ? -72.035 20.262 -32.955 1.00 72.79 363 ASN A O 1
ATOM 2767 N N . ALA A 1 370 ? -72.858 19.004 -34.631 1.00 63.11 364 ALA A N 1
ATOM 2768 C CA . ALA A 1 370 ? -72.202 19.817 -35.659 1.00 57.95 364 ALA A CA 1
ATOM 2769 C C . ALA A 1 370 ? -73.038 19.995 -36.913 1.00 64.90 364 ALA A C 1
ATOM 2770 O O . ALA A 1 370 ? -73.688 19.054 -37.375 1.00 66.01 364 ALA A O 1
ATOM 2772 N N . MET A 1 371 ? -73.003 21.210 -37.456 1.00 64.90 365 MET A N 1
ATOM 2773 C CA . MET A 1 371 ? -73.604 21.498 -38.743 1.00 66.21 365 MET A CA 1
ATOM 2774 C C . MET A 1 371 ? -72.487 21.870 -39.698 1.00 65.60 365 MET A C 1
ATOM 2775 O O . MET A 1 371 ? -71.597 22.650 -39.343 1.00 66.01 365 MET A O 1
ATOM 2780 N N . LEU A 1 372 ? -72.536 21.332 -40.909 1.00 58.81 366 LEU A N 1
ATOM 2781 C CA . LEU A 1 372 ? -71.579 21.719 -41.933 1.00 62.29 366 LEU A CA 1
ATOM 2782 C C . LEU A 1 372 ? -72.336 22.009 -43.215 1.00 66.93 366 LEU A C 1
ATOM 2783 O O . LEU A 1 372 ? -73.175 21.207 -43.646 1.00 73.91 366 LEU A O 1
ATOM 2788 N N . ARG A 1 373 ? -72.071 23.168 -43.808 1.00 60.35 367 ARG A N 1
ATOM 2789 C CA . ARG A 1 373 ? -72.628 23.485 -45.118 1.00 62.43 367 ARG A CA 1
ATOM 2790 C C . ARG A 1 373 ? -71.507 24.000 -46.007 1.00 63.05 367 ARG A C 1
ATOM 2791 O O . ARG A 1 373 ? -70.555 24.631 -45.522 1.00 65.05 367 ARG A O 1
ATOM 2799 N N . SER A 1 374 ? -71.637 23.743 -47.304 1.00 55.47 368 SER A N 1
ATOM 2800 C CA . SER A 1 374 ? -70.552 23.979 -48.234 1.00 60.38 368 SER A CA 1
ATOM 2801 C C . SER A 1 374 ? -71.087 23.959 -49.650 1.00 59.62 368 SER A C 1
ATOM 2802 O O . SER A 1 374 ? -72.199 23.497 -49.874 1.00 67.83 368 SER A O 1
ATOM 2805 N N . ASN A 1 375 ? -70.309 24.474 -50.597 1.00 64.03 369 ASN A N 1
ATOM 2806 C CA . ASN A 1 375 ? -70.648 24.375 -52.019 1.00 68.81 369 ASN A CA 1
ATOM 2807 C C . ASN A 1 375 ? -69.680 23.439 -52.750 1.00 78.20 369 ASN A C 1
ATOM 2808 O O . ASN A 1 375 ? -69.607 23.419 -53.987 1.00 88.37 369 ASN A O 1
ATOM 2813 N N . HIS A 1 376 ? -68.924 22.676 -51.965 1.00 73.82 370 HIS A N 1
ATOM 2814 C CA . HIS A 1 376 ? -68.066 21.620 -52.502 1.00 75.48 370 HIS A CA 1
ATOM 2815 C C . HIS A 1 376 ? -68.143 20.332 -51.665 1.00 72.54 370 HIS A C 1
ATOM 2816 O O . HIS A 1 376 ? -68.315 19.248 -52.214 1.00 75.83 370 HIS A O 1
ATOM 2823 N N . ALA A 1 377 ? -68.045 20.461 -50.343 1.00 65.19 371 ALA A N 1
ATOM 2824 C CA . ALA A 1 377 ? -68.182 19.310 -49.454 1.00 59.55 371 ALA A CA 1
ATOM 2825 C C . ALA A 1 377 ? -69.645 18.938 -49.257 1.00 67.82 371 ALA A C 1
ATOM 2826 O O . ALA A 1 377 ? -70.546 19.760 -49.458 1.00 74.19 371 ALA A O 1
ATOM 2828 N N . ALA A 1 378 ? -69.874 17.696 -48.846 1.00 69.17 372 ALA A N 1
ATOM 2829 C CA . ALA A 1 378 ? -71.222 17.211 -48.569 1.00 62.70 372 ALA A CA 1
ATOM 2830 C C . ALA A 1 378 ? -71.740 17.871 -47.297 1.00 65.26 372 ALA A C 1
ATOM 2831 O O . ALA A 1 378 ? -71.061 17.854 -46.264 1.00 68.36 372 ALA A O 1
ATOM 2833 N N . ASP A 1 379 ? -72.936 18.449 -47.361 1.00 72.06 373 ASP A N 1
ATOM 2834 C CA . ASP A 1 379 ? -73.528 19.060 -46.172 1.00 75.94 373 ASP A CA 1
ATOM 2835 C C . ASP A 1 379 ? -73.917 17.972 -45.151 1.00 71.97 373 ASP A C 1
ATOM 2836 O O . ASP A 1 379 ? -74.580 16.986 -45.507 1.00 64.74 373 ASP A O 1
ATOM 2841 N N . VAL A 1 380 ? -73.495 18.132 -43.894 1.00 65.26 374 VAL A N 1
ATOM 2842 C CA . VAL A 1 380 ? -73.882 17.170 -42.857 1.00 68.15 374 VAL A CA 1
ATOM 2843 C C . VAL A 1 380 ? -74.392 17.801 -41.559 1.00 70.01 374 VAL A C 1
ATOM 2844 O O . VAL A 1 380 ? -74.089 18.952 -41.246 1.00 7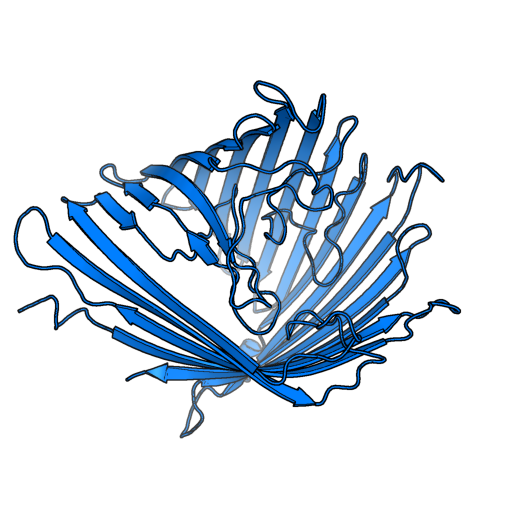5.26 374 VAL A O 1
ATOM 2848 N N . ASP A 1 381 ? -75.177 17.022 -40.820 1.00 73.41 375 ASP A N 1
ATOM 2849 C CA . ASP A 1 381 ? -75.537 17.323 -39.442 1.00 66.96 375 ASP A CA 1
ATOM 2850 C C . ASP A 1 381 ? -75.110 16.113 -38.643 1.00 65.09 375 ASP A C 1
ATOM 2851 O O . ASP A 1 381 ? -75.454 14.985 -38.994 1.00 62.62 375 ASP A O 1
ATOM 2856 N N . GLU A 1 382 ? -74.338 16.319 -37.586 1.00 69.88 376 GLU A N 1
ATOM 2857 C CA . GLU A 1 382 ? -73.779 15.175 -36.882 1.00 66.76 376 GLU A CA 1
ATOM 2858 C C . GLU A 1 382 ? -74.067 15.258 -35.407 1.00 66.36 376 GLU A C 1
ATOM 2859 O O . GLU A 1 382 ? -73.959 16.321 -34.804 1.00 72.50 376 GLU A O 1
ATOM 2865 N N . ASN A 1 383 ? -74.453 14.128 -34.833 1.00 64.23 377 ASN A N 1
ATOM 2866 C CA . ASN A 1 383 ? -74.641 14.026 -33.402 1.00 58.57 377 ASN A CA 1
ATOM 2867 C C . ASN A 1 383 ? -73.906 12.820 -32.860 1.00 65.85 377 ASN A C 1
ATOM 2868 O O . ASN A 1 383 ? -73.922 11.737 -33.464 1.00 64.47 377 ASN A O 1
ATOM 2873 N N . ARG A 1 384 ? -73.263 13.005 -31.715 1.00 60.93 378 ARG A N 1
ATOM 2874 C CA . ARG A 1 384 ? -72.693 11.883 -31.004 1.00 59.55 378 ARG A CA 1
ATOM 2875 C C . ARG A 1 384 ? -73.081 11.977 -29.542 1.00 64.55 378 ARG A C 1
ATOM 2876 O O . ARG A 1 384 ? -73.077 13.062 -28.956 1.00 70.87 378 ARG A O 1
ATOM 2884 N N . LEU A 1 385 ? -73.469 10.840 -28.976 1.00 66.11 379 LEU A N 1
ATOM 2885 C CA . LEU A 1 385 ? -73.647 10.714 -27.537 1.00 67.17 379 LEU A CA 1
ATOM 2886 C C . LEU A 1 385 ? -72.468 9.880 -27.059 1.00 65.92 379 LEU A C 1
ATOM 2887 O O . LEU A 1 385 ? -72.162 8.838 -27.647 1.00 66.99 379 LEU A O 1
ATOM 2892 N N . ILE A 1 386 ? -71.782 10.340 -26.018 1.00 61.11 380 ILE A N 1
ATOM 2893 C CA . ILE A 1 386 ? -70.617 9.620 -25.523 1.00 57.79 380 ILE A CA 1
ATOM 2894 C C . ILE A 1 386 ? -70.684 9.420 -24.014 1.00 65.27 380 ILE A C 1
ATOM 2895 O O . ILE A 1 386 ? -70.687 10.387 -23.243 1.00 70.70 380 ILE A O 1
ATOM 2900 N N . LEU A 1 387 ? -70.739 8.152 -23.611 1.00 66.29 381 LEU A N 1
ATOM 2901 C CA . LEU A 1 387 ? -70.753 7.749 -22.207 1.00 66.92 381 LEU A CA 1
ATOM 2902 C C . LEU A 1 387 ? -69.348 7.232 -21.891 1.00 74.29 381 LEU A C 1
ATOM 2903 O O . LEU A 1 387 ? -68.769 6.463 -22.669 1.00 70.63 381 LEU A O 1
ATOM 2908 N N . SER A 1 388 ? -68.795 7.655 -20.757 1.00 75.31 382 SER A N 1
ATOM 2909 C CA . SER A 1 388 ? -67.399 7.386 -20.447 1.00 62.91 382 SER A CA 1
ATOM 2910 C C . SER A 1 388 ? -67.224 7.034 -18.992 1.00 66.14 382 SER A C 1
ATOM 2911 O O . SER A 1 388 ? -67.922 7.566 -18.114 1.00 64.43 382 SER A O 1
ATOM 2914 N N . TYR A 1 389 ? -66.276 6.135 -18.751 1.00 61.14 383 TYR A N 1
ATOM 2915 C CA . TYR A 1 389 ? -65.899 5.754 -17.410 1.00 64.47 383 TYR A CA 1
ATOM 2916 C C . TYR A 1 389 ? -64.552 5.056 -17.482 1.00 71.57 383 TYR A C 1
ATOM 2917 O O . TYR A 1 389 ? -64.223 4.426 -18.486 1.00 77.00 383 TYR A O 1
ATOM 2926 N N . SER A 1 390 ? -63.764 5.175 -16.424 1.00 71.16 384 SER A N 1
ATOM 2927 C CA . SER A 1 390 ? -62.457 4.552 -16.416 1.00 72.23 384 SER A CA 1
ATOM 2928 C C . SER A 1 390 ? -62.316 3.725 -15.148 1.00 77.01 384 SER A C 1
ATOM 2929 O O . SER A 1 390 ? -62.399 4.253 -14.040 1.00 83.43 384 SER A O 1
ATOM 2932 N N . LEU A 1 391 ? -62.126 2.422 -15.315 1.00 81.07 385 LEU A N 1
ATOM 2933 C CA . LEU A 1 391 ? -62.019 1.514 -14.181 1.00 86.82 385 LEU A CA 1
ATOM 2934 C C . LEU A 1 391 ? -60.558 1.135 -13.936 1.00 85.90 385 LEU A C 1
ATOM 2935 O O . LEU A 1 391 ? -59.923 0.512 -14.790 1.00 83.19 385 LEU A O 1
ATOM 2940 N N . PRO A 1 392 ? -60.018 1.523 -12.769 1.00 87.78 386 PRO A N 1
ATOM 2941 C CA . PRO A 1 392 ? -58.691 1.069 -12.311 1.00 84.68 386 PRO A CA 1
ATOM 2942 C C . PRO A 1 392 ? -58.716 -0.375 -11.791 1.00 87.80 386 PRO A C 1
ATOM 2943 O O . PRO A 1 392 ? -59.695 -0.754 -11.157 1.00 92.11 386 PRO A O 1
ATOM 2947 N N . LEU A 1 393 ? -57.667 -1.158 -12.046 1.00 88.25 387 LEU A N 1
ATOM 2948 C CA . LEU A 1 393 ? -57.634 -2.561 -11.611 1.00 94.64 387 LEU A CA 1
ATOM 2949 C C . LEU A 1 393 ? -56.573 -2.865 -10.537 1.00 91.43 387 LEU A C 1
ATOM 2950 O O . LEU A 1 393 ? -55.477 -2.293 -10.526 1.00 89.32 387 LEU A O 1
#

CATH classification: 2.40.160.10

Organism: Pseudomonas aeruginosa (strain ATCC 15692 / DSM 22644 / CIP 104116 / JCM 14847 / LMG 12228 / 1C / PRS 101 / PAO1) (NCBI:txid208964)

Solvent-accessible surface area: 18388 Å² total; per-residue (Å²): 108,22,85,117,74,107,46,59,53,36,40,20,50,60,37,5,64,0,26,39,51,42,69,83,127,83,40,120,47,72,73,25,36,1,103,0,27,2,54,38,64,45,25,80,15,4,47,51,133,65,117,90,4,82,7,63,18,59,12,7,15,63,0,60,62,72,66,23,34,70,101,43,0,31,1,8,0,2,30,101,104,118,114,14,30,10,12,105,80,14,54,40,124,12,81,2,58,13,63,47,92,77,85,32,48,50,54,72,28,8,6,41,1,115,12,28,10,2,42,46,19,56,23,22,3,2,6,0,0,0,31,18,11,28,76,34,17,140,86,104,96,35,42,25,81,24,11,19,50,0,118,10,1,2,36,57,44,29,40,101,113,76,69,0,7,1,48,79,103,25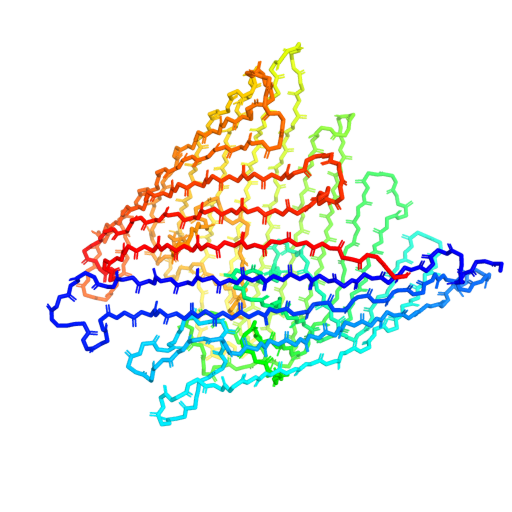,74,11,84,5,73,74,0,55,6,124,7,32,40,102,63,77,84,83,111,106,8,41,47,1,99,6,62,0,92,0,82,48,0,1,39,2,32,16,100,18,86,35,64,58,51,84,112,94,49,111,59,58,17,48,34,69,4,48,1,64,4,144,11,36,63,78,21,115,44,31,150,4,91,3,114,0,51,8,15,89,100,34,19,35,138,55,18,96,18,99,14,54,6,94,0,66,2,50,27,114,20,10,14,3,26,1,16,28,11,33,11,54,6,31,0,42,14,16,33,37,25,0,17,29,18,6,0,86,3,116,7,83,89,83,32,24,59,49,78,67,120,60,72,71,16,36,56,25,20,41,34,83,0,28,4,35,84,0,107,46,120,100,64,97,60,0,58,6,86,0,65,1,38,18,50,20,92,54,48,105,87,49,131,98,69,93,41,7,89,92,101,36,24,1,76,5,62,24,82,53,25,52,23,6,34,0,47,10,74,24,70,45,68,65,69,99,123

Radius of gyration: 21.61 Å; Cα contacts (8 Å, |Δi|>4): 1170; chains: 1; bounding box: 51×46×55 Å

InterPro domains:
  IPR005318 Outer membrane porin, bacterial [PF03573] (29-414)
  IPR005318 Outer membrane porin, bacterial [PTHR34596] (12-416)
  IPR023614 Porin domain superfamily [G3DSA:2.40.160.10] (2-416)

Nearest PDB structures (foldseek):
  4ft6-assembly1_A  TM=1.003E+00  e=1.201E-69  Pseudomonas aeruginosa PAO1
  3szv-assembly1_A  TM=9.704E-01  e=5.164E-39  Pseudomonas aeruginosa
  2y0k-assembly1_A  TM=9.692E-01  e=9.072E-39  Pseudomonas aeruginosa PAO1
  3t20-assembly1_A  TM=9.654E-01  e=4.472E-37  Pseudomonas aeruginosa
  4fso-assembly2_B  TM=9.619E-01  e=9.410E-32  Pseudomonas aeruginosa PAO1

Sequence (387 aa):
EGFIEDASVSLGLRNLYFNRDFRQPGAAQSKQEEWAQGFLLQAKSGYTQGTLGLGVELIGQLGLKLDSSPDRAGSGLLPRHADGRAADDYARLGVAPKLKLSNTELKLGELLPELPILLRNDGRLLPQTFQGGMLTSREIAGLTLHGGQMRSLSQRNSSDHQDLSVDGRGGAFSDRFDYLGAEYRFNAERSQVGLWQARLQDIYRQDYYSLSHKQSFGGWRLGASVGLFDTRDEGAAKLGELENRALTGFFSATRGGHSLGAGYQRMYGDDGMLYIAGTSTPLVNDIQVRNFTSAGERSWQLRYDYDFVALGIPGLTAMARYASGAHARTKAMDDGRAWERDVDVAYVIQSGPLKNLGLRWRNAMLRSNHAADVDENRLILSYSLPL

Secondary structure (DSSP, 8-state):
--SSSS-EEEEEEEEEEEEEEE-SS--SS-EEEEEEEEEEEEEE----SSSEEEEEEEEEEEEEEEE--GGG--SSSS-B-TTSPBPSEEEEEEEEEEEEETTEEEEEEEE--EETTEE---SSSS--EEEEEEEEE--STTEEEEEEEEEEEE-TT-SS-EEB-BTTT-S--BS-EEEEEEEEEETTTTEEEEEEEEEETTTEEEEEEEEEEEEEETTEEEEEEEEEEEEEE-TT-TT-S-EEEEEEEEEEEEETTEEEEEEEEEEESSS----BTT-B---TT--SS----STT-EEEEEEEEEETTTTT-TTEEEEEEEEEEEEE--SS-SSEEEEEEEEEEEEE--SSTTTT-EEEEEEEEEEESSSPPEEEEEEEEEEEEE-

Foldseek 3Di:
DAQQPPKWKKKKKKWKWKKKAFDDPPPQQGIATFTKIKIWIKIWTGFDDDQKTKIKIKIKIKMAGPDDDLSHHPRQQADADPVSDGDRMAMAMKMWMKIDHDQKIKIFIKAQDPDQQFHWDDQYRATKIFHWMKIWGDPDPQKIKIWIKTAWIAARHGRDIDFWDKAPPPPDGARIKIKIKMKGADPPRFKMWMWMWIDRDQAKIKIKIKIKGWDDDPFKIKIKIKMKMWMFTDDVRVVNTDGKIKIKMKIWIDGLFKIKMKMWIWIEDPAWDIGIHNTFHPHPQRDNPDRQTAHGKTKMKIKMKGQCVNVVAGQKIKMKMKMKIFQGDDPVDGGKIKMKIKIKIKGAACDDPRHRWIWMKIWMFMDIPHDGTIIMIMIMIIDMGID